Protein AF-A0A382N0E6-F1 (afdb_monomer)

Secondary structure (DSSP, 8-state):
---TT-----EEE-GGG-TTSTTTTS-GGGTTTT-SSEEEE--TT-S--BGGGTB----HHHHHHHHHHTTT--EEEE---SS-HHHHHHHHHHTTEEEE-----SPPTTTS-TT--HHHHHHHHHHHHHHHHHTHHHHSSEEE--SEEEEE-HHHHHTT-TTTTHHHHHHHHHHHHTT--EEEEEGGGHHHHGGG-SEEEESS--B--HHHHHHHHHHHHTT-EEEEETTTT-B-TTSPBPSS-TTGGG---SSS-EEEEETTEEEEEE-----PPEEEE-TTSTT-EEEEPPPGGG-HHHHHHHHHHHHHHSS-SEEE---TTEEEEEEEESSSS--EEEEEE--B-TT-SS--B-------EEEPPPTT-----

Organism: NCBI:txid408172

Foldseek 3Di:
DVDPPDADEDEWEQAPNALPTDQLQPDLVVSGPPGQEYEYEHDPDLQFADVVQQGLSACQLVLLVRCQSVVNHAYEYHSVHQFALLLQLLRSQLSSHDAYDDDDQQQDPVRAPPPDDSCLRVVSRVVSNVVCVVCVLVRPPWDFDAQEEEEALSLCSSVVPGPQCLLVVQLVLLCQLQQHAYGYHYLVCCVPCVVVHLEYEDRLSQEDAPVSLVSVLVCLLVAHEYEDEPNHQQHYSVRHGDPDRSCVVLQPDQPAWDKDHDNNAIYIYGYDDDSFFDFDQDPLDDRHTDRHHPHCVRDPRSVVVVVRVCVRSVHGQKGKPDGSQKGWTWIDRPRDPDIDMRIRHSAFDSPDSHTGHDDPDDMDMDGHDPPPDDDDD

Nearest PDB structures (foldseek):
  5xb7-assembly1_C  TM=6.414E-01  e=1.761E-11  Bifidobacterium animalis subsp. lactis
  5xb7-assembly1_D  TM=6.674E-01  e=1.039E-10  Bifidobacterium animalis subsp. lactis
  5xb7-assembly2_F  TM=6.058E-01  e=4.409E-11  Bifidobacterium animalis subsp. lactis
  8ibr-assembly1_A  TM=6.679E-01  e=5.099E-10  Bifidobacterium longum subsp. infantis ATCC 15697 = JCM 1222 = DSM 20088
  6ptm-assembly1_A  TM=5.720E-01  e=2.006E-08  Bacteroides ovatus CL02T12C04

Solvent-accessible surface area (backbone atoms only — not comparable to full-atom values): 21200 Å² total; per-residue (Å²): 122,99,57,85,86,66,81,39,63,61,84,45,52,44,45,86,65,50,50,87,33,82,59,38,71,46,56,76,87,56,58,54,65,88,45,60,34,47,31,38,29,44,49,83,78,35,41,43,42,38,72,94,71,56,33,69,48,76,57,65,71,55,33,34,42,47,26,49,66,46,70,67,37,37,25,29,52,32,42,74,44,86,38,45,50,59,54,53,42,49,49,31,47,60,44,45,29,75,43,70,52,86,86,72,74,70,60,53,89,90,65,36,65,93,81,64,52,64,60,74,54,50,49,48,52,53,52,47,54,53,48,49,68,74,42,37,55,66,58,48,64,53,44,79,50,38,49,30,29,41,33,37,46,50,69,49,27,41,72,52,42,76,73,43,55,33,40,36,51,50,53,48,50,36,38,41,40,66,41,44,41,58,42,44,33,46,57,88,42,43,91,82,51,51,87,72,29,56,30,40,33,35,33,46,32,33,58,36,38,70,72,56,49,58,47,51,51,51,40,22,42,72,43,24,32,36,36,40,27,67,52,33,45,48,14,31,78,86,65,50,69,50,97,62,64,85,57,55,91,61,64,70,40,84,88,44,76,34,76,50,77,40,82,63,14,31,41,36,16,36,36,81,72,88,51,74,52,46,78,36,77,37,91,62,37,95,90,38,68,41,78,28,56,79,51,40,98,75,25,71,66,49,45,52,51,56,50,54,51,30,65,72,62,73,57,68,60,46,47,62,75,56,56,56,65,36,40,56,40,40,33,36,22,73,83,38,103,55,78,46,73,40,75,43,71,67,52,47,51,74,83,52,82,51,67,43,76,50,84,86,73,90,69,57,70,54,65,63,74,58,90,97,60,79,83,89,129

Structure (mmCIF, N/CA/C/O backbone):
data_AF-A0A382N0E6-F1
#
_entry.id   AF-A0A382N0E6-F1
#
loop_
_atom_site.group_PDB
_atom_site.id
_atom_site.type_symbol
_atom_site.label_atom_id
_atom_site.label_alt_id
_atom_site.label_comp_id
_atom_site.label_asym_id
_atom_site.label_entity_id
_atom_site.label_seq_id
_atom_site.pdbx_PDB_ins_code
_atom_site.Cartn_x
_atom_site.Cartn_y
_atom_site.Cartn_z
_atom_site.occupancy
_atom_site.B_iso_or_equiv
_atom_site.auth_seq_id
_atom_site.auth_comp_id
_atom_site.auth_asym_id
_atom_site.auth_atom_id
_atom_site.pdbx_PDB_model_num
ATOM 1 N N . ARG A 1 1 ? -22.532 -10.870 -23.744 1.00 59.94 1 ARG A N 1
ATOM 2 C CA . ARG A 1 1 ? -21.604 -10.068 -24.583 1.00 59.94 1 ARG A CA 1
ATOM 3 C C . ARG A 1 1 ? -21.753 -10.486 -26.043 1.00 59.94 1 ARG A C 1
ATOM 5 O O . ARG A 1 1 ? -21.952 -11.667 -26.278 1.00 59.94 1 ARG A O 1
ATOM 12 N N . GLN A 1 2 ? -21.677 -9.554 -27.002 1.00 69.06 2 GLN A N 1
ATOM 13 C CA . GLN A 1 2 ? -21.760 -9.871 -28.443 1.00 69.06 2 GLN A CA 1
ATOM 14 C C . GLN A 1 2 ? -20.461 -10.480 -29.012 1.00 69.06 2 GLN A C 1
ATOM 16 O O . GLN A 1 2 ? -20.507 -11.124 -30.054 1.00 69.06 2 GLN A O 1
ATOM 21 N N . ARG A 1 3 ? -19.320 -10.318 -28.323 1.00 77.56 3 ARG A N 1
ATOM 22 C CA . ARG A 1 3 ? -18.057 -11.023 -28.593 1.00 77.56 3 ARG A CA 1
ATOM 23 C C . ARG A 1 3 ? -17.477 -11.543 -27.270 1.00 77.56 3 ARG A C 1
ATOM 25 O O . ARG A 1 3 ? -17.087 -10.707 -26.460 1.00 77.56 3 ARG A O 1
ATOM 32 N N . PRO A 1 4 ? -17.513 -12.861 -27.001 1.00 75.94 4 PRO A N 1
ATOM 33 C CA . PRO A 1 4 ? -17.058 -13.418 -25.726 1.00 75.94 4 PRO A CA 1
ATOM 34 C C . PRO A 1 4 ? -15.534 -13.352 -25.554 1.00 75.94 4 PRO A C 1
ATOM 36 O O . PRO A 1 4 ? -15.084 -13.165 -24.434 1.00 75.94 4 PRO A O 1
ATOM 39 N N . ASP A 1 5 ? -14.772 -13.394 -26.651 1.00 85.44 5 ASP A N 1
ATOM 40 C CA . ASP A 1 5 ? -13.299 -13.429 -26.617 1.00 85.44 5 ASP A CA 1
ATOM 41 C C . ASP A 1 5 ? -12.642 -12.037 -26.675 1.00 85.44 5 ASP A C 1
ATOM 43 O O . ASP A 1 5 ? -11.420 -11.918 -26.719 1.00 85.44 5 ASP A O 1
ATOM 47 N N . LEU A 1 6 ? -13.434 -10.959 -26.730 1.00 84.62 6 LEU A N 1
ATOM 48 C CA . LEU A 1 6 ? -12.898 -9.597 -26.748 1.00 84.62 6 LEU A CA 1
ATOM 49 C C . LEU A 1 6 ? -12.616 -9.136 -25.318 1.00 84.62 6 LEU A C 1
ATOM 51 O O . LEU A 1 6 ? -13.559 -8.975 -24.546 1.00 84.62 6 LEU A O 1
ATOM 55 N N . TRP A 1 7 ? -11.346 -8.861 -25.027 1.00 87.75 7 TRP A N 1
ATOM 56 C CA . TRP A 1 7 ? -10.923 -8.199 -23.796 1.00 87.75 7 TRP A CA 1
ATOM 57 C C . TRP A 1 7 ? -10.992 -6.683 -23.978 1.00 87.75 7 TRP A C 1
ATOM 59 O O . TRP A 1 7 ? -10.507 -6.146 -24.977 1.00 87.75 7 TRP A O 1
ATOM 69 N N . LEU A 1 8 ? -11.616 -5.999 -23.025 1.00 89.69 8 LEU A N 1
ATOM 70 C CA . LEU A 1 8 ? -11.825 -4.557 -23.031 1.00 89.69 8 LEU A CA 1
ATOM 71 C C . LEU A 1 8 ? -11.146 -3.903 -21.826 1.00 89.69 8 LEU A C 1
ATOM 73 O O . LEU A 1 8 ? -11.306 -4.361 -20.698 1.00 89.69 8 LEU A O 1
ATOM 77 N N . ALA A 1 9 ? -10.476 -2.783 -22.073 1.00 90.69 9 ALA A N 1
ATOM 78 C CA . ALA A 1 9 ? -10.020 -1.853 -21.049 1.00 90.69 9 ALA A CA 1
ATOM 79 C C . ALA A 1 9 ? -10.154 -0.416 -21.554 1.00 90.69 9 ALA A C 1
ATOM 81 O O . ALA A 1 9 ? -10.112 -0.165 -22.764 1.00 90.69 9 ALA A O 1
ATOM 82 N N . GLN A 1 10 ? -10.267 0.520 -20.621 1.00 89.44 10 GLN A N 1
ATOM 83 C CA . GLN A 1 10 ? -10.068 1.943 -20.845 1.00 89.44 10 GLN A CA 1
ATOM 84 C C . GLN A 1 10 ? -8.686 2.344 -20.316 1.00 89.44 10 GLN A C 1
ATOM 86 O O . GLN A 1 10 ? -8.259 1.869 -19.266 1.00 89.44 10 GLN A O 1
ATOM 91 N N . TRP A 1 11 ? -7.983 3.207 -21.055 1.00 89.31 11 TRP A N 1
ATOM 92 C CA . TRP A 1 11 ? -6.773 3.861 -20.555 1.00 89.31 11 TRP A CA 1
ATOM 93 C C . TRP A 1 11 ? -7.179 5.035 -19.667 1.00 89.31 11 TRP A C 1
ATOM 95 O O . TRP A 1 11 ? -7.800 5.977 -20.158 1.00 89.31 11 TRP A O 1
ATOM 105 N N . ASP A 1 12 ? -6.725 5.033 -18.412 1.00 90.06 12 ASP A N 1
ATOM 106 C CA . ASP A 1 12 ? -6.861 6.173 -17.494 1.00 90.06 12 ASP A CA 1
ATOM 107 C C . ASP A 1 12 ? -5.532 6.612 -16.854 1.00 90.06 12 ASP A C 1
ATOM 109 O O . ASP A 1 12 ? -4.490 5.971 -17.003 1.00 90.06 12 ASP A O 1
ATOM 113 N N . HIS A 1 13 ? -5.533 7.729 -16.133 1.00 91.19 13 HIS A N 1
ATOM 114 C CA . HIS A 1 13 ? -4.375 8.218 -15.395 1.00 91.19 13 HIS A CA 1
ATOM 115 C C . HIS A 1 13 ? -4.608 8.059 -13.890 1.00 91.19 13 HIS A C 1
ATOM 117 O O . HIS A 1 13 ? -5.714 8.207 -13.375 1.00 91.19 13 HIS A O 1
ATOM 123 N N . LYS A 1 14 ? -3.546 7.732 -13.149 1.00 90.69 14 LYS A N 1
ATOM 124 C CA . LYS A 1 14 ? -3.566 7.742 -11.680 1.00 90.69 14 LYS A CA 1
ATOM 125 C C . LYS A 1 14 ? -2.224 8.179 -11.113 1.00 90.69 14 LYS A C 1
ATOM 127 O O . LYS A 1 14 ? -1.554 7.444 -10.393 1.00 90.69 14 LYS A O 1
ATOM 132 N N . TYR A 1 15 ? -1.809 9.387 -11.464 1.00 89.81 15 TYR A N 1
ATOM 133 C CA . TYR A 1 15 ? -0.461 9.878 -11.189 1.00 89.81 15 TYR A CA 1
ATOM 134 C C . TYR A 1 15 ? -0.212 10.037 -9.697 1.00 89.81 15 TYR A C 1
ATOM 136 O O . TYR A 1 15 ? -0.818 10.900 -9.069 1.00 89.81 15 TYR A O 1
ATOM 144 N N . GLY A 1 16 ? 0.671 9.214 -9.124 1.00 87.38 16 GLY A N 1
ATOM 145 C CA . GLY A 1 16 ? 1.084 9.357 -7.723 1.00 87.38 16 GLY A CA 1
ATOM 146 C C . GLY A 1 16 ? -0.085 9.376 -6.731 1.00 87.38 16 GLY A C 1
ATOM 147 O O . GLY A 1 16 ? -0.023 10.105 -5.746 1.00 87.38 16 GLY A O 1
ATOM 148 N N . LEU A 1 17 ? -1.164 8.637 -7.027 1.00 91.06 17 LEU A N 1
ATOM 149 C CA . LEU A 1 17 ? -2.417 8.628 -6.256 1.00 91.06 17 LEU A CA 1
ATOM 150 C C . LEU A 1 17 ? -3.090 10.003 -6.096 1.00 91.06 17 LEU A C 1
ATOM 152 O O . LEU A 1 17 ? -3.799 10.225 -5.124 1.00 91.06 17 LEU A O 1
ATOM 156 N N . ARG A 1 18 ? -2.910 10.939 -7.034 1.00 88.44 18 ARG A N 1
ATOM 157 C CA . ARG A 1 18 ? -3.601 12.237 -6.980 1.00 88.44 18 ARG A CA 1
ATOM 158 C C . ARG A 1 18 ? -5.126 12.080 -6.997 1.00 88.44 18 ARG A C 1
ATOM 160 O O . ARG A 1 18 ? -5.667 11.187 -7.657 1.00 88.44 18 ARG A O 1
ATOM 167 N N . VAL A 1 19 ? -5.800 13.006 -6.319 1.00 88.44 19 VAL A N 1
ATOM 168 C CA . VAL A 1 19 ? -7.264 13.050 -6.157 1.00 88.44 19 VAL A CA 1
ATOM 169 C C . VAL A 1 19 ? -7.996 13.684 -7.352 1.00 88.44 19 VAL A C 1
ATOM 171 O O . VAL A 1 19 ? -9.213 13.696 -7.402 1.00 88.44 19 VAL A O 1
ATOM 174 N N . ASN A 1 20 ? -7.282 14.182 -8.363 1.00 83.56 20 ASN A N 1
ATOM 175 C CA . ASN A 1 20 ? -7.865 14.843 -9.540 1.00 83.56 20 ASN A CA 1
ATOM 176 C C . ASN A 1 20 ? -7.714 14.028 -10.842 1.00 83.56 20 ASN A C 1
ATOM 178 O O . ASN A 1 20 ? -7.530 14.595 -11.917 1.00 83.56 20 ASN A O 1
ATOM 182 N N . CYS A 1 21 ? -7.745 12.699 -10.736 1.00 86.31 21 CYS A N 1
ATOM 183 C CA . CYS A 1 21 ? -7.611 11.768 -11.863 1.00 86.31 21 CYS A CA 1
ATOM 184 C C . CYS A 1 21 ? -8.980 11.275 -12.383 1.00 86.31 21 CYS A C 1
ATOM 186 O O . CYS A 1 21 ? -9.983 11.381 -11.678 1.00 86.31 21 CYS A O 1
ATOM 188 N N . GLU A 1 22 ? -9.035 10.693 -13.588 1.00 87.38 22 GLU A N 1
ATOM 189 C CA . GLU A 1 22 ? -10.280 10.464 -14.351 1.00 87.38 22 GLU A CA 1
ATOM 190 C C . GLU A 1 22 ? -11.347 9.649 -13.607 1.00 87.38 22 GLU A C 1
ATOM 192 O O . GLU A 1 22 ? -12.539 9.931 -13.731 1.00 87.38 22 GLU A O 1
ATOM 197 N N . ARG A 1 23 ? -10.937 8.647 -12.818 1.00 88.06 23 ARG A N 1
ATOM 198 C CA . ARG A 1 23 ? -11.862 7.716 -12.143 1.00 88.06 23 ARG A CA 1
ATOM 199 C C . ARG A 1 23 ? -12.255 8.123 -10.725 1.00 88.06 23 ARG A C 1
ATOM 201 O O . ARG A 1 23 ? -13.085 7.454 -10.111 1.00 88.06 23 ARG A O 1
ATOM 208 N N . VAL A 1 24 ? -11.684 9.200 -10.188 1.00 87.56 24 VAL A N 1
ATOM 209 C CA . VAL A 1 24 ? -11.854 9.564 -8.773 1.00 87.56 24 VAL A CA 1
ATOM 210 C C . VAL A 1 24 ? -13.319 9.842 -8.417 1.00 87.56 24 VAL A C 1
ATOM 212 O O . VAL A 1 24 ? -13.795 9.400 -7.373 1.00 87.56 24 VAL A O 1
ATOM 215 N N . GLY A 1 25 ? -14.082 10.477 -9.307 1.00 87.56 25 GLY A N 1
ATOM 216 C CA . GLY A 1 25 ? -15.498 10.775 -9.064 1.00 87.56 25 GLY A CA 1
ATOM 217 C C . GLY A 1 25 ? -16.453 9.579 -9.203 1.00 87.56 25 GLY A C 1
ATOM 218 O O . GLY A 1 25 ? -17.640 9.717 -8.914 1.00 87.56 25 GLY A O 1
ATOM 219 N N . LEU A 1 26 ? -15.989 8.413 -9.672 1.00 90.81 26 LEU A N 1
ATOM 220 C CA . LEU A 1 26 ? -16.874 7.277 -9.952 1.00 90.81 26 LEU A CA 1
ATOM 221 C C . LEU A 1 26 ? -17.285 6.537 -8.668 1.00 90.81 26 LEU A C 1
ATOM 223 O O . LEU A 1 26 ? -16.421 6.206 -7.863 1.00 90.81 26 LEU A O 1
ATOM 227 N N . PRO A 1 27 ? -18.565 6.177 -8.483 1.00 87.94 27 PRO A N 1
ATOM 228 C CA . PRO A 1 27 ? -18.954 5.224 -7.444 1.00 87.94 27 PRO A CA 1
ATOM 229 C C . PRO A 1 27 ? -18.183 3.900 -7.568 1.00 87.94 27 PRO A C 1
ATOM 231 O O . PRO A 1 27 ? -17.843 3.492 -8.685 1.00 87.94 27 PRO A O 1
ATOM 234 N N . THR A 1 28 ? -17.920 3.220 -6.450 1.00 85.69 28 THR A N 1
ATOM 235 C CA . THR A 1 28 ? -17.112 1.986 -6.424 1.00 85.69 28 THR A CA 1
ATOM 236 C C . THR A 1 28 ? -17.674 0.904 -7.344 1.00 85.69 28 THR A C 1
ATOM 238 O O . THR A 1 28 ? -16.928 0.300 -8.113 1.00 85.69 28 THR A O 1
ATOM 241 N N . GLU A 1 29 ? -18.994 0.737 -7.394 1.00 87.19 29 GLU A N 1
ATOM 242 C CA . GLU A 1 29 ? -19.657 -0.223 -8.278 1.00 87.19 29 GLU A CA 1
ATOM 243 C C . GLU A 1 29 ? -19.487 0.101 -9.772 1.00 87.19 29 GLU A C 1
ATOM 245 O O . GLU A 1 29 ? -19.656 -0.769 -10.624 1.00 87.19 29 GLU A O 1
ATOM 250 N N . ARG A 1 30 ? -19.124 1.341 -10.122 1.00 89.56 30 ARG A N 1
ATOM 251 C CA . ARG A 1 30 ? -18.895 1.776 -11.508 1.00 89.56 30 ARG A CA 1
ATOM 252 C C . ARG A 1 30 ? -17.422 1.901 -11.882 1.00 89.56 30 ARG A C 1
ATOM 254 O O . ARG A 1 30 ? -17.145 2.054 -13.067 1.00 89.56 30 ARG A O 1
ATOM 261 N N . TRP A 1 31 ? -16.499 1.811 -10.923 1.00 90.44 31 TRP A N 1
ATOM 262 C CA . TRP A 1 31 ? -15.090 2.186 -11.101 1.00 90.44 31 TRP A CA 1
ATOM 263 C C . TRP A 1 31 ? -14.366 1.438 -12.236 1.00 90.44 31 TRP A C 1
ATOM 265 O O . TRP A 1 31 ? -13.517 2.026 -12.903 1.00 90.44 31 TRP A O 1
ATOM 275 N N . ALA A 1 32 ? -14.726 0.176 -12.489 1.00 90.38 32 ALA A N 1
ATOM 276 C CA . ALA A 1 32 ? -14.219 -0.629 -13.611 1.00 90.38 32 ALA A CA 1
ATOM 277 C C . ALA A 1 32 ? -15.318 -1.452 -14.311 1.00 90.38 32 ALA A C 1
ATOM 279 O O . ALA A 1 32 ? -15.093 -2.560 -14.809 1.00 90.38 32 ALA A O 1
ATOM 280 N N . THR A 1 33 ? -16.563 -0.964 -14.292 1.00 89.38 33 THR A N 1
ATOM 281 C CA . THR A 1 33 ? -17.685 -1.716 -14.870 1.00 89.38 33 THR A CA 1
ATOM 282 C C . THR A 1 33 ? -17.517 -1.878 -16.382 1.00 89.38 33 THR A C 1
ATOM 284 O O . THR A 1 33 ? -17.415 -0.904 -17.120 1.00 89.38 33 THR A O 1
ATOM 287 N N . GLY A 1 34 ? -17.578 -3.128 -16.848 1.00 88.25 34 GLY A N 1
ATOM 288 C CA . GLY A 1 34 ? -17.502 -3.484 -18.269 1.00 88.25 34 GLY A CA 1
ATOM 289 C C . GLY A 1 34 ? -16.096 -3.811 -18.774 1.00 88.25 34 GLY A C 1
ATOM 290 O O . GLY A 1 34 ? -15.985 -4.341 -19.881 1.00 88.25 34 GLY A O 1
ATOM 291 N N . GLU A 1 35 ? -15.066 -3.567 -17.964 1.00 91.31 35 GLU A N 1
ATOM 292 C CA . GLU A 1 35 ? -13.668 -3.858 -18.278 1.00 91.31 35 GLU A CA 1
ATOM 293 C C . GLU A 1 35 ? -13.257 -5.270 -17.834 1.00 91.31 35 GLU A C 1
ATOM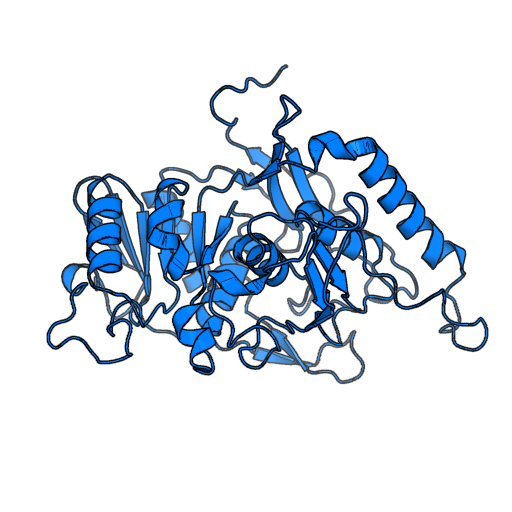 295 O O . GLU A 1 35 ? -13.664 -5.766 -16.777 1.00 91.31 35 GLU A O 1
ATOM 300 N N . ASP A 1 36 ? -12.436 -5.909 -18.664 1.00 90.31 36 ASP A N 1
ATOM 301 C CA . ASP A 1 36 ? -11.814 -7.214 -18.417 1.00 90.31 36 ASP A CA 1
ATOM 302 C C . ASP A 1 36 ? -10.474 -7.073 -17.696 1.00 90.31 36 ASP A C 1
ATOM 304 O O . ASP A 1 36 ? -10.131 -7.895 -16.852 1.00 90.31 36 ASP A O 1
ATOM 308 N N . TYR A 1 37 ? -9.746 -5.999 -17.999 1.00 91.44 37 TYR A N 1
ATOM 309 C CA . TYR A 1 37 ? -8.493 -5.628 -17.355 1.00 91.44 37 TYR A CA 1
ATOM 310 C C . TYR A 1 37 ? -8.423 -4.107 -17.207 1.00 91.44 37 TYR A C 1
ATOM 312 O O . TYR A 1 37 ? -9.142 -3.378 -17.887 1.00 91.44 37 TYR A O 1
ATOM 320 N N . ILE A 1 38 ? -7.565 -3.619 -16.314 1.00 92.50 38 ILE A N 1
ATOM 321 C CA . ILE A 1 38 ? -7.380 -2.176 -16.100 1.00 92.50 38 ILE A CA 1
ATOM 322 C C . ILE A 1 38 ? -6.158 -1.700 -16.878 1.00 92.50 38 ILE A C 1
ATOM 324 O O . ILE A 1 38 ? -5.113 -2.341 -16.826 1.00 92.50 38 ILE A O 1
ATOM 328 N N . TRP A 1 39 ? -6.239 -0.557 -17.554 1.00 92.12 39 TRP A N 1
ATOM 329 C CA . TRP A 1 39 ? -5.062 0.106 -18.112 1.00 92.12 39 TRP A CA 1
ATOM 330 C C . TRP A 1 39 ? -4.929 1.490 -17.491 1.00 92.12 39 TRP A C 1
ATOM 332 O O . TRP A 1 39 ? -5.792 2.344 -17.665 1.00 92.12 39 TRP A O 1
ATOM 342 N N . TYR A 1 40 ? -3.833 1.736 -16.775 1.00 90.88 40 TYR A N 1
ATOM 343 C CA . TYR A 1 40 ? -3.572 3.058 -16.213 1.00 90.88 40 TYR A CA 1
ATOM 344 C C . TYR A 1 40 ? -2.153 3.554 -16.455 1.00 90.88 40 TYR A C 1
ATOM 346 O O . TYR A 1 40 ? -1.246 2.793 -16.782 1.00 90.88 40 TYR A O 1
ATOM 354 N N . SER A 1 41 ? -1.960 4.854 -16.263 1.00 90.25 41 SER A N 1
ATOM 355 C CA . SER A 1 41 ? -0.688 5.544 -16.432 1.00 90.25 41 SER A CA 1
ATOM 356 C C . SER A 1 41 ? -0.251 6.261 -15.149 1.00 90.25 41 SER A C 1
ATOM 358 O O . SER A 1 41 ? -1.086 6.770 -14.393 1.00 90.25 41 SER A O 1
ATOM 360 N N . GLN A 1 42 ? 1.062 6.284 -14.886 1.00 87.00 42 GLN A N 1
ATOM 361 C CA . GLN A 1 42 ? 1.678 6.845 -13.671 1.00 87.00 42 GLN A CA 1
ATOM 362 C C . GLN A 1 42 ? 2.376 8.196 -13.860 1.00 87.00 42 GLN A C 1
ATOM 364 O O . GLN A 1 42 ? 2.843 8.786 -12.884 1.00 87.00 42 GLN A O 1
ATOM 369 N N . GLY A 1 43 ? 2.331 8.734 -15.078 1.00 82.38 43 GLY A N 1
ATOM 370 C CA . GLY A 1 43 ? 2.824 10.072 -15.385 1.00 82.38 43 GLY A CA 1
ATOM 371 C C . GLY A 1 43 ? 4.343 10.112 -15.550 1.00 82.38 43 GLY A C 1
ATOM 372 O O . GLY A 1 43 ? 5.003 9.073 -15.494 1.00 82.38 43 GLY A O 1
ATOM 373 N N . PRO A 1 44 ? 4.909 11.300 -15.807 1.00 80.38 44 PRO A N 1
ATOM 374 C CA . PRO A 1 44 ? 6.333 11.444 -16.089 1.00 80.38 44 PRO A CA 1
ATOM 375 C C . PRO A 1 44 ? 7.209 11.123 -14.864 1.00 80.38 44 PRO A C 1
ATOM 377 O O . PRO A 1 44 ? 6.719 10.942 -13.750 1.00 80.38 44 PRO A O 1
ATOM 380 N N . TYR A 1 45 ? 8.529 11.089 -15.079 1.00 85.62 45 TYR A N 1
ATOM 381 C CA . TYR A 1 45 ? 9.563 10.974 -14.032 1.00 85.62 45 TYR A CA 1
ATOM 382 C C . TYR A 1 45 ? 9.642 9.636 -13.295 1.00 85.62 45 TYR A C 1
ATOM 384 O O . TYR A 1 45 ? 10.373 9.501 -12.312 1.00 85.62 45 TYR A O 1
ATOM 392 N N . ARG A 1 46 ? 8.936 8.613 -13.783 1.00 86.94 46 ARG A N 1
ATOM 393 C CA . ARG A 1 46 ? 9.111 7.235 -13.316 1.00 86.94 46 ARG A CA 1
ATOM 394 C C . ARG A 1 46 ? 10.165 6.456 -14.101 1.00 86.94 46 ARG A C 1
ATOM 396 O O . ARG A 1 46 ? 10.289 5.259 -13.888 1.00 86.94 46 ARG A O 1
ATOM 403 N N . TRP A 1 47 ? 10.915 7.111 -14.986 1.00 83.38 47 TRP A N 1
ATOM 404 C CA . TRP A 1 47 ? 11.994 6.496 -15.765 1.00 83.38 47 TRP A CA 1
ATOM 405 C C . TRP A 1 47 ? 13.345 6.445 -15.045 1.00 83.38 47 TRP A C 1
ATOM 407 O O . TRP A 1 47 ? 14.208 5.669 -15.443 1.00 83.38 47 TRP A O 1
ATOM 417 N N . GLY A 1 48 ? 13.532 7.232 -13.983 1.00 86.44 48 GLY A N 1
ATOM 418 C CA . GLY A 1 48 ? 14.766 7.274 -13.197 1.00 86.44 48 GLY A CA 1
ATOM 419 C C . GLY A 1 48 ? 14.500 7.097 -11.705 1.00 86.44 48 GLY A C 1
ATOM 420 O O . GLY A 1 48 ? 13.425 7.446 -11.221 1.00 86.44 48 GLY A O 1
ATOM 421 N N . SER A 1 49 ? 15.475 6.545 -10.983 1.00 92.25 49 SER A N 1
ATOM 422 C CA . SER A 1 49 ? 15.532 6.505 -9.513 1.00 92.25 49 SER A CA 1
ATOM 423 C C . SER A 1 49 ? 16.731 7.292 -8.999 1.00 92.25 49 SER A C 1
ATOM 425 O O . SER A 1 49 ? 17.644 7.598 -9.757 1.00 92.25 49 SER A O 1
ATOM 427 N N . SER A 1 50 ? 16.725 7.603 -7.708 1.00 94.81 50 SER A N 1
ATOM 428 C CA . SER A 1 50 ? 17.887 8.036 -6.941 1.00 94.81 50 SER A CA 1
ATOM 429 C C . SER A 1 50 ? 17.814 7.393 -5.558 1.00 94.81 50 SER A C 1
ATOM 431 O O . SER A 1 50 ? 17.223 7.939 -4.621 1.00 94.81 50 SER A O 1
ATOM 433 N N . LEU A 1 51 ? 18.390 6.198 -5.415 1.00 94.62 51 LEU A N 1
ATOM 434 C CA . LEU A 1 51 ? 18.349 5.442 -4.155 1.00 94.62 51 LEU A CA 1
ATOM 435 C C . LEU A 1 51 ? 19.064 6.194 -3.024 1.00 94.62 51 LEU A C 1
ATOM 437 O O . LEU A 1 51 ?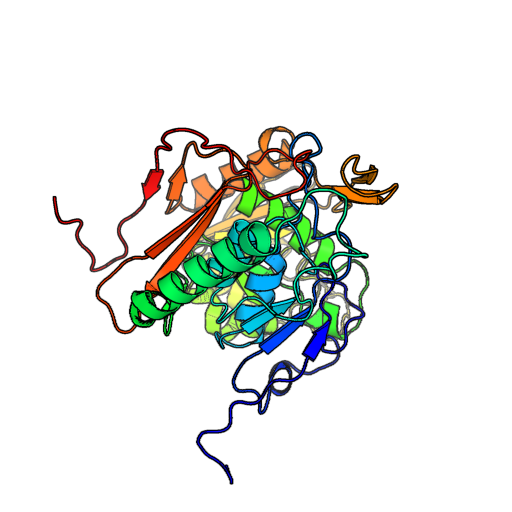 18.619 6.177 -1.877 1.00 94.62 51 LEU A O 1
ATOM 441 N N . SER A 1 52 ? 20.149 6.903 -3.341 1.00 93.75 52 SER A N 1
ATOM 442 C CA . SER A 1 52 ? 20.867 7.735 -2.364 1.00 93.75 52 SER A CA 1
ATOM 443 C C . SER A 1 52 ? 20.010 8.871 -1.790 1.00 93.75 52 SER A C 1
ATOM 445 O O . SER A 1 52 ? 20.220 9.257 -0.642 1.00 93.75 52 SER A O 1
ATOM 447 N N . GLN A 1 53 ? 19.021 9.356 -2.550 1.00 94.81 53 GLN A N 1
ATOM 448 C CA . GLN A 1 53 ? 18.056 10.370 -2.117 1.00 94.81 53 GLN A CA 1
ATOM 449 C C . GLN A 1 53 ? 16.707 9.769 -1.694 1.00 94.81 53 GLN A C 1
ATOM 451 O O . GLN A 1 53 ? 15.763 10.520 -1.496 1.00 94.81 53 GLN A O 1
ATOM 456 N N . GLY A 1 54 ? 16.580 8.443 -1.566 1.00 94.94 54 GLY A N 1
ATOM 457 C CA . GLY A 1 54 ? 15.329 7.805 -1.136 1.00 94.94 54 GLY A CA 1
ATOM 458 C C . GLY A 1 54 ? 14.233 7.729 -2.208 1.00 94.94 54 GLY A C 1
ATOM 459 O O . GLY A 1 54 ? 13.082 7.473 -1.877 1.00 94.94 54 GLY A O 1
ATOM 460 N N . TYR A 1 55 ? 14.553 7.937 -3.489 1.00 95.00 55 TYR A N 1
ATOM 461 C CA . TYR A 1 55 ? 13.573 7.937 -4.579 1.00 95.00 55 TYR A CA 1
ATOM 462 C C . TYR A 1 55 ? 13.692 6.679 -5.452 1.00 95.00 55 TYR A C 1
ATOM 464 O O . TYR A 1 55 ? 14.550 6.601 -6.325 1.00 95.00 55 TYR A O 1
ATOM 472 N N . LEU A 1 56 ? 12.816 5.686 -5.263 1.00 93.88 56 LEU A N 1
ATOM 473 C CA . LEU A 1 56 ? 12.805 4.458 -6.086 1.00 93.88 56 LEU A CA 1
ATOM 474 C C . LEU A 1 56 ? 12.126 4.641 -7.445 1.00 93.88 56 LEU A C 1
ATOM 476 O O . LEU A 1 56 ? 12.385 3.880 -8.385 1.00 93.88 56 LEU A O 1
ATOM 480 N N . ALA A 1 57 ? 11.238 5.634 -7.542 1.00 91.94 57 ALA A N 1
ATOM 481 C CA . ALA A 1 57 ? 10.264 5.736 -8.621 1.00 91.94 57 ALA A CA 1
ATOM 482 C C . ALA A 1 57 ? 9.473 4.432 -8.818 1.00 91.94 57 ALA A C 1
ATOM 484 O O . ALA A 1 57 ? 9.262 4.012 -9.960 1.00 91.94 57 ALA A O 1
ATOM 485 N N . ASP A 1 58 ? 9.088 3.761 -7.733 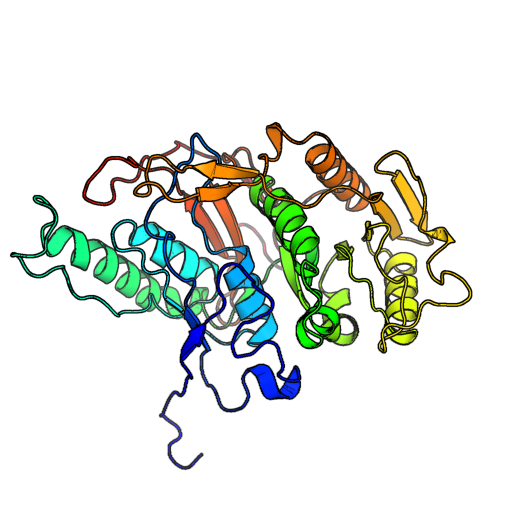1.00 91.94 58 ASP A N 1
ATOM 486 C CA . ASP A 1 58 ? 8.263 2.563 -7.808 1.00 91.94 58 ASP A CA 1
ATOM 487 C C . ASP A 1 58 ? 6.775 2.886 -8.002 1.00 91.94 58 ASP A C 1
ATOM 489 O O . ASP A 1 58 ? 6.356 4.049 -8.066 1.00 91.94 58 ASP A O 1
ATOM 493 N N . MET A 1 59 ? 5.982 1.830 -8.182 1.00 90.25 59 MET A N 1
ATOM 494 C CA . MET A 1 59 ? 4.530 1.916 -8.335 1.00 90.25 59 MET A CA 1
ATOM 495 C C . MET A 1 59 ? 3.782 1.025 -7.336 1.00 90.25 59 MET A C 1
ATOM 497 O O . MET A 1 59 ? 2.651 0.622 -7.622 1.00 90.25 59 MET A O 1
ATOM 501 N N . GLY A 1 60 ? 4.399 0.659 -6.209 1.00 92.75 60 GLY A N 1
ATOM 502 C CA . GLY A 1 60 ? 3.872 -0.348 -5.290 1.00 92.75 60 GLY A CA 1
ATOM 503 C C . GLY A 1 60 ? 2.496 0.027 -4.750 1.00 92.75 60 GLY A C 1
ATOM 504 O O . GLY A 1 60 ? 1.509 -0.674 -4.993 1.00 92.75 60 GLY A O 1
ATOM 505 N N . LEU A 1 61 ? 2.389 1.194 -4.111 1.00 95.38 61 LEU A N 1
ATOM 506 C CA . LEU A 1 61 ? 1.130 1.689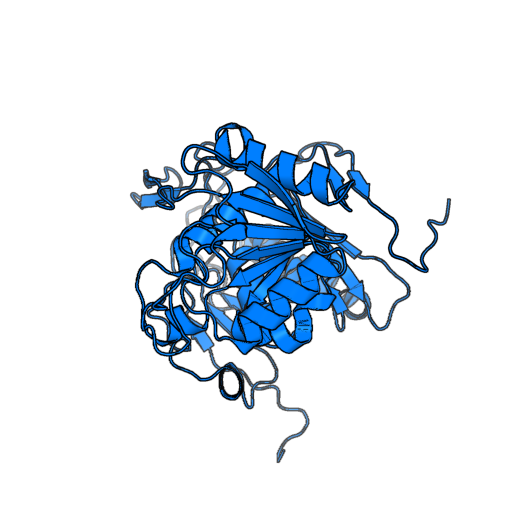 -3.541 1.00 95.38 61 LEU A CA 1
ATOM 507 C C . LEU A 1 61 ? 0.045 1.906 -4.601 1.00 95.38 61 LEU A C 1
ATOM 509 O O . LEU A 1 61 ? -1.124 1.579 -4.389 1.00 95.38 61 LEU A O 1
ATOM 513 N N . GLN A 1 62 ? 0.427 2.417 -5.769 1.00 93.44 62 GLN A N 1
ATOM 514 C CA . GLN A 1 62 ? -0.483 2.654 -6.884 1.00 93.44 62 GLN A CA 1
ATOM 515 C C . GLN A 1 62 ? -1.040 1.346 -7.420 1.00 93.44 62 GLN A C 1
ATOM 517 O O . GLN A 1 62 ? -2.239 1.238 -7.659 1.00 93.44 62 GLN A O 1
ATOM 522 N N . SER A 1 63 ? -0.186 0.340 -7.563 1.00 93.94 63 SER A N 1
ATOM 523 C CA . SER A 1 63 ? -0.589 -0.963 -8.071 1.00 93.94 63 SER A CA 1
ATOM 524 C C . SER A 1 63 ? -1.423 -1.738 -7.048 1.00 93.94 63 SER A C 1
ATOM 526 O O . SER A 1 63 ? -2.385 -2.398 -7.430 1.00 93.94 63 SER A O 1
ATOM 528 N N . ARG A 1 64 ? -1.143 -1.601 -5.741 1.00 95.69 64 ARG A N 1
ATOM 529 C CA . ARG A 1 64 ? -2.015 -2.123 -4.669 1.00 95.69 64 ARG A CA 1
ATOM 530 C C . ARG A 1 64 ? -3.403 -1.479 -4.719 1.00 95.69 64 ARG A C 1
ATOM 532 O O . ARG A 1 64 ? -4.400 -2.195 -4.662 1.00 95.69 64 ARG A O 1
ATOM 539 N N . HIS A 1 65 ? -3.479 -0.157 -4.888 1.00 94.50 65 HIS A N 1
ATOM 540 C CA . HIS A 1 65 ? -4.753 0.544 -5.068 1.00 94.50 65 HIS A CA 1
ATOM 541 C C . HIS A 1 65 ? -5.490 0.069 -6.332 1.00 94.50 65 HIS A C 1
ATOM 543 O O . HIS A 1 65 ? -6.676 -0.232 -6.257 1.00 94.50 65 HIS A O 1
ATOM 549 N N . MET A 1 66 ? -4.800 -0.074 -7.469 1.00 93.25 66 MET A N 1
ATOM 550 C CA . MET A 1 66 ? -5.400 -0.568 -8.720 1.00 93.25 66 MET A CA 1
ATOM 551 C C . MET A 1 66 ? -5.922 -1.997 -8.586 1.00 93.25 66 MET A C 1
ATOM 553 O O . MET A 1 66 ? -7.032 -2.282 -9.023 1.00 93.25 66 MET A O 1
ATOM 557 N N . HIS A 1 67 ? -5.172 -2.876 -7.923 1.00 93.31 67 HIS A N 1
ATOM 558 C CA . HIS A 1 67 ? -5.615 -4.231 -7.615 1.00 93.31 67 HIS A CA 1
ATOM 559 C C . HIS A 1 67 ? -6.874 -4.228 -6.727 1.00 93.31 67 HIS A C 1
ATOM 561 O O . HIS A 1 67 ? -7.833 -4.950 -7.000 1.00 93.31 67 HIS A O 1
ATOM 567 N N . ALA A 1 68 ? -6.910 -3.384 -5.688 1.00 93.75 68 ALA A N 1
ATOM 568 C CA . ALA A 1 68 ? -8.046 -3.285 -4.772 1.00 93.75 68 ALA A CA 1
ATOM 569 C C . ALA A 1 68 ? -9.301 -2.683 -5.429 1.00 93.75 68 ALA A C 1
ATOM 571 O O . ALA A 1 68 ? -10.396 -3.224 -5.270 1.00 93.75 68 ALA A O 1
ATOM 572 N N . ALA A 1 69 ? -9.148 -1.589 -6.177 1.00 92.62 69 ALA A N 1
ATOM 573 C CA . ALA A 1 69 ? -10.239 -0.899 -6.862 1.00 92.62 69 ALA A CA 1
ATOM 574 C C . ALA A 1 69 ? -10.736 -1.676 -8.092 1.00 92.62 69 ALA A C 1
ATOM 576 O O . ALA A 1 69 ? -11.935 -1.727 -8.360 1.00 92.62 69 ALA A O 1
ATOM 577 N N . GLY A 1 70 ? -9.829 -2.353 -8.799 1.00 91.25 70 GLY A N 1
ATOM 578 C CA . GLY A 1 70 ? -10.137 -3.234 -9.924 1.00 91.25 70 GLY A CA 1
ATOM 579 C C . GLY A 1 70 ? -10.742 -4.578 -9.516 1.00 91.25 70 GLY A C 1
ATOM 580 O O . GLY A 1 70 ? -11.124 -5.351 -10.395 1.00 91.25 70 GLY A O 1
ATOM 581 N N . GLY A 1 71 ? -10.849 -4.874 -8.216 1.00 90.25 71 GLY A N 1
ATOM 582 C CA . GLY A 1 71 ? -11.410 -6.126 -7.706 1.00 90.25 71 GLY A CA 1
ATOM 583 C C . GLY A 1 71 ? -10.585 -7.356 -8.088 1.00 90.25 71 GLY A C 1
ATOM 584 O O . GLY A 1 71 ? -11.159 -8.375 -8.455 1.00 90.25 71 GLY A O 1
ATOM 585 N N . GLY A 1 72 ? -9.254 -7.240 -8.075 1.00 90.19 72 GLY A N 1
ATOM 586 C CA . GLY A 1 72 ? -8.334 -8.325 -8.435 1.00 90.19 72 GLY A CA 1
ATOM 587 C C . GLY A 1 72 ? -8.190 -8.584 -9.937 1.00 90.19 72 GLY A C 1
ATOM 588 O O . GLY A 1 72 ? -7.487 -9.512 -10.331 1.00 90.19 72 GLY A O 1
ATOM 589 N N . ARG A 1 73 ? -8.830 -7.775 -10.795 1.00 90.31 73 ARG A N 1
ATOM 590 C CA . ARG A 1 73 ? -8.633 -7.867 -12.247 1.00 90.31 73 ARG A CA 1
ATOM 591 C C . ARG A 1 73 ? -7.162 -7.642 -12.607 1.00 90.31 73 ARG A C 1
ATOM 593 O O . ARG A 1 73 ? -6.524 -6.771 -12.004 1.00 90.31 73 ARG A O 1
ATOM 600 N N . PRO A 1 74 ? -6.654 -8.336 -13.640 1.00 90.44 74 PRO A N 1
ATOM 601 C CA . PRO A 1 74 ? -5.348 -8.023 -14.183 1.00 90.44 74 PRO A CA 1
ATOM 602 C C . PRO A 1 74 ? -5.286 -6.569 -14.648 1.00 90.44 74 PRO A C 1
ATOM 604 O O . PRO A 1 74 ? -6.294 -5.971 -15.044 1.00 90.44 74 PRO A O 1
ATOM 607 N N . PHE A 1 75 ? -4.090 -5.994 -14.638 1.00 91.25 75 PHE A N 1
ATOM 608 C CA . PHE A 1 75 ? -3.890 -4.637 -15.130 1.00 91.25 75 PHE A CA 1
ATOM 609 C C . PHE A 1 75 ? -2.606 -4.470 -15.930 1.00 91.25 75 PHE A C 1
ATOM 611 O O . PHE A 1 75 ? -1.657 -5.240 -15.823 1.00 91.25 75 PHE A O 1
ATOM 618 N N . VAL A 1 76 ? -2.579 -3.417 -16.731 1.00 90.62 76 VAL A N 1
ATOM 619 C CA . VAL A 1 76 ? -1.426 -2.945 -17.479 1.00 90.62 76 VAL A CA 1
ATOM 620 C C . VAL A 1 76 ? -1.112 -1.545 -16.983 1.00 90.62 76 VAL A C 1
ATOM 622 O O . VAL A 1 76 ? -1.965 -0.656 -16.983 1.00 90.62 76 VAL A O 1
ATOM 625 N N . VAL A 1 77 ? 0.125 -1.351 -16.543 1.00 88.12 77 VAL A N 1
ATOM 626 C CA . VAL A 1 77 ? 0.586 -0.070 -16.017 1.00 88.12 77 VAL A CA 1
ATOM 627 C C . VAL A 1 77 ? 1.564 0.568 -16.980 1.00 88.12 77 VAL A C 1
ATOM 629 O O . VAL A 1 77 ? 2.585 -0.030 -17.312 1.00 88.12 77 VAL A O 1
ATOM 632 N N . ASN A 1 78 ? 1.259 1.791 -17.408 1.00 87.69 78 ASN A N 1
ATOM 633 C CA . ASN A 1 78 ? 2.168 2.641 -18.151 1.00 87.69 78 ASN A CA 1
ATOM 634 C C . ASN A 1 78 ? 2.999 3.506 -17.202 1.00 87.69 78 ASN A C 1
ATOM 636 O O . ASN A 1 78 ? 2.517 4.503 -16.657 1.00 87.69 78 ASN A O 1
ATOM 640 N N . LYS A 1 79 ? 4.260 3.111 -17.022 1.00 84.81 79 LYS A N 1
ATOM 641 C CA . LYS A 1 79 ? 5.219 3.811 -16.171 1.00 84.81 79 LYS A CA 1
ATOM 642 C C . LYS A 1 79 ? 5.949 4.936 -16.912 1.00 84.81 79 LYS A C 1
ATOM 644 O O . LYS A 1 79 ? 6.493 5.807 -16.262 1.00 84.81 79 LYS A O 1
ATOM 649 N N . TYR A 1 80 ? 5.972 4.955 -18.247 1.00 80.25 80 TYR A N 1
ATOM 650 C CA . TYR A 1 80 ? 6.930 5.775 -19.013 1.00 80.25 80 TYR A CA 1
ATOM 651 C C . TYR A 1 80 ? 8.393 5.528 -18.607 1.00 80.25 80 TYR A C 1
ATOM 653 O O . TYR A 1 80 ? 9.206 6.442 -18.688 1.00 80.25 80 TYR A O 1
ATOM 661 N N . ASP A 1 81 ? 8.730 4.317 -18.153 1.00 82.25 81 ASP A N 1
ATOM 662 C CA . ASP A 1 81 ? 10.100 3.948 -17.803 1.00 82.25 81 ASP A CA 1
ATOM 663 C C . ASP A 1 81 ? 10.799 3.337 -19.011 1.00 82.25 81 ASP A C 1
ATOM 665 O O . ASP A 1 81 ? 10.536 2.196 -19.380 1.00 82.25 81 ASP A O 1
ATOM 669 N N . TYR A 1 82 ? 11.660 4.124 -19.651 1.00 76.69 82 TYR A N 1
ATOM 670 C CA . TYR A 1 82 ? 12.323 3.723 -20.891 1.00 76.69 82 TYR A CA 1
ATOM 671 C C . TYR A 1 82 ? 13.698 3.086 -20.678 1.00 76.69 82 TYR A C 1
ATOM 673 O O . TYR A 1 82 ? 14.397 2.800 -21.651 1.00 76.69 82 TYR A O 1
ATOM 681 N N . ARG A 1 83 ? 14.104 2.883 -19.420 1.00 79.00 83 ARG A N 1
ATOM 682 C CA . ARG A 1 83 ? 15.427 2.351 -19.084 1.00 79.00 83 ARG A CA 1
ATOM 683 C C . ARG A 1 83 ? 15.326 1.071 -18.268 1.00 79.00 83 ARG A C 1
ATOM 685 O O . ARG A 1 83 ? 15.970 0.094 -18.629 1.00 79.00 83 ARG A O 1
ATOM 692 N N . ARG A 1 84 ? 14.498 1.037 -17.219 1.00 86.00 84 ARG A N 1
ATOM 693 C CA . ARG A 1 84 ? 14.504 0.006 -16.161 1.00 86.00 84 ARG A CA 1
ATOM 694 C C . ARG A 1 84 ? 13.461 -1.089 -16.398 1.00 86.00 84 ARG A C 1
ATOM 696 O O . ARG A 1 84 ? 12.588 -1.359 -15.567 1.00 86.00 84 ARG A O 1
ATOM 703 N N . TRP A 1 85 ? 13.537 -1.714 -17.568 1.00 84.81 85 TRP A N 1
ATOM 704 C CA . TRP A 1 85 ? 12.555 -2.674 -18.080 1.00 84.81 85 TRP A CA 1
ATOM 705 C C . TRP A 1 85 ? 12.308 -3.872 -17.160 1.00 84.81 85 TRP A C 1
ATOM 707 O O . TRP A 1 85 ? 11.163 -4.301 -17.003 1.00 84.81 85 TRP A O 1
ATOM 717 N N . ARG A 1 86 ? 13.356 -4.422 -16.536 1.00 87.88 86 ARG A N 1
ATOM 718 C CA . ARG A 1 86 ? 13.221 -5.544 -15.598 1.00 87.88 86 ARG A CA 1
ATOM 719 C C . ARG A 1 86 ? 12.510 -5.099 -14.325 1.00 87.88 86 ARG A C 1
ATOM 721 O O . ARG A 1 86 ? 11.640 -5.839 -13.873 1.00 87.88 86 ARG A O 1
ATOM 728 N N . VAL A 1 87 ? 12.844 -3.935 -13.755 1.00 89.31 87 VAL A N 1
ATOM 729 C CA . VAL A 1 87 ? 12.129 -3.400 -12.578 1.00 89.31 87 VAL A CA 1
ATOM 730 C C . VAL A 1 87 ? 10.650 -3.223 -12.896 1.00 89.31 87 VAL A C 1
ATOM 732 O O . VAL A 1 87 ? 9.815 -3.742 -12.165 1.00 89.31 87 VAL A O 1
ATOM 735 N N . TRP A 1 88 ? 10.321 -2.570 -14.010 1.00 87.88 88 TRP A N 1
ATOM 736 C CA . TRP A 1 88 ? 8.928 -2.341 -14.394 1.00 87.88 88 TRP A CA 1
ATOM 737 C C . TRP A 1 88 ? 8.160 -3.657 -14.601 1.00 87.88 88 TRP A C 1
ATOM 739 O O . TRP A 1 88 ? 7.052 -3.814 -14.086 1.00 87.88 88 TRP A O 1
ATOM 749 N N . ALA A 1 89 ? 8.747 -4.639 -15.289 1.00 87.75 89 ALA A N 1
ATOM 750 C CA . ALA A 1 89 ? 8.109 -5.943 -15.449 1.00 87.75 89 ALA A CA 1
ATOM 751 C C . ALA A 1 89 ? 7.938 -6.682 -14.109 1.00 87.75 89 ALA A C 1
ATOM 753 O O . ALA A 1 89 ? 6.877 -7.254 -13.856 1.00 87.75 89 ALA A O 1
ATOM 754 N N . ALA A 1 90 ? 8.951 -6.651 -13.237 1.00 90.06 90 ALA A N 1
ATOM 755 C CA . ALA A 1 90 ? 8.896 -7.279 -11.919 1.00 90.06 90 ALA A CA 1
ATOM 756 C C . ALA A 1 90 ? 7.829 -6.636 -11.018 1.00 90.06 90 ALA A C 1
ATOM 758 O O . ALA A 1 90 ? 7.069 -7.357 -10.375 1.00 90.06 90 ALA A O 1
ATOM 759 N N . GLU A 1 91 ? 7.723 -5.306 -11.028 1.00 89.94 91 GLU A N 1
ATOM 760 C CA . GLU A 1 91 ? 6.665 -4.550 -10.351 1.00 89.94 91 GLU A CA 1
ATOM 761 C C . GLU A 1 91 ? 5.284 -4.931 -10.857 1.00 89.94 91 GLU A C 1
ATOM 763 O O . GLU A 1 91 ? 4.431 -5.327 -10.069 1.00 89.94 91 GLU A O 1
ATOM 768 N N . ALA A 1 92 ? 5.062 -4.839 -12.172 1.00 87.56 92 ALA A N 1
ATOM 769 C CA . ALA A 1 92 ? 3.775 -5.182 -12.761 1.00 87.56 92 ALA A CA 1
ATOM 770 C C . ALA A 1 92 ? 3.364 -6.596 -12.335 1.00 87.56 92 ALA A C 1
ATOM 772 O O . ALA A 1 92 ? 2.251 -6.795 -11.869 1.00 87.56 92 ALA A O 1
ATOM 773 N N . THR A 1 93 ? 4.293 -7.547 -12.369 1.00 89.06 93 THR A N 1
ATOM 774 C CA . THR A 1 93 ? 4.032 -8.943 -12.002 1.00 89.06 93 THR A CA 1
ATOM 775 C C . THR A 1 93 ? 3.715 -9.118 -10.520 1.00 89.06 93 THR A C 1
ATOM 777 O O . THR A 1 93 ? 2.676 -9.678 -10.182 1.00 89.06 93 THR A O 1
ATOM 780 N N . ALA A 1 94 ? 4.557 -8.595 -9.621 1.00 92.69 94 ALA A N 1
ATOM 781 C CA . ALA A 1 94 ? 4.291 -8.632 -8.179 1.00 92.69 94 ALA A CA 1
ATOM 782 C C . ALA A 1 94 ? 2.959 -7.946 -7.837 1.00 92.69 94 ALA A C 1
ATOM 784 O O . ALA A 1 94 ? 2.305 -8.278 -6.855 1.00 92.69 94 ALA A O 1
ATOM 785 N N . HIS A 1 95 ? 2.570 -6.997 -8.686 1.00 91.94 95 HIS A N 1
ATOM 786 C CA . HIS A 1 95 ? 1.317 -6.278 -8.811 1.00 91.94 95 HIS A CA 1
ATOM 787 C C . HIS A 1 95 ? 0.004 -7.079 -8.924 1.00 91.94 95 HIS A C 1
ATOM 789 O O . HIS A 1 95 ? -1.039 -6.633 -8.436 1.00 91.94 95 HIS A O 1
ATOM 795 N N . GLY A 1 96 ? 0.050 -8.235 -9.592 1.00 87.50 96 GLY A N 1
ATOM 796 C CA . GLY A 1 96 ? -1.118 -8.808 -10.281 1.00 87.50 96 GLY A CA 1
ATOM 797 C C . GLY A 1 96 ? -1.351 -8.197 -11.677 1.00 87.50 96 GLY A C 1
ATOM 798 O O . GLY A 1 96 ? -2.451 -8.252 -12.221 1.00 87.50 96 GLY A O 1
ATOM 799 N N . GLY A 1 97 ? -0.335 -7.548 -12.246 1.00 84.94 97 GLY A N 1
ATOM 800 C CA . GLY A 1 97 ? -0.357 -6.985 -13.590 1.00 84.94 97 GLY A CA 1
ATOM 801 C C . GLY A 1 97 ? -0.128 -8.049 -14.666 1.00 84.94 97 GLY A C 1
ATOM 802 O O . GLY A 1 97 ? 0.654 -8.977 -14.484 1.00 84.94 97 GLY A O 1
ATOM 803 N N . ALA A 1 98 ? -0.799 -7.887 -15.806 1.00 80.88 98 ALA A N 1
ATOM 804 C CA . ALA A 1 98 ? -0.776 -8.821 -16.933 1.00 80.88 98 ALA A CA 1
ATOM 805 C C . ALA A 1 98 ? 0.376 -8.571 -17.914 1.00 80.88 98 ALA A C 1
ATOM 807 O O . ALA A 1 98 ? 0.822 -9.483 -18.605 1.00 80.88 98 ALA A O 1
ATOM 808 N N . ALA A 1 99 ? 0.825 -7.321 -18.035 1.00 77.81 99 ALA A N 1
ATOM 809 C CA . ALA A 1 99 ? 1.876 -6.934 -18.968 1.00 77.81 99 ALA A CA 1
ATOM 810 C C . ALA A 1 99 ? 2.468 -5.566 -18.607 1.00 77.81 99 ALA A C 1
ATOM 812 O O . ALA A 1 99 ? 1.853 -4.754 -17.910 1.00 77.81 99 ALA A O 1
ATOM 813 N N . ILE A 1 100 ? 3.645 -5.279 -19.165 1.00 78.56 100 ILE A N 1
ATOM 814 C CA . ILE A 1 100 ? 4.139 -3.904 -19.282 1.00 78.56 100 ILE A CA 1
ATOM 815 C C . ILE A 1 100 ? 3.330 -3.162 -20.357 1.00 78.56 100 ILE A C 1
ATOM 817 O O . ILE A 1 100 ? 3.017 -3.738 -21.402 1.00 78.56 100 ILE A O 1
ATOM 821 N N . ALA A 1 101 ? 2.981 -1.893 -20.120 1.00 76.06 101 ALA A N 1
ATOM 822 C CA . ALA A 1 101 ? 2.328 -1.092 -21.153 1.00 76.06 101 ALA A CA 1
ATOM 823 C C . ALA A 1 101 ? 3.328 -0.742 -22.256 1.00 76.06 101 ALA A C 1
ATOM 825 O O . ALA A 1 101 ? 4.422 -0.253 -21.988 1.00 76.06 101 ALA A O 1
ATOM 826 N N . TYR A 1 102 ? 2.937 -0.971 -23.503 1.00 63.78 102 TYR A N 1
ATOM 827 C CA . TYR A 1 102 ? 3.786 -0.736 -24.661 1.00 63.78 102 TYR A CA 1
ATOM 828 C C . TYR A 1 102 ? 3.322 0.521 -25.406 1.00 63.78 102 TYR A C 1
ATOM 830 O O . TYR A 1 102 ? 2.328 0.476 -26.130 1.00 63.78 102 TYR A O 1
ATOM 838 N N . HIS A 1 103 ? 4.013 1.653 -25.225 1.00 59.47 103 HIS A N 1
ATOM 839 C CA . HIS A 1 103 ? 3.725 2.908 -25.950 1.00 59.47 103 HIS A CA 1
ATOM 840 C C . HIS A 1 103 ? 4.949 3.562 -26.608 1.00 59.47 103 HIS A C 1
ATOM 842 O O . HIS A 1 103 ? 4.795 4.577 -27.282 1.00 59.47 103 HIS A O 1
ATOM 848 N N . ALA A 1 104 ? 6.141 2.983 -26.476 1.00 52.41 104 ALA A N 1
ATOM 849 C CA . ALA A 1 104 ? 7.330 3.412 -27.202 1.00 52.41 104 ALA A CA 1
ATOM 850 C C . ALA A 1 104 ? 8.030 2.176 -27.772 1.00 52.41 104 ALA A C 1
ATOM 852 O O . ALA A 1 104 ? 8.317 1.232 -27.039 1.00 52.41 104 ALA A O 1
ATOM 853 N N . GLY A 1 105 ? 8.280 2.159 -29.084 1.00 53.56 105 GLY A N 1
ATOM 854 C CA . GLY A 1 105 ? 9.295 1.268 -29.646 1.00 53.56 105 GLY A CA 1
ATOM 855 C C . GLY A 1 105 ? 10.685 1.648 -29.114 1.00 53.56 105 GLY A C 1
ATOM 856 O O . GLY A 1 105 ? 10.795 2.617 -28.357 1.00 53.56 105 GLY A O 1
ATOM 857 N N . PRO A 1 106 ? 11.761 0.943 -29.510 1.00 55.00 106 PRO A N 1
ATOM 858 C CA . PRO A 1 106 ? 13.099 1.485 -29.308 1.00 55.00 106 PRO A CA 1
ATOM 859 C C . PRO A 1 106 ? 13.104 2.920 -29.862 1.00 55.00 106 PRO A C 1
ATOM 861 O O . PRO A 1 106 ? 12.445 3.150 -30.888 1.00 55.00 106 PRO A O 1
ATOM 864 N N . PRO A 1 107 ? 13.792 3.879 -29.212 1.00 55.34 107 PRO A N 1
ATOM 865 C CA . PRO A 1 107 ? 13.968 5.196 -29.811 1.00 55.34 107 PRO A CA 1
ATOM 866 C C . PRO A 1 107 ? 14.448 4.997 -31.251 1.00 55.34 107 PRO A C 1
ATOM 868 O O . PRO A 1 107 ? 15.205 4.051 -31.516 1.00 55.34 107 PRO A O 1
ATOM 871 N N . GLN A 1 108 ? 13.992 5.819 -32.203 1.00 56.53 108 GLN A N 1
ATOM 872 C CA . GLN A 1 108 ? 14.568 5.724 -33.545 1.00 56.53 108 GLN A CA 1
ATOM 873 C C . GLN A 1 108 ? 16.099 5.853 -33.424 1.00 56.53 108 GLN A C 1
ATOM 875 O O . GLN A 1 108 ? 16.561 6.549 -32.525 1.00 56.53 108 GLN A O 1
ATOM 880 N N . PRO A 1 109 ? 16.916 5.228 -34.289 1.00 54.50 109 PRO A N 1
ATOM 881 C CA . PRO A 1 109 ? 18.379 5.337 -34.199 1.00 54.50 109 PRO A CA 1
ATOM 882 C C . PRO A 1 109 ? 18.904 6.788 -34.191 1.00 54.50 109 PRO A C 1
ATOM 884 O O . PRO A 1 109 ? 20.031 7.050 -33.784 1.00 54.50 109 PRO A O 1
ATOM 887 N N . GLU A 1 110 ? 18.085 7.732 -34.662 1.00 55.94 110 GLU A N 1
ATOM 888 C CA . GLU A 1 110 ? 18.342 9.177 -34.666 1.00 55.94 110 GLU A CA 1
ATOM 889 C C . GLU A 1 110 ? 17.906 9.882 -33.359 1.00 55.94 110 GLU A C 1
ATOM 891 O O . GLU A 1 110 ? 18.352 10.990 -33.079 1.00 55.94 110 GLU A O 1
ATOM 896 N N . GLU A 1 111 ? 17.059 9.231 -32.555 1.00 53.22 111 GLU A N 1
ATOM 897 C CA . GLU A 1 111 ? 16.493 9.671 -31.267 1.00 53.22 111 GLU A CA 1
ATOM 898 C C . GLU A 1 111 ? 17.083 8.917 -30.063 1.00 53.22 111 GLU A C 1
ATOM 900 O O . GLU A 1 111 ? 16.839 9.296 -28.917 1.00 53.22 111 GLU A O 1
ATOM 905 N N . THR A 1 112 ? 17.838 7.836 -30.287 1.00 54.22 112 THR A N 1
ATOM 906 C CA . THR A 1 112 ? 18.586 7.164 -29.224 1.00 54.22 112 THR A CA 1
ATOM 907 C C . THR A 1 112 ? 19.553 8.161 -28.603 1.00 54.22 112 THR A C 1
ATOM 909 O O . THR A 1 112 ? 20.446 8.669 -29.287 1.00 54.22 112 THR A O 1
ATOM 912 N N . GLU A 1 113 ? 19.427 8.392 -27.292 1.00 55.47 113 GLU A N 1
ATOM 913 C CA . GLU A 1 113 ? 20.585 8.792 -26.494 1.00 55.47 113 GLU A CA 1
ATOM 914 C C . GLU A 1 113 ? 21.753 7.909 -26.925 1.00 55.47 113 GLU A C 1
ATOM 916 O O . GLU A 1 113 ? 21.605 6.687 -27.006 1.00 55.47 113 GLU A O 1
ATOM 921 N N . ALA A 1 114 ? 22.867 8.535 -27.303 1.00 54.00 114 ALA A N 1
ATOM 922 C CA . ALA A 1 114 ? 23.996 7.864 -27.926 1.00 54.00 114 ALA A CA 1
ATOM 923 C C . ALA A 1 114 ? 24.455 6.663 -27.073 1.00 54.00 114 ALA A C 1
ATOM 925 O O . ALA A 1 114 ? 25.212 6.842 -26.123 1.00 54.00 114 ALA A O 1
ATOM 926 N N . GLY A 1 115 ? 23.992 5.446 -27.391 1.00 61.41 115 GLY A N 1
ATOM 927 C CA . GLY A 1 115 ? 24.387 4.233 -26.667 1.00 61.41 115 GLY A CA 1
ATOM 928 C C . GLY A 1 115 ? 23.331 3.152 -26.404 1.00 61.41 115 GLY A C 1
ATOM 929 O O . GLY A 1 115 ? 23.742 2.075 -25.994 1.00 61.41 115 GLY A O 1
ATOM 930 N N . LEU A 1 116 ? 22.027 3.367 -26.631 1.00 69.81 116 LEU A N 1
ATOM 931 C CA . LEU A 1 116 ? 21.016 2.300 -26.464 1.00 69.81 116 LEU A CA 1
ATOM 932 C C . LEU A 1 116 ? 20.848 1.473 -27.743 1.00 69.81 116 LEU A C 1
ATOM 934 O O . LEU A 1 116 ? 20.348 1.980 -28.747 1.00 69.81 116 LEU A O 1
ATOM 938 N N . ALA A 1 117 ? 21.223 0.193 -27.717 1.00 75.38 117 ALA A N 1
ATOM 939 C CA . ALA A 1 117 ? 20.965 -0.702 -28.837 1.00 75.38 117 ALA A CA 1
ATOM 940 C C . ALA A 1 117 ? 19.536 -1.287 -28.756 1.00 75.38 117 ALA A C 1
ATOM 942 O O . ALA A 1 117 ? 18.996 -1.463 -27.659 1.00 75.38 117 ALA A O 1
ATOM 943 N N . PRO A 1 118 ? 18.882 -1.629 -29.886 1.00 76.31 118 PRO A N 1
ATOM 944 C CA . PRO A 1 118 ? 17.552 -2.242 -29.863 1.00 76.31 118 PRO A CA 1
ATOM 945 C C . PRO A 1 118 ? 17.462 -3.493 -28.974 1.00 76.31 118 PRO A C 1
ATOM 947 O O . PRO A 1 118 ? 16.423 -3.755 -28.375 1.00 76.31 118 PRO A O 1
ATOM 950 N N . GLU A 1 119 ? 18.531 -4.276 -28.862 1.00 79.88 119 GLU A N 1
ATOM 951 C CA . GLU A 1 119 ? 18.618 -5.449 -27.991 1.00 79.88 119 GLU A CA 1
ATOM 952 C C . GLU A 1 119 ? 18.602 -5.122 -26.491 1.00 79.88 119 GLU A C 1
ATOM 954 O O . GLU A 1 119 ? 18.045 -5.912 -25.721 1.00 79.88 119 GLU A O 1
ATOM 959 N N . ASP A 1 120 ? 19.132 -3.965 -26.083 1.00 77.69 120 ASP A N 1
ATOM 960 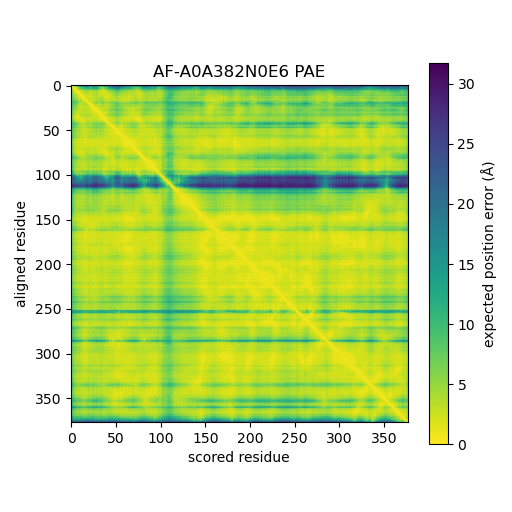C CA . ASP A 1 120 ? 19.086 -3.486 -24.695 1.00 77.69 120 ASP A CA 1
ATOM 961 C C . ASP A 1 120 ? 17.647 -3.149 -24.284 1.00 77.69 120 ASP A C 1
ATOM 963 O O . ASP A 1 120 ? 17.275 -3.266 -23.117 1.00 77.69 120 ASP A O 1
ATOM 967 N N . PHE A 1 121 ? 16.810 -2.819 -25.270 1.00 76.62 121 PHE A N 1
ATOM 968 C CA . PHE A 1 121 ? 15.373 -2.625 -25.121 1.00 76.62 121 PHE A CA 1
ATOM 969 C C . PHE A 1 121 ? 14.593 -3.953 -25.209 1.00 76.62 121 PHE A C 1
ATOM 971 O O . PHE A 1 121 ? 13.896 -4.353 -24.275 1.00 76.62 121 PHE A O 1
ATOM 978 N N . TYR A 1 122 ? 14.696 -4.681 -26.328 1.00 80.50 122 TYR A N 1
ATOM 979 C CA . TYR A 1 122 ? 13.852 -5.854 -26.593 1.00 80.50 122 TYR A CA 1
ATOM 980 C C . TYR A 1 122 ? 14.223 -7.066 -25.739 1.00 80.50 122 TYR A C 1
ATOM 982 O O . TYR A 1 122 ? 13.354 -7.867 -25.391 1.00 80.50 122 TYR A O 1
ATOM 990 N N . GLY A 1 123 ? 15.505 -7.230 -25.408 1.00 85.25 123 GLY A N 1
ATOM 991 C CA . GLY A 1 123 ? 16.005 -8.377 -24.659 1.00 85.25 123 GLY A CA 1
ATOM 992 C C . GLY A 1 123 ? 15.313 -8.544 -23.302 1.00 85.25 123 GLY A C 1
ATOM 993 O O . GLY A 1 123 ? 14.730 -9.607 -23.061 1.00 85.25 123 GLY A O 1
ATOM 994 N N . PRO A 1 124 ? 15.345 -7.531 -22.413 1.00 84.62 124 PRO A N 1
ATOM 995 C CA . PRO A 1 124 ? 14.642 -7.569 -21.132 1.00 84.62 124 PRO A CA 1
ATOM 996 C C . PRO A 1 124 ? 13.137 -7.819 -21.269 1.00 84.62 124 PRO A C 1
ATOM 998 O O . PRO A 1 124 ? 12.610 -8.699 -20.588 1.00 84.62 124 PRO A O 1
ATOM 1001 N N . VAL A 1 125 ? 12.465 -7.122 -22.192 1.00 83.75 125 VAL A N 1
ATOM 1002 C CA . VAL A 1 125 ? 11.016 -7.253 -22.414 1.00 83.75 125 VAL A CA 1
ATOM 1003 C C . VAL A 1 125 ? 10.637 -8.673 -22.836 1.00 83.75 125 VAL A C 1
ATOM 1005 O O . VAL A 1 125 ? 9.748 -9.277 -22.239 1.00 83.75 125 VAL A O 1
ATOM 1008 N N . ILE A 1 126 ? 11.334 -9.245 -23.823 1.00 86.81 126 ILE A N 1
ATOM 1009 C CA . ILE A 1 126 ? 11.066 -10.608 -24.306 1.00 86.81 126 ILE A CA 1
ATOM 1010 C C . ILE A 1 126 ? 11.319 -11.635 -23.200 1.00 86.81 126 ILE A C 1
ATOM 1012 O O . ILE A 1 126 ? 10.533 -12.572 -23.050 1.00 86.81 126 ILE A O 1
ATOM 1016 N N . ARG A 1 127 ? 12.403 -11.486 -22.425 1.00 88.62 127 ARG A N 1
ATOM 1017 C CA . ARG A 1 127 ? 12.699 -12.391 -21.303 1.00 88.62 127 ARG A CA 1
ATOM 1018 C C . ARG A 1 127 ? 11.605 -12.337 -20.242 1.00 88.62 127 ARG A C 1
ATOM 1020 O O . ARG A 1 127 ? 11.147 -13.395 -19.822 1.00 88.62 127 ARG A O 1
ATOM 1027 N N . ALA A 1 128 ? 11.176 -11.137 -19.855 1.00 87.31 128 ALA A N 1
ATOM 1028 C CA . ALA A 1 128 ? 10.114 -10.956 -18.876 1.00 87.31 128 ALA A CA 1
ATOM 1029 C C . ALA A 1 128 ? 8.797 -11.566 -19.369 1.00 87.31 128 ALA A C 1
ATOM 1031 O O . ALA A 1 128 ? 8.262 -12.447 -18.714 1.00 87.31 128 ALA A O 1
ATOM 1032 N N . GLN A 1 129 ? 8.329 -11.200 -20.563 1.00 86.38 129 GLN A N 1
ATOM 1033 C CA . GLN A 1 129 ? 7.069 -11.713 -21.113 1.00 86.38 129 GLN A CA 1
ATOM 1034 C C . GLN A 1 129 ? 7.063 -13.243 -21.264 1.00 86.38 129 GLN A C 1
ATOM 1036 O O . GLN A 1 129 ? 6.070 -13.894 -20.953 1.00 86.38 129 GLN A O 1
ATOM 1041 N N . ARG A 1 130 ? 8.187 -13.848 -21.682 1.00 90.88 130 ARG A N 1
ATOM 1042 C CA . ARG A 1 130 ? 8.319 -15.316 -21.732 1.00 90.88 130 ARG A CA 1
ATOM 1043 C C . ARG A 1 130 ? 8.258 -15.956 -20.352 1.00 90.88 130 ARG A C 1
ATOM 1045 O O . ARG A 1 130 ? 7.664 -17.020 -20.225 1.00 90.88 130 ARG A O 1
ATOM 1052 N N . PHE A 1 131 ? 8.884 -15.339 -19.352 1.00 89.88 131 PHE A N 1
ATOM 1053 C CA . PHE A 1 131 ? 8.800 -15.813 -17.976 1.00 89.88 131 PHE A CA 1
ATOM 1054 C C . PHE A 1 131 ? 7.354 -15.751 -17.471 1.00 89.88 131 PHE A C 1
ATOM 1056 O O . PHE A 1 131 ? 6.857 -16.760 -16.994 1.00 89.88 131 PHE A O 1
ATOM 1063 N N . LEU A 1 132 ? 6.657 -14.626 -17.662 1.00 88.31 132 LEU A N 1
ATOM 1064 C CA . LEU A 1 132 ? 5.262 -14.470 -17.23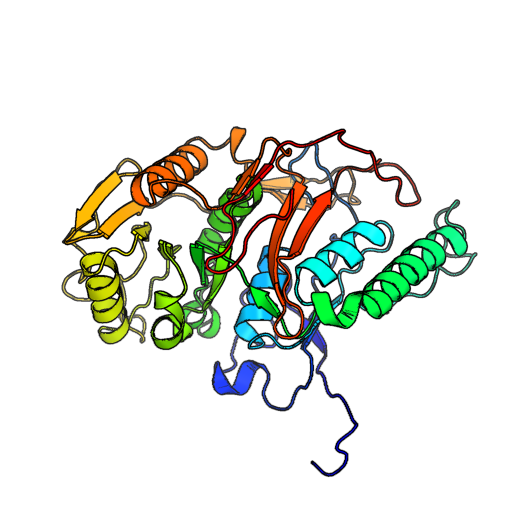4 1.00 88.31 132 LEU A CA 1
ATOM 1065 C C . LEU A 1 132 ? 4.339 -15.491 -17.888 1.00 88.31 132 LEU A C 1
ATOM 1067 O O . LEU A 1 132 ? 3.615 -16.184 -17.185 1.00 88.31 132 LEU A O 1
ATOM 1071 N N . ALA A 1 133 ? 4.439 -15.663 -19.206 1.00 89.56 133 ALA A N 1
ATOM 1072 C CA . ALA A 1 133 ? 3.658 -16.669 -19.921 1.00 89.56 133 ALA A CA 1
ATOM 1073 C C . ALA A 1 133 ? 3.963 -18.101 -19.446 1.00 89.56 133 ALA A C 1
ATOM 1075 O O . ALA A 1 133 ? 3.077 -18.944 -19.400 1.00 89.56 133 ALA A O 1
ATOM 1076 N N . ALA A 1 134 ? 5.216 -18.397 -19.086 1.00 92.69 134 ALA A N 1
ATOM 1077 C CA . ALA A 1 134 ? 5.597 -19.716 -18.587 1.00 92.69 134 ALA A CA 1
ATOM 1078 C C . ALA A 1 134 ? 5.184 -19.966 -17.127 1.00 92.69 134 ALA A C 1
ATOM 1080 O O . ALA A 1 134 ? 5.235 -21.113 -16.694 1.00 92.69 134 ALA A O 1
ATOM 1081 N N . GLN A 1 135 ? 4.855 -18.919 -16.366 1.00 91.19 135 GLN A N 1
ATOM 1082 C CA . GLN A 1 135 ? 4.497 -18.989 -14.944 1.00 91.19 135 GLN A CA 1
ATOM 1083 C C . GLN A 1 135 ? 3.045 -18.563 -14.683 1.00 91.19 135 GLN A C 1
ATOM 1085 O O . GLN A 1 135 ? 2.691 -18.312 -13.537 1.00 91.19 135 GLN A O 1
ATOM 1090 N N . GLU A 1 136 ? 2.212 -18.465 -15.721 1.00 89.88 136 GLU A N 1
ATOM 1091 C CA . GLU A 1 136 ? 0.867 -17.882 -15.650 1.00 89.88 136 GLU A CA 1
ATOM 1092 C C . GLU A 1 136 ? 0.019 -18.468 -14.509 1.00 89.88 136 GLU A C 1
ATOM 1094 O O . GLU A 1 136 ? -0.517 -17.698 -13.716 1.00 89.88 136 GLU A O 1
ATOM 1099 N N . SER A 1 137 ? 0.005 -19.797 -14.338 1.00 92.00 137 SER A N 1
ATOM 1100 C CA . SER A 1 137 ? -0.779 -20.474 -13.291 1.00 92.00 137 SER A CA 1
ATOM 1101 C C . SER A 1 137 ? -0.343 -20.140 -11.857 1.00 92.00 137 SER A C 1
ATOM 1103 O O . SER A 1 137 ? -1.151 -20.206 -10.934 1.00 92.00 137 SER A O 1
ATOM 1105 N N . PHE A 1 138 ? 0.909 -19.717 -11.654 1.00 91.00 138 PHE A N 1
ATOM 1106 C CA . PHE A 1 138 ? 1.410 -19.234 -10.361 1.00 91.00 138 PHE A CA 1
ATOM 1107 C C . PHE A 1 138 ? 1.141 -17.740 -10.132 1.00 91.00 138 PHE A C 1
ATOM 1109 O O . PHE A 1 138 ? 1.350 -17.242 -9.028 1.00 91.00 138 PHE A O 1
ATOM 1116 N N . LEU A 1 139 ? 0.736 -17.004 -11.167 1.00 88.31 139 LEU A N 1
ATOM 1117 C CA . LEU A 1 139 ? 0.591 -15.548 -11.133 1.00 88.31 139 LEU A CA 1
ATOM 1118 C C . LEU A 1 139 ? -0.876 -15.106 -11.173 1.00 88.31 139 LEU A C 1
ATOM 1120 O O . LEU A 1 139 ? -1.214 -14.080 -10.582 1.00 88.31 139 LEU A O 1
ATOM 1124 N N . HIS A 1 140 ? -1.744 -15.847 -11.868 1.00 87.88 140 HIS A N 1
ATOM 1125 C CA . HIS A 1 140 ? -3.161 -15.526 -12.010 1.00 87.88 140 HIS A CA 1
ATOM 1126 C C . HIS A 1 140 ? -4.001 -16.766 -12.396 1.00 87.88 140 HIS A C 1
ATOM 1128 O O . HIS A 1 140 ? -3.587 -17.492 -13.296 1.00 87.88 140 HIS A O 1
ATOM 1134 N N . PRO A 1 141 ? -5.204 -16.972 -11.818 1.00 90.44 141 PRO A N 1
ATOM 1135 C CA . PRO A 1 141 ? -5.788 -16.220 -10.706 1.00 90.44 141 PRO A CA 1
ATOM 1136 C C . PRO A 1 141 ? -5.072 -16.509 -9.377 1.00 90.44 141 PRO A C 1
ATOM 1138 O O . PRO A 1 141 ? -4.683 -17.639 -9.084 1.00 90.44 141 PRO A O 1
ATOM 1141 N N . ALA A 1 142 ? -4.864 -15.461 -8.578 1.00 92.19 142 ALA A N 1
ATOM 1142 C CA . ALA A 1 142 ? -4.166 -15.538 -7.300 1.00 92.19 142 ALA A CA 1
ATOM 1143 C C . ALA A 1 142 ? -4.752 -14.543 -6.295 1.00 92.19 142 ALA A C 1
ATOM 1145 O O . ALA A 1 142 ? -5.152 -13.430 -6.645 1.00 92.19 142 ALA A O 1
ATOM 1146 N N . SER A 1 143 ? -4.743 -14.933 -5.025 1.00 92.81 143 SER A N 1
ATOM 1147 C CA . SER A 1 143 ? -5.141 -14.086 -3.905 1.00 92.81 143 SER A CA 1
ATOM 1148 C C . SER A 1 143 ? -3.917 -13.569 -3.158 1.00 92.81 143 SER A C 1
ATOM 1150 O O . SER A 1 143 ? -2.891 -14.243 -3.055 1.00 92.81 143 SER A O 1
ATOM 1152 N N . THR A 1 144 ? -3.993 -12.341 -2.656 1.00 94.50 144 THR A N 1
ATOM 1153 C CA . THR A 1 144 ? -2.911 -11.755 -1.867 1.00 94.50 144 THR A CA 1
ATOM 1154 C C . THR A 1 144 ? -2.783 -12.467 -0.526 1.00 94.50 144 THR A C 1
ATOM 1156 O O . THR A 1 144 ? -3.776 -12.761 0.140 1.00 94.50 144 THR A O 1
ATOM 1159 N N . TRP A 1 145 ? -1.545 -12.713 -0.105 1.00 96.31 145 TRP A N 1
ATOM 1160 C CA . TRP A 1 145 ? -1.243 -13.221 1.228 1.00 96.31 145 TRP A CA 1
ATOM 1161 C C . TRP A 1 145 ? -0.645 -12.095 2.070 1.00 96.31 145 TRP A C 1
ATOM 1163 O O . TRP A 1 145 ? 0.572 -11.912 2.130 1.00 96.31 145 TRP A O 1
ATOM 1173 N N . SER A 1 146 ? -1.538 -11.307 2.668 1.00 97.19 146 SER A N 1
ATOM 1174 C CA . SER A 1 146 ? -1.220 -10.073 3.389 1.00 97.19 146 SER A CA 1
ATOM 1175 C C . SER A 1 146 ? -1.761 -10.126 4.815 1.00 97.19 146 SER A C 1
ATOM 1177 O O . SER A 1 146 ? -2.903 -10.512 5.048 1.00 97.19 146 SER A O 1
ATOM 1179 N N . GLN A 1 147 ? -0.939 -9.719 5.780 1.00 98.31 147 GLN A N 1
ATOM 1180 C CA . GLN A 1 147 ? -1.300 -9.683 7.199 1.00 98.31 147 GLN A CA 1
ATOM 1181 C C . GLN A 1 147 ? -2.036 -8.389 7.567 1.00 98.31 147 GLN A C 1
ATOM 1183 O O . GLN A 1 147 ? -2.858 -8.384 8.487 1.00 98.31 147 GLN A O 1
ATOM 1188 N N . VAL A 1 148 ? -1.724 -7.296 6.864 1.00 98.88 148 VAL A N 1
ATOM 1189 C CA . VAL A 1 148 ? -2.171 -5.935 7.186 1.00 98.88 148 VAL A CA 1
ATOM 1190 C C . VAL A 1 148 ? -3.022 -5.359 6.052 1.00 98.88 148 VAL A C 1
ATOM 1192 O O . VAL A 1 148 ? -2.659 -5.466 4.883 1.00 98.88 148 VAL A O 1
ATOM 1195 N N . GLY A 1 149 ? -4.137 -4.714 6.389 1.00 98.75 149 GLY A N 1
ATOM 1196 C CA . GLY A 1 149 ? -4.917 -3.891 5.466 1.00 98.75 149 GLY A CA 1
ATOM 1197 C C . GLY A 1 149 ? -4.660 -2.406 5.720 1.00 98.75 149 GLY A C 1
ATOM 1198 O O . GLY A 1 149 ? -5.030 -1.892 6.774 1.00 98.75 149 GLY A O 1
ATOM 1199 N N . LEU A 1 150 ? -4.048 -1.707 4.763 1.00 98.88 150 LEU A N 1
ATOM 1200 C CA . LEU A 1 150 ? -3.896 -0.253 4.789 1.00 98.88 150 LEU A CA 1
ATOM 1201 C C . LEU A 1 150 ? -5.104 0.388 4.105 1.00 98.88 150 LEU A C 1
ATOM 1203 O O . LEU A 1 150 ? -5.305 0.220 2.897 1.00 98.88 150 LEU A O 1
ATOM 1207 N N . VAL A 1 151 ? -5.922 1.101 4.877 1.00 98.81 151 VAL A N 1
ATOM 1208 C CA . VA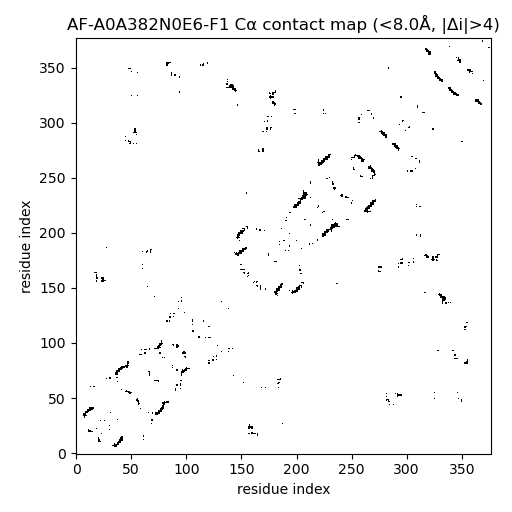L A 1 151 ? -7.185 1.640 4.376 1.00 98.81 151 VAL A CA 1
ATOM 1209 C C . VAL A 1 151 ? -6.933 2.857 3.490 1.00 98.81 151 VAL A C 1
ATOM 1211 O O . VAL A 1 151 ? -6.243 3.790 3.879 1.00 98.81 151 VAL A O 1
ATOM 1214 N N . PHE A 1 152 ? -7.487 2.843 2.283 1.00 98.00 152 PHE A N 1
ATOM 1215 C CA . PHE A 1 152 ? -7.445 3.932 1.322 1.00 98.00 152 PHE A CA 1
ATOM 1216 C C . PHE A 1 152 ? -8.721 4.787 1.450 1.00 98.00 152 PHE A C 1
ATOM 1218 O O . PHE A 1 152 ? -9.819 4.220 1.407 1.00 98.00 152 PHE A O 1
ATOM 1225 N N . PRO A 1 153 ? -8.606 6.125 1.546 1.00 96.62 153 PRO A N 1
ATOM 1226 C CA . PRO A 1 153 ? -9.721 7.042 1.806 1.00 96.62 153 PRO A CA 1
ATOM 1227 C C . PRO A 1 153 ? -10.538 7.323 0.537 1.00 96.62 153 PRO A C 1
ATOM 1229 O O . PRO A 1 153 ? -10.519 8.427 -0.012 1.00 96.62 153 PRO A O 1
ATOM 1232 N N . ARG A 1 154 ? -11.230 6.307 0.013 1.00 94.31 154 ARG A N 1
ATOM 1233 C CA . ARG A 1 154 ? -11.953 6.387 -1.264 1.00 94.31 154 ARG A CA 1
ATOM 1234 C C . ARG A 1 154 ? -13.119 7.370 -1.194 1.00 94.31 154 ARG A C 1
ATOM 1236 O O . ARG A 1 154 ? -13.362 8.050 -2.196 1.00 94.31 154 ARG A O 1
ATOM 1243 N N . ALA A 1 155 ? -13.808 7.464 -0.057 1.00 92.56 155 ALA A N 1
ATOM 1244 C CA . ALA A 1 155 ? -14.921 8.392 0.117 1.00 92.56 155 ALA A CA 1
ATOM 1245 C C . ALA A 1 155 ? -14.455 9.856 0.056 1.00 92.56 155 ALA A C 1
ATOM 1247 O O . ALA A 1 155 ? -14.990 10.636 -0.730 1.00 92.56 155 ALA A O 1
ATOM 1248 N N . GLN A 1 156 ? -13.409 10.202 0.813 1.00 93.94 156 GLN A N 1
ATOM 1249 C CA . GLN A 1 156 ? -12.801 11.543 0.811 1.00 93.94 156 GLN A CA 1
ATOM 1250 C C . GLN A 1 156 ? -12.224 11.885 -0.569 1.00 93.94 156 GLN A C 1
ATOM 1252 O O . GLN A 1 156 ? -12.416 12.986 -1.085 1.00 93.94 156 GLN A O 1
ATOM 1257 N N . GLU A 1 157 ? -11.585 10.906 -1.215 1.00 94.06 157 GLU A N 1
ATOM 1258 C CA . GLU A 1 157 ? -11.048 11.061 -2.561 1.00 94.06 157 GLU A CA 1
ATOM 1259 C C . GLU A 1 157 ? -12.150 11.389 -3.578 1.00 94.06 157 GLU A C 1
ATOM 1261 O O . GLU A 1 157 ? -11.987 12.304 -4.384 1.00 94.06 157 GLU A O 1
ATOM 1266 N N . ARG A 1 158 ? -13.291 10.684 -3.536 1.00 92.00 158 ARG A N 1
ATOM 1267 C CA . ARG A 1 158 ? -14.431 10.943 -4.434 1.00 92.00 158 ARG A CA 1
ATOM 1268 C C . ARG A 1 158 ? -14.941 12.374 -4.313 1.00 92.00 158 ARG A C 1
ATOM 1270 O O . ARG A 1 158 ? -15.282 12.979 -5.330 1.00 92.00 158 ARG A O 1
ATOM 1277 N N . ASP A 1 159 ? -14.945 12.904 -3.098 1.00 90.12 159 ASP A N 1
ATOM 1278 C CA . ASP A 1 159 ? -15.378 14.269 -2.803 1.00 90.12 159 ASP A CA 1
ATOM 1279 C C . ASP A 1 159 ? -14.282 15.311 -3.102 1.00 90.12 159 ASP A C 1
ATOM 1281 O O . ASP A 1 159 ? -14.466 16.502 -2.859 1.00 90.12 159 ASP A O 1
ATOM 1285 N N . SER A 1 160 ? -13.171 14.882 -3.718 1.00 89.81 160 SER A N 1
ATOM 1286 C CA . SER A 1 160 ? -12.038 15.724 -4.115 1.00 89.81 160 SER A CA 1
ATOM 1287 C C . SER A 1 160 ? -11.404 16.467 -2.939 1.00 89.81 160 SER A C 1
ATOM 1289 O O . SER A 1 160 ? -10.885 17.574 -3.107 1.00 89.81 160 SER A O 1
ATOM 1291 N N . GLU A 1 161 ? -11.427 15.861 -1.749 1.00 91.62 161 GLU A N 1
ATOM 1292 C CA . GLU A 1 161 ? -10.671 16.364 -0.611 1.00 91.62 161 GLU A CA 1
ATOM 1293 C C . GLU A 1 161 ? -9.179 16.259 -0.923 1.00 91.62 161 GLU A C 1
ATOM 1295 O O . GLU A 1 161 ? -8.619 15.174 -1.098 1.00 91.62 161 GLU A O 1
ATOM 1300 N N . MET A 1 162 ? -8.535 17.417 -1.046 1.00 89.12 162 MET A N 1
ATOM 1301 C CA . MET A 1 162 ? -7.095 17.486 -1.252 1.00 89.12 162 MET A CA 1
ATOM 1302 C C . MET A 1 162 ? -6.376 16.864 -0.051 1.00 89.12 162 MET A C 1
ATOM 1304 O O . MET A 1 162 ? -6.902 16.871 1.056 1.00 89.12 162 MET A O 1
ATOM 1308 N N . GLU A 1 163 ? -5.185 16.311 -0.284 1.00 90.19 163 GLU A N 1
ATOM 1309 C CA . GLU A 1 163 ? -4.303 15.755 0.762 1.00 90.19 163 GLU A CA 1
ATOM 1310 C C . GLU A 1 163 ? -4.830 14.492 1.471 1.00 90.19 163 GLU A C 1
ATOM 1312 O O . GLU A 1 163 ? -4.083 13.843 2.199 1.00 90.19 163 GLU A O 1
ATOM 1317 N N . CYS A 1 164 ? -6.064 14.042 1.192 1.00 93.69 164 CYS A N 1
ATOM 1318 C CA . CYS A 1 164 ? -6.664 12.895 1.885 1.00 93.69 164 CYS A CA 1
ATOM 1319 C C . CYS A 1 164 ? -5.828 11.609 1.765 1.00 93.69 164 CYS A C 1
ATOM 1321 O O . CYS A 1 164 ? -5.860 10.757 2.641 1.00 93.69 164 CYS A O 1
ATOM 1323 N N . VAL A 1 165 ? -5.040 11.469 0.698 1.00 95.88 165 VAL A N 1
ATOM 1324 C CA . VAL A 1 165 ? -4.189 10.301 0.427 1.00 95.88 165 VAL A CA 1
ATOM 1325 C C . VAL A 1 165 ? -2.783 10.390 1.032 1.00 95.88 165 VAL A C 1
ATOM 1327 O O . VAL A 1 165 ? -2.003 9.452 0.865 1.00 95.88 165 VAL A O 1
ATOM 1330 N N . ASP A 1 166 ? -2.400 11.490 1.678 1.00 96.75 166 ASP A N 1
ATOM 1331 C CA . ASP A 1 166 ? -0.997 11.705 2.055 1.00 96.75 166 ASP A CA 1
ATOM 1332 C C . ASP A 1 166 ? -0.582 10.860 3.262 1.00 96.75 166 ASP A C 1
ATOM 1334 O O . ASP A 1 166 ? 0.479 10.234 3.224 1.00 96.75 166 ASP A O 1
ATOM 1338 N N . ALA A 1 167 ? -1.466 10.696 4.251 1.00 97.75 167 ALA A N 1
ATOM 1339 C CA . ALA A 1 167 ? -1.271 9.730 5.334 1.00 97.75 167 ALA A CA 1
ATOM 1340 C C . ALA A 1 167 ? -1.148 8.291 4.795 1.00 97.75 167 ALA A C 1
ATOM 1342 O O . ALA A 1 167 ? -0.271 7.535 5.218 1.00 97.75 167 ALA A O 1
ATOM 1343 N N . PHE A 1 168 ? -1.982 7.924 3.809 1.00 98.31 168 PHE A N 1
ATOM 1344 C CA . PHE A 1 168 ? -1.920 6.614 3.150 1.00 98.31 168 PHE A CA 1
ATOM 1345 C C . PHE A 1 168 ? -0.563 6.391 2.476 1.00 98.31 168 PHE A C 1
ATOM 1347 O O . PHE A 1 168 ? 0.042 5.335 2.650 1.00 98.31 168 PHE A O 1
ATOM 1354 N N . LYS A 1 169 ? -0.054 7.382 1.733 1.00 97.69 169 LYS A N 1
ATOM 1355 C CA . LYS A 1 169 ? 1.267 7.291 1.095 1.00 97.69 169 LYS A CA 1
ATOM 1356 C C . LYS A 1 169 ? 2.373 7.168 2.135 1.00 97.69 169 LYS A C 1
ATOM 1358 O O . LYS A 1 169 ? 3.202 6.274 2.025 1.00 97.69 169 LYS A O 1
ATOM 1363 N N . ARG A 1 170 ? 2.361 8.030 3.156 1.00 97.88 170 ARG A N 1
ATOM 1364 C CA . ARG A 1 170 ? 3.405 8.078 4.184 1.00 97.88 170 ARG A CA 1
ATOM 1365 C C . ARG A 1 170 ? 3.508 6.767 4.956 1.00 97.88 170 ARG A C 1
ATOM 1367 O O . ARG A 1 170 ? 4.597 6.210 5.056 1.00 97.88 170 ARG A O 1
ATOM 1374 N N . ILE A 1 171 ? 2.384 6.257 5.457 1.00 98.62 171 ILE A N 1
ATOM 1375 C CA . ILE A 1 171 ? 2.369 4.978 6.171 1.00 98.62 171 ILE A CA 1
ATOM 1376 C C . ILE A 1 171 ? 2.677 3.826 5.210 1.00 98.62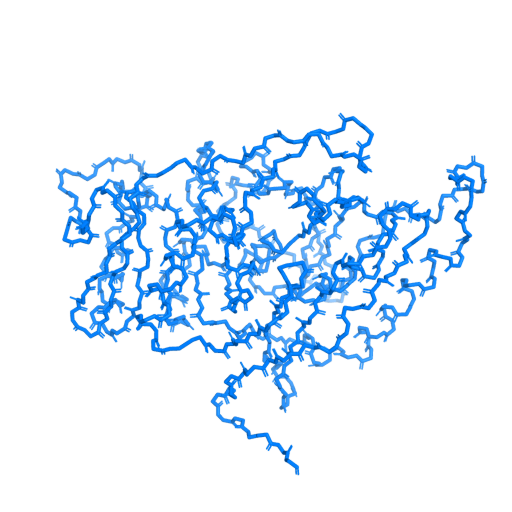 171 ILE A C 1
ATOM 1378 O O . ILE A 1 171 ? 3.417 2.917 5.571 1.00 98.62 171 ILE A O 1
ATOM 1382 N N . GLY A 1 172 ? 2.188 3.888 3.968 1.00 98.31 172 GLY A N 1
ATOM 1383 C CA . GLY A 1 172 ? 2.529 2.929 2.921 1.00 98.31 172 GLY A CA 1
ATOM 1384 C C . GLY A 1 172 ? 4.038 2.778 2.706 1.00 98.31 172 GLY A C 1
ATOM 1385 O O . GLY A 1 172 ? 4.521 1.649 2.661 1.00 98.31 172 GLY A O 1
ATOM 1386 N N . GLU A 1 173 ? 4.791 3.882 2.655 1.00 97.75 173 GLU A N 1
ATOM 1387 C CA . GLU A 1 173 ? 6.259 3.841 2.557 1.00 97.75 173 GLU A CA 1
ATOM 1388 C C . GLU A 1 173 ? 6.907 3.159 3.765 1.00 97.75 173 GLU A C 1
ATOM 1390 O O . GLU A 1 173 ? 7.836 2.378 3.588 1.00 97.75 173 GLU A O 1
ATOM 1395 N N . TRP A 1 174 ? 6.407 3.375 4.988 1.00 98.50 174 TRP A N 1
ATOM 1396 C CA . TRP A 1 174 ? 6.915 2.659 6.165 1.00 98.50 174 TRP A CA 1
ATOM 1397 C C . TRP A 1 174 ? 6.706 1.148 6.054 1.00 98.50 174 TRP A C 1
ATOM 1399 O O . TRP A 1 174 ? 7.616 0.382 6.366 1.00 98.50 174 TRP A O 1
ATOM 1409 N N . LEU A 1 175 ? 5.531 0.711 5.590 1.00 98.62 175 LEU A N 1
ATOM 1410 C CA . LEU A 1 175 ? 5.225 -0.712 5.421 1.00 98.62 175 LEU A CA 1
ATOM 1411 C C . LEU A 1 175 ? 6.088 -1.351 4.324 1.00 98.62 175 LEU A C 1
ATOM 1413 O O . LEU A 1 175 ? 6.620 -2.445 4.523 1.00 98.62 175 LEU A O 1
ATOM 1417 N N . GLU A 1 176 ? 6.255 -0.669 3.187 1.00 97.88 176 GLU A N 1
ATOM 1418 C CA . GLU A 1 176 ? 7.143 -1.108 2.106 1.00 97.88 176 GLU A CA 1
ATOM 1419 C C . GLU A 1 176 ? 8.603 -1.161 2.589 1.00 97.88 176 GLU A C 1
ATOM 1421 O O . GLU A 1 176 ? 9.316 -2.134 2.325 1.00 97.88 176 GLU A O 1
ATOM 1426 N N . ASP A 1 177 ? 9.062 -0.143 3.327 1.00 97.69 177 ASP A N 1
ATOM 1427 C CA . ASP A 1 177 ? 10.419 -0.069 3.875 1.00 97.69 177 ASP A CA 1
ATOM 1428 C C . ASP A 1 177 ? 10.665 -1.142 4.920 1.00 97.69 177 ASP A C 1
ATOM 1430 O O . ASP A 1 177 ? 11.782 -1.636 4.988 1.00 97.69 177 ASP A O 1
ATOM 1434 N N . ALA A 1 178 ? 9.663 -1.544 5.695 1.00 97.69 178 ALA A N 1
ATOM 1435 C CA . ALA A 1 178 ? 9.761 -2.649 6.642 1.00 97.69 178 ALA A CA 1
ATOM 1436 C C . ALA A 1 178 ? 9.536 -4.032 5.994 1.00 97.69 178 ALA A C 1
ATOM 1438 O O . ALA A 1 178 ? 9.682 -5.051 6.667 1.00 97.69 178 ALA A O 1
ATOM 1439 N N . ARG A 1 179 ? 9.241 -4.088 4.684 1.00 97.25 179 ARG A N 1
ATOM 1440 C CA . ARG A 1 179 ? 8.927 -5.317 3.930 1.00 97.25 179 ARG A CA 1
ATOM 1441 C C . ARG A 1 179 ? 7.726 -6.077 4.516 1.00 97.25 179 ARG A C 1
ATOM 1443 O O . ARG A 1 179 ? 7.679 -7.305 4.478 1.00 97.25 179 ARG A O 1
ATOM 1450 N N . LEU A 1 180 ? 6.738 -5.356 5.046 1.00 97.88 180 LEU A N 1
ATOM 1451 C CA . LEU A 1 180 ? 5.508 -5.966 5.549 1.00 97.88 180 LEU A CA 1
ATOM 1452 C C . LEU A 1 180 ? 4.646 -6.474 4.392 1.00 97.88 180 LEU A C 1
ATOM 1454 O O . LEU A 1 180 ? 4.571 -5.880 3.317 1.00 97.88 180 LEU A O 1
ATOM 1458 N N . LEU A 1 181 ? 3.936 -7.573 4.638 1.00 98.19 181 LEU A N 1
ATOM 1459 C CA . LEU A 1 181 ? 2.929 -8.087 3.717 1.00 98.19 181 LEU A CA 1
ATOM 1460 C C . LEU A 1 181 ? 1.595 -7.392 4.000 1.00 98.19 181 LEU A C 1
ATOM 1462 O O . LEU A 1 181 ? 0.910 -7.724 4.971 1.00 98.19 181 LEU A O 1
ATOM 1466 N N . PHE A 1 182 ? 1.244 -6.412 3.169 1.00 98.62 182 PHE A N 1
ATOM 1467 C CA . PHE A 1 182 ? 0.030 -5.614 3.331 1.00 98.62 182 PHE A CA 1
ATOM 1468 C C . PHE A 1 182 ? -0.725 -5.405 2.018 1.00 98.62 182 PHE A C 1
ATOM 1470 O O . PHE A 1 182 ? -0.134 -5.427 0.944 1.00 98.62 182 PHE A O 1
ATOM 1477 N N . ASP A 1 183 ? -2.021 -5.128 2.091 1.00 98.31 183 ASP A N 1
ATOM 1478 C CA . ASP A 1 183 ? -2.828 -4.730 0.936 1.00 98.31 183 ASP A CA 1
ATOM 1479 C C . ASP A 1 183 ? -3.380 -3.317 1.100 1.00 98.31 183 ASP A C 1
ATOM 1481 O O . ASP A 1 183 ? -3.552 -2.826 2.214 1.00 98.31 183 ASP A O 1
ATOM 1485 N N . ALA A 1 184 ? -3.722 -2.682 -0.023 1.00 97.94 184 ALA A N 1
ATOM 1486 C CA . ALA A 1 184 ? -4.653 -1.564 0.006 1.00 97.94 184 ALA A CA 1
ATOM 1487 C C . ALA A 1 184 ? -6.082 -2.106 0.185 1.00 97.94 184 ALA A C 1
ATOM 1489 O O . ALA A 1 184 ? -6.499 -3.035 -0.515 1.00 97.94 184 ALA A O 1
ATOM 1490 N N . LEU A 1 185 ? -6.840 -1.501 1.093 1.00 97.81 185 LEU A N 1
ATOM 1491 C CA . LEU A 1 185 ? -8.251 -1.790 1.333 1.00 97.81 185 LEU A CA 1
ATOM 1492 C C . LEU A 1 185 ? -9.036 -0.491 1.177 1.00 97.81 185 LEU A C 1
ATOM 1494 O O . LEU A 1 185 ? -8.746 0.457 1.885 1.00 97.81 185 LEU A O 1
ATOM 1498 N N . LEU A 1 186 ? -10.014 -0.392 0.279 1.00 97.38 186 LEU A N 1
ATOM 1499 C CA . LEU A 1 186 ? -10.811 0.843 0.221 1.00 97.38 186 LEU A CA 1
ATOM 1500 C C . LEU A 1 186 ? -11.688 0.944 1.484 1.00 97.38 186 LEU A C 1
ATOM 1502 O O . LEU A 1 186 ? -12.213 -0.073 1.932 1.00 97.38 186 LEU A O 1
ATOM 1506 N N . ASP A 1 187 ? -11.867 2.137 2.049 1.00 96.94 187 ASP A N 1
ATOM 1507 C CA . ASP A 1 187 ? -12.771 2.381 3.193 1.00 96.94 187 ASP A CA 1
ATOM 1508 C C . ASP A 1 187 ? -14.192 1.809 2.969 1.00 96.94 187 ASP A C 1
ATOM 1510 O O . ASP A 1 187 ? -14.793 1.208 3.862 1.00 96.94 187 ASP A O 1
ATOM 1514 N N . GLU A 1 188 ? -14.695 1.883 1.742 1.00 94.44 188 GLU A N 1
ATOM 1515 C CA . GLU A 1 188 ? -15.978 1.319 1.305 1.00 94.44 188 GLU A CA 1
ATOM 1516 C C . GLU A 1 188 ? -16.010 -0.216 1.270 1.00 94.44 188 GLU A C 1
ATOM 1518 O O . GLU A 1 188 ? -17.082 -0.812 1.241 1.00 94.44 188 GLU A O 1
ATOM 1523 N N . GLN A 1 189 ? -14.848 -0.870 1.304 1.00 95.50 189 GLN A N 1
ATOM 1524 C CA . GLN A 1 189 ? -14.706 -2.328 1.330 1.00 95.50 189 GLN A CA 1
ATOM 1525 C C . GLN A 1 189 ? -14.533 -2.885 2.753 1.00 95.50 189 GLN A C 1
ATOM 1527 O O . GLN A 1 189 ? -14.421 -4.103 2.915 1.00 95.50 189 GLN A O 1
ATOM 1532 N N . LEU A 1 190 ? -14.506 -2.033 3.789 1.00 96.75 190 LEU A N 1
ATOM 1533 C CA . LEU A 1 190 ? -14.305 -2.456 5.182 1.00 96.75 190 LEU A CA 1
ATOM 1534 C C . LEU A 1 190 ? -15.295 -3.550 5.602 1.00 96.75 190 LEU A C 1
ATOM 1536 O O . LEU A 1 190 ? -14.883 -4.562 6.162 1.00 96.75 190 LEU A O 1
ATOM 1540 N N . ALA A 1 191 ? -16.577 -3.390 5.264 1.00 94.88 191 ALA A N 1
ATOM 1541 C CA . ALA A 1 191 ? -17.629 -4.345 5.613 1.00 94.88 191 ALA A CA 1
ATOM 1542 C C . ALA A 1 191 ? -17.396 -5.764 5.083 1.00 94.88 191 ALA A C 1
ATOM 1544 O O . ALA A 1 191 ? -17.783 -6.736 5.726 1.00 94.88 191 ALA A O 1
ATOM 1545 N N . GLU A 1 192 ? -16.766 -5.878 3.918 1.00 94.56 192 GLU A N 1
ATOM 1546 C CA . GLU A 1 192 ? -16.651 -7.134 3.178 1.00 94.56 192 GLU A CA 1
ATOM 1547 C C . GLU A 1 192 ? -15.285 -7.805 3.335 1.00 94.56 192 GLU A C 1
ATOM 1549 O O . GLU A 1 192 ? -15.142 -8.988 3.027 1.00 94.56 192 GLU A O 1
ATOM 1554 N N . ARG A 1 193 ? -14.255 -7.036 3.710 1.00 95.69 193 ARG A N 1
ATOM 1555 C CA . ARG A 1 193 ? -12.857 -7.480 3.606 1.00 95.69 193 ARG A CA 1
ATOM 1556 C C . ARG A 1 193 ? -12.009 -7.230 4.848 1.00 95.69 193 ARG A C 1
ATOM 1558 O O . ARG A 1 193 ? -10.865 -7.676 4.855 1.00 95.69 193 ARG A O 1
ATOM 1565 N N . ALA A 1 194 ? -12.511 -6.522 5.862 1.00 96.69 194 ALA A N 1
ATOM 1566 C CA . ALA A 1 194 ? -11.756 -6.239 7.086 1.00 96.69 194 ALA A CA 1
ATOM 1567 C C . ALA A 1 194 ? -11.248 -7.513 7.785 1.00 96.69 194 ALA A C 1
ATOM 1569 O O . ALA A 1 194 ? -10.117 -7.549 8.259 1.00 96.69 194 ALA A O 1
ATOM 1570 N N . ASP A 1 195 ? -12.064 -8.568 7.792 1.00 95.81 195 ASP A N 1
ATOM 1571 C CA . ASP A 1 195 ? -11.796 -9.857 8.439 1.00 95.81 195 ASP A CA 1
ATOM 1572 C C . ASP A 1 195 ? -10.652 -10.666 7.806 1.00 95.81 195 ASP A C 1
ATOM 1574 O O . ASP A 1 195 ? -10.143 -11.604 8.420 1.00 95.81 195 ASP A O 1
ATOM 1578 N N . ARG A 1 196 ? -10.210 -10.293 6.599 1.00 96.31 196 ARG A N 1
ATOM 1579 C CA . ARG A 1 196 ? -9.066 -10.923 5.924 1.00 96.31 196 ARG A CA 1
ATOM 1580 C C . ARG A 1 196 ? -7.726 -10.560 6.553 1.00 96.31 196 ARG A C 1
ATOM 1582 O O . ARG A 1 196 ? -6.744 -11.259 6.319 1.00 96.31 196 ARG A O 1
ATOM 1589 N N . TYR A 1 197 ? -7.673 -9.472 7.316 1.00 98.50 197 TYR A N 1
ATOM 1590 C CA . TYR A 1 197 ? -6.435 -8.933 7.862 1.00 98.50 197 TYR A CA 1
ATOM 1591 C C . TYR A 1 197 ? -6.378 -9.120 9.378 1.00 98.50 197 TYR A C 1
ATOM 1593 O O . TYR A 1 197 ? -7.393 -9.131 10.069 1.00 98.50 197 TYR A O 1
ATOM 1601 N N . ARG A 1 198 ? -5.161 -9.273 9.905 1.00 98.50 198 ARG A N 1
ATOM 1602 C CA . ARG A 1 198 ? -4.897 -9.328 11.354 1.00 98.50 198 ARG A CA 1
ATOM 1603 C C . ARG A 1 198 ? -4.724 -7.931 11.945 1.00 98.50 198 ARG A C 1
ATOM 1605 O O . ARG A 1 198 ? -4.972 -7.742 13.135 1.00 98.50 198 ARG A O 1
ATOM 1612 N N . ALA A 1 199 ? -4.295 -6.977 11.117 1.00 98.88 199 ALA A N 1
ATOM 1613 C CA . ALA A 1 199 ? -4.269 -5.563 11.452 1.00 98.88 199 ALA A CA 1
ATOM 1614 C C . ALA A 1 199 ? -4.944 -4.715 10.368 1.00 98.88 199 ALA A C 1
ATOM 1616 O O . ALA A 1 199 ? -4.757 -4.962 9.176 1.00 98.88 199 ALA A O 1
ATOM 1617 N N . LEU A 1 200 ? -5.667 -3.681 10.791 1.00 98.94 200 LEU A N 1
ATOM 1618 C CA . LEU A 1 200 ? -6.165 -2.610 9.934 1.00 98.94 200 LEU A CA 1
ATOM 1619 C C . LEU A 1 200 ? -5.475 -1.309 10.314 1.00 98.94 200 LEU A C 1
ATOM 1621 O O . LEU A 1 200 ? -5.306 -1.015 11.493 1.00 98.94 200 LEU A O 1
ATOM 1625 N N . ILE A 1 201 ? -5.101 -0.520 9.316 1.00 98.94 201 ILE A N 1
ATOM 1626 C CA . ILE A 1 201 ? -4.528 0.809 9.506 1.00 98.94 201 ILE A CA 1
ATOM 1627 C C . ILE A 1 201 ? -5.480 1.806 8.868 1.00 98.94 201 ILE A C 1
ATOM 1629 O O . ILE A 1 201 ? -5.762 1.699 7.676 1.00 98.94 201 ILE A O 1
ATOM 1633 N N . LEU A 1 202 ? -5.960 2.767 9.654 1.00 98.75 202 LEU A N 1
ATOM 1634 C CA . LEU A 1 202 ? -6.801 3.875 9.209 1.00 98.75 202 LEU A CA 1
ATOM 1635 C C . LEU A 1 202 ? -5.944 5.149 9.158 1.00 98.75 202 LEU A C 1
ATOM 1637 O O . LEU A 1 202 ? -5.807 5.830 10.179 1.00 98.75 202 LEU A O 1
ATOM 1641 N N . PRO A 1 203 ? -5.328 5.448 7.999 1.00 97.94 203 PRO A N 1
ATOM 1642 C CA . PRO A 1 203 ? -4.510 6.634 7.800 1.00 97.94 203 PRO A CA 1
ATOM 1643 C C . PRO A 1 203 ? -5.390 7.832 7.427 1.00 97.94 203 PRO A C 1
ATOM 1645 O O . PRO A 1 203 ? -5.720 8.030 6.262 1.00 97.94 203 PRO A O 1
ATOM 1648 N N . ASP A 1 204 ? -5.780 8.625 8.420 1.00 97.44 204 ASP A N 1
ATOM 1649 C CA . ASP A 1 204 ? -6.645 9.804 8.254 1.00 97.44 204 ASP A CA 1
ATOM 1650 C C . ASP A 1 204 ? -7.916 9.499 7.440 1.00 97.44 204 ASP A C 1
ATOM 1652 O O . ASP A 1 204 ? -8.340 10.254 6.562 1.00 97.44 204 ASP A O 1
ATOM 1656 N N . ILE A 1 205 ? -8.567 8.378 7.769 1.00 97.81 205 ILE A N 1
ATOM 1657 C CA . ILE A 1 205 ? -9.891 8.026 7.246 1.00 97.81 205 ILE A CA 1
ATOM 1658 C C . ILE A 1 205 ? -10.928 8.848 8.007 1.00 97.81 205 ILE A C 1
ATOM 1660 O O . ILE A 1 205 ? -11.549 8.379 8.962 1.00 97.81 205 ILE A O 1
ATOM 1664 N N . VAL A 1 206 ? -11.041 10.129 7.656 1.00 96.62 206 VAL A N 1
ATOM 1665 C CA . VAL A 1 206 ? -11.810 11.131 8.411 1.00 96.62 206 VAL A CA 1
ATOM 1666 C C . VAL A 1 206 ? -13.296 10.783 8.457 1.00 96.62 206 VAL A C 1
ATOM 1668 O O . VAL A 1 206 ? -13.940 10.978 9.490 1.00 96.62 206 VAL A O 1
ATOM 1671 N N . ARG A 1 207 ? -13.825 10.243 7.355 1.00 95.50 207 ARG A N 1
ATOM 1672 C CA . ARG A 1 207 ? -15.245 9.930 7.176 1.00 95.50 207 ARG A CA 1
ATOM 1673 C C . ARG A 1 207 ? -15.500 8.456 7.454 1.00 95.50 207 ARG A C 1
ATOM 1675 O O . ARG A 1 207 ? -15.104 7.600 6.669 1.00 95.50 207 ARG A O 1
ATOM 1682 N N . LEU A 1 208 ? -16.199 8.170 8.547 1.00 96.81 208 LEU A N 1
ATOM 1683 C CA . LEU A 1 208 ? -16.678 6.828 8.864 1.00 96.81 208 LEU A CA 1
ATOM 1684 C C . LEU A 1 208 ? -18.153 6.891 9.248 1.00 96.81 208 LEU A C 1
ATOM 1686 O O . LEU A 1 208 ? -18.542 7.621 10.159 1.00 96.81 208 LEU A O 1
ATOM 1690 N N . SER A 1 209 ? -18.966 6.085 8.573 1.00 96.06 209 SER A N 1
ATOM 1691 C CA . SER A 1 209 ? -20.354 5.832 8.973 1.00 96.06 209 SER A CA 1
ATOM 1692 C C . SER A 1 209 ? -20.417 5.129 10.333 1.00 96.06 209 SER A C 1
ATOM 1694 O O . SER A 1 209 ? -19.452 4.492 10.773 1.00 96.06 209 SER A O 1
ATOM 1696 N N . ARG A 1 210 ? -21.577 5.189 10.994 1.00 96.06 210 ARG A N 1
ATOM 1697 C CA . ARG A 1 210 ? -21.798 4.471 12.261 1.00 96.06 210 ARG A CA 1
ATOM 1698 C C . ARG A 1 210 ? -21.641 2.966 12.087 1.00 96.06 210 ARG A C 1
ATOM 1700 O O . ARG A 1 210 ? -21.045 2.315 12.932 1.00 96.06 210 ARG A O 1
ATOM 1707 N N . GLU A 1 211 ? -22.086 2.430 10.959 1.00 96.31 211 GLU A N 1
ATOM 1708 C CA . GLU A 1 211 ? -21.954 1.016 10.629 1.00 96.31 211 GLU A CA 1
ATOM 1709 C C . GLU A 1 211 ? -20.483 0.593 10.495 1.00 96.31 211 GLU A C 1
ATOM 1711 O O . GLU A 1 211 ? -20.107 -0.487 10.957 1.00 96.31 211 GLU A O 1
ATOM 1716 N N . GLN A 1 212 ? -19.635 1.439 9.895 1.00 97.69 212 GLN A N 1
ATOM 1717 C CA . GLN A 1 212 ? -18.190 1.198 9.835 1.00 97.69 212 GLN A CA 1
ATOM 1718 C C . GLN A 1 212 ? -17.549 1.288 11.225 1.00 97.69 212 GLN A C 1
ATOM 1720 O O . GLN A 1 212 ? -16.712 0.452 11.552 1.00 97.69 212 GLN A O 1
ATOM 1725 N N . ILE A 1 213 ? -17.955 2.248 12.059 1.00 97.94 213 ILE A N 1
ATOM 1726 C CA . ILE A 1 213 ? -17.472 2.364 13.443 1.00 97.94 213 ILE A CA 1
ATOM 1727 C C . ILE A 1 213 ? -17.832 1.116 14.259 1.00 97.94 213 ILE A C 1
ATOM 1729 O O . ILE A 1 213 ? -16.944 0.499 14.846 1.00 97.94 213 ILE A O 1
ATOM 1733 N N . ASP A 1 214 ? -19.096 0.690 14.236 1.00 97.81 214 ASP A N 1
ATOM 1734 C CA . ASP A 1 214 ? -19.571 -0.503 14.947 1.00 97.81 214 ASP A CA 1
ATOM 1735 C C . ASP A 1 214 ? -18.865 -1.777 14.450 1.00 97.81 214 ASP A C 1
ATOM 1737 O O . ASP A 1 214 ? -18.647 -2.737 15.194 1.00 97.81 214 ASP A O 1
ATOM 1741 N N . LEU A 1 215 ? -18.508 -1.825 13.163 1.00 98.25 215 LEU A N 1
ATOM 1742 C CA . LEU A 1 215 ? -17.691 -2.901 12.613 1.00 98.25 215 LEU A CA 1
ATOM 1743 C C . LEU A 1 215 ? -16.275 -2.886 13.183 1.00 98.25 215 LEU A C 1
ATOM 1745 O O . LEU A 1 215 ? -15.794 -3.938 13.599 1.00 98.25 215 LEU A O 1
ATOM 1749 N N . LEU A 1 216 ? -15.616 -1.728 13.205 1.00 98.56 216 LEU A N 1
ATOM 1750 C CA . LEU A 1 216 ? -14.253 -1.599 13.722 1.00 98.56 216 LEU A CA 1
ATOM 1751 C C . LEU A 1 216 ? -14.200 -1.943 15.211 1.00 98.56 216 LEU A C 1
ATOM 1753 O O . LEU A 1 216 ? -13.273 -2.624 15.642 1.00 98.56 216 LEU A O 1
ATOM 1757 N N . GLN A 1 217 ? -15.209 -1.534 15.985 1.00 98.25 217 GLN A N 1
ATOM 1758 C CA . GLN A 1 217 ? -15.319 -1.874 17.406 1.00 98.25 217 GLN A CA 1
ATOM 1759 C C . GLN A 1 217 ? -15.392 -3.386 17.601 1.00 98.25 217 GLN A C 1
ATOM 1761 O O . GLN A 1 217 ? -14.566 -3.950 18.314 1.00 98.25 217 GLN A O 1
ATOM 1766 N N . ARG A 1 218 ? -16.286 -4.069 16.875 1.00 98.19 218 ARG A N 1
ATOM 1767 C CA . ARG A 1 218 ? -16.375 -5.538 16.912 1.00 98.19 218 ARG A CA 1
ATOM 1768 C C . ARG A 1 218 ? -15.100 -6.225 16.425 1.00 98.19 218 ARG A C 1
ATOM 1770 O O . ARG A 1 218 ? -14.738 -7.272 16.955 1.00 98.19 218 ARG A O 1
ATOM 1777 N N . TYR A 1 219 ? -14.434 -5.664 15.416 1.00 98.62 219 TYR A N 1
ATOM 1778 C CA . TYR A 1 219 ? -13.170 -6.184 14.899 1.00 98.62 219 TYR A CA 1
ATOM 1779 C C . TYR A 1 219 ? -12.081 -6.160 15.982 1.00 98.62 219 TYR A C 1
ATOM 1781 O O . TYR A 1 219 ? -11.442 -7.184 16.218 1.00 98.62 219 TYR A O 1
ATOM 1789 N N . VAL A 1 220 ? -11.924 -5.039 16.694 1.00 98.62 220 VAL A N 1
ATOM 1790 C CA . VAL A 1 220 ? -10.973 -4.921 17.810 1.00 98.62 220 VAL A CA 1
ATOM 1791 C C . VAL A 1 220 ? -11.384 -5.822 18.978 1.00 98.62 220 VAL A C 1
ATOM 1793 O O . VAL A 1 220 ? -10.578 -6.624 19.442 1.00 98.62 220 VAL A O 1
ATOM 1796 N N . GLU A 1 221 ? -12.646 -5.779 19.413 1.00 98.12 221 GLU A N 1
ATOM 1797 C CA . GLU A 1 221 ? -13.149 -6.628 20.504 1.00 98.12 221 GLU A CA 1
ATOM 1798 C C . GLU A 1 221 ? -12.918 -8.125 20.241 1.00 98.12 221 GLU A C 1
ATOM 1800 O O . GLU A 1 221 ? -12.625 -8.880 21.172 1.00 98.12 221 GLU A O 1
ATOM 1805 N N . GLY A 1 222 ? -13.018 -8.538 18.973 1.00 97.75 222 GLY A N 1
ATOM 1806 C CA . GLY A 1 222 ? -12.805 -9.903 18.495 1.00 97.75 222 GLY A CA 1
ATOM 1807 C C . GLY A 1 222 ? -11.344 -10.322 18.301 1.00 97.75 222 GLY A C 1
ATOM 1808 O O . GLY A 1 222 ? -11.109 -11.444 17.853 1.00 97.75 222 GLY A O 1
ATOM 1809 N N . GLY A 1 223 ? -10.368 -9.467 18.621 1.00 98.31 223 GLY A N 1
ATOM 1810 C CA . GLY A 1 223 ? -8.939 -9.800 18.541 1.00 98.31 223 GLY A CA 1
ATOM 1811 C C . GLY A 1 223 ? -8.165 -9.128 17.410 1.00 98.31 223 GLY A C 1
ATOM 1812 O O . GLY A 1 223 ? -6.987 -9.428 17.221 1.00 98.31 223 GLY A O 1
ATOM 1813 N N . GLY A 1 224 ? -8.803 -8.244 16.644 1.00 98.69 224 GLY A N 1
ATOM 1814 C CA . GLY A 1 224 ? -8.144 -7.462 15.607 1.00 98.69 224 GLY A CA 1
ATOM 1815 C C . GLY A 1 224 ? -7.217 -6.388 16.178 1.00 98.69 224 GLY A C 1
ATOM 1816 O O . GLY A 1 224 ? -7.467 -5.826 17.246 1.00 98.69 224 GLY A O 1
ATOM 1817 N N . VAL A 1 225 ? -6.149 -6.077 15.444 1.00 98.88 225 VAL A N 1
ATOM 1818 C CA . VAL A 1 225 ? -5.283 -4.923 15.727 1.00 98.88 225 VAL A CA 1
ATOM 1819 C C . VAL A 1 225 ? -5.718 -3.750 14.854 1.00 98.88 225 VAL A C 1
ATOM 1821 O O . VAL A 1 225 ? -5.859 -3.903 13.640 1.00 98.88 225 VAL A O 1
ATOM 1824 N N . LEU A 1 226 ? -5.931 -2.578 15.443 1.00 98.88 226 LEU A N 1
ATOM 1825 C CA . LEU A 1 226 ? -6.315 -1.368 14.722 1.00 98.88 226 LEU A CA 1
ATOM 1826 C C . LEU A 1 226 ? -5.298 -0.256 14.972 1.00 98.88 226 LEU A C 1
ATOM 1828 O O . LEU A 1 226 ? -5.171 0.209 16.099 1.00 98.88 226 LEU A O 1
ATOM 1832 N N . LEU A 1 227 ? -4.622 0.217 13.926 1.00 98.81 227 LEU A N 1
ATOM 1833 C CA . LEU A 1 227 ? -3.918 1.495 13.979 1.00 98.81 227 LEU A CA 1
ATOM 1834 C C . LEU A 1 227 ? -4.864 2.608 13.545 1.00 98.81 227 LEU A C 1
ATOM 1836 O O . LEU A 1 227 ? -5.394 2.587 12.433 1.00 98.81 227 LEU A O 1
ATOM 1840 N N . LEU A 1 228 ? -5.050 3.585 14.422 1.00 98.06 228 LEU A N 1
ATOM 1841 C CA . LEU A 1 228 ? -5.945 4.715 14.237 1.00 98.06 228 LEU A CA 1
ATOM 1842 C C . LEU A 1 228 ? -5.156 6.022 14.324 1.00 98.06 228 LEU A C 1
ATOM 1844 O O . LEU A 1 228 ? -4.559 6.318 15.361 1.00 98.06 228 LEU A O 1
ATOM 1848 N N . THR A 1 229 ? -5.187 6.834 13.268 1.00 98.06 229 THR A N 1
ATOM 1849 C CA . THR A 1 229 ? -4.686 8.211 13.366 1.00 98.06 229 THR A CA 1
ATOM 1850 C C . THR A 1 229 ? -5.704 9.133 14.044 1.00 98.06 229 THR A C 1
ATOM 1852 O O . THR A 1 229 ? -6.919 8.914 13.964 1.00 98.06 229 THR A O 1
ATOM 1855 N N . SER A 1 230 ? -5.232 10.213 14.673 1.00 95.94 230 SER A N 1
ATOM 1856 C CA . SER A 1 230 ? -6.084 11.199 15.362 1.00 95.94 230 SER A CA 1
ATOM 1857 C C . SER A 1 230 ? -7.235 11.771 14.523 1.00 95.94 230 SER A C 1
ATOM 1859 O O . SER A 1 230 ? -8.274 12.120 15.094 1.00 95.94 230 SER A O 1
ATOM 1861 N N . ALA A 1 231 ? -7.063 11.907 13.203 1.00 95.31 231 ALA A N 1
ATOM 1862 C CA . ALA A 1 231 ? -8.081 12.474 12.315 1.00 95.31 231 ALA A CA 1
ATOM 1863 C C . ALA A 1 231 ? -9.137 11.447 11.872 1.00 95.31 231 ALA A C 1
ATOM 1865 O O . ALA A 1 231 ? -10.212 11.831 11.417 1.00 95.31 231 ALA A O 1
ATOM 1866 N N . SER A 1 232 ? -8.863 10.149 12.020 1.00 97.44 232 SER A N 1
ATOM 1867 C CA . SER A 1 232 ? -9.750 9.097 11.526 1.00 97.44 232 SER A CA 1
ATOM 1868 C C . SER A 1 232 ? -11.056 9.015 12.322 1.00 97.44 232 SER A C 1
ATOM 1870 O O . SER A 1 232 ? -11.021 8.993 13.552 1.00 97.44 232 SER A O 1
ATOM 1872 N N . GLY A 1 233 ? -12.202 8.926 11.641 1.00 96.81 233 GLY A N 1
ATOM 1873 C CA . GLY A 1 233 ? -13.532 8.759 12.243 1.00 96.81 233 GLY A CA 1
ATOM 1874 C C . GLY A 1 233 ? -14.114 9.999 12.924 1.00 96.81 233 GLY A C 1
ATOM 1875 O O . GLY A 1 233 ? -14.934 9.865 13.830 1.00 96.81 233 GLY A O 1
ATOM 1876 N N . ARG A 1 234 ? -13.676 11.202 12.535 1.00 95.56 234 ARG A N 1
ATOM 1877 C CA . ARG A 1 234 ? -14.179 12.471 13.093 1.00 95.56 234 ARG A CA 1
ATOM 1878 C C . ARG A 1 234 ? -15.518 12.897 12.494 1.00 95.56 234 ARG A C 1
ATOM 1880 O O . ARG A 1 234 ? -16.295 13.560 13.181 1.00 95.56 234 ARG A O 1
ATOM 1887 N N . CYS A 1 235 ? -15.790 12.492 11.257 1.00 96.69 235 CYS A N 1
ATOM 1888 C CA . CYS A 1 235 ? -16.988 12.874 10.523 1.00 96.69 235 CYS A CA 1
ATOM 1889 C C . CYS A 1 235 ? -17.825 11.664 10.097 1.00 96.69 235 CYS A C 1
ATOM 1891 O O . CYS A 1 235 ? -17.301 10.565 9.900 1.00 96.69 235 CYS A O 1
ATOM 1893 N N . ASP A 1 236 ? -19.123 11.900 9.905 1.00 94.75 236 ASP A N 1
ATOM 1894 C CA . ASP A 1 236 ? -20.042 10.973 9.248 1.00 94.75 236 ASP A CA 1
ATOM 1895 C C . ASP A 1 236 ? -19.726 10.824 7.744 1.00 94.75 236 ASP A C 1
ATOM 1897 O O . ASP A 1 236 ? -18.852 11.498 7.185 1.00 94.75 236 ASP A O 1
ATOM 1901 N N . GLU A 1 237 ? -20.453 9.947 7.049 1.00 91.12 237 GLU A N 1
ATOM 1902 C CA . GLU A 1 237 ? -20.269 9.705 5.614 1.00 91.12 237 GLU A CA 1
ATOM 1903 C C . GLU A 1 237 ? -20.542 10.941 4.736 1.00 91.12 237 GLU A C 1
ATOM 1905 O O . GLU A 1 237 ? -20.103 11.005 3.586 1.00 91.12 237 GLU A O 1
ATOM 1910 N N . ARG A 1 238 ? -21.246 11.944 5.274 1.00 90.94 238 ARG A N 1
ATOM 1911 C CA . ARG A 1 238 ? -21.561 13.213 4.604 1.00 90.94 238 ARG A CA 1
ATOM 1912 C C . ARG A 1 238 ? -20.551 14.311 4.927 1.00 90.94 238 ARG A C 1
ATOM 1914 O O . ARG A 1 238 ? -20.581 15.352 4.271 1.00 90.94 238 ARG A O 1
ATOM 1921 N N . GLY A 1 239 ? -19.632 14.068 5.859 1.00 92.19 239 GLY A N 1
ATOM 1922 C CA . GLY A 1 239 ? -18.580 15.000 6.252 1.00 92.19 239 GLY A CA 1
ATOM 1923 C C . GLY A 1 239 ? -18.971 15.920 7.400 1.00 92.19 239 GLY A C 1
ATOM 1924 O O . GLY A 1 239 ? -18.251 16.881 7.659 1.00 92.19 239 GLY A O 1
ATOM 1925 N N . HIS A 1 240 ? -20.086 15.661 8.085 1.00 95.06 240 HIS A N 1
ATOM 1926 C CA . HIS A 1 240 ? -20.421 16.391 9.303 1.00 95.06 240 HIS A CA 1
ATOM 1927 C C . HIS A 1 240 ? -19.676 15.788 10.487 1.00 95.06 240 HIS A C 1
ATOM 1929 O O . HIS A 1 240 ? -19.682 14.572 10.672 1.00 95.06 240 HIS A O 1
ATOM 1935 N N . GLU A 1 241 ? -19.072 16.637 11.314 1.00 96.56 241 GLU A N 1
ATOM 1936 C CA . GLU A 1 241 ? -18.459 16.199 12.565 1.00 96.56 241 GLU A CA 1
ATOM 1937 C C . GLU A 1 241 ? -19.499 15.550 13.487 1.00 96.56 241 GLU A C 1
ATOM 1939 O O . GLU A 1 241 ? -20.633 16.026 13.619 1.00 96.56 241 GLU A O 1
ATOM 1944 N N . TYR A 1 242 ? -19.107 14.467 14.156 1.00 94.38 242 TYR A N 1
ATOM 1945 C CA . TYR A 1 242 ? -19.936 13.878 15.201 1.00 94.38 242 TYR A CA 1
ATOM 1946 C C . TYR A 1 242 ? -19.996 14.798 16.429 1.00 94.38 242 TYR A C 1
ATOM 1948 O O . TYR A 1 242 ? -18.967 15.266 16.908 1.00 94.38 242 TYR A O 1
ATOM 1956 N N . GLU A 1 243 ? -21.193 14.994 17.002 1.00 93.06 243 GLU A N 1
ATOM 1957 C CA . GLU A 1 243 ? -21.368 15.793 18.233 1.00 93.06 243 GLU A CA 1
ATOM 1958 C C . GLU A 1 243 ? -20.526 15.269 19.410 1.00 93.06 243 GLU A C 1
ATOM 1960 O O . GLU A 1 243 ? -20.056 16.043 20.243 1.00 93.06 243 GLU A O 1
ATOM 1965 N N . ALA A 1 244 ? -20.331 13.950 19.472 1.00 95.06 244 ALA A N 1
ATOM 1966 C CA . ALA A 1 244 ? -19.412 13.282 20.381 1.00 95.06 244 ALA A CA 1
ATOM 1967 C C . ALA A 1 244 ? -18.535 12.322 19.571 1.00 95.06 244 ALA A C 1
ATOM 1969 O O . ALA A 1 244 ? -19.078 11.539 18.790 1.00 95.06 244 ALA A O 1
ATOM 1970 N N . ASP A 1 245 ? -17.210 12.375 19.764 1.00 95.19 245 ASP A N 1
ATOM 1971 C CA . ASP A 1 245 ? -16.258 11.493 19.071 1.00 95.19 245 ASP A CA 1
ATOM 1972 C C . ASP A 1 245 ? -16.596 10.025 19.375 1.00 95.19 245 ASP A C 1
ATOM 1974 O O . ASP A 1 2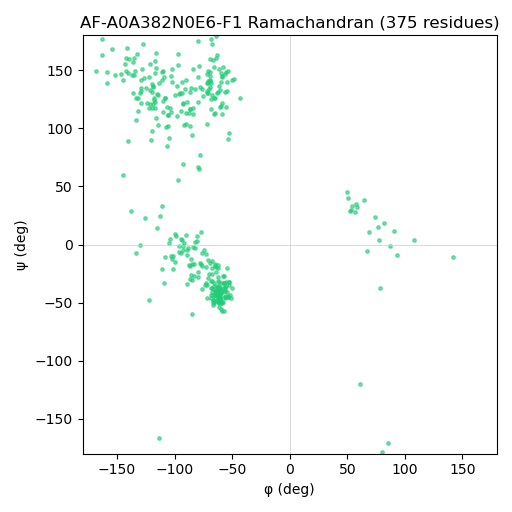45 ? -16.438 9.589 20.520 1.00 95.19 245 ASP A O 1
ATOM 1978 N N . PRO A 1 246 ? -17.057 9.250 18.380 1.00 95.88 246 PRO A N 1
ATOM 1979 C CA . PRO A 1 246 ? -17.466 7.871 18.604 1.00 95.88 246 PRO A CA 1
ATOM 1980 C C . PRO A 1 246 ? -16.274 6.943 18.884 1.00 95.88 246 PRO A C 1
ATOM 1982 O O . PRO A 1 246 ? -16.475 5.821 19.342 1.00 95.88 246 PRO A O 1
ATOM 1985 N N . LEU A 1 247 ? -15.045 7.404 18.626 1.00 96.62 247 LEU A N 1
ATOM 1986 C CA . LEU A 1 247 ? -13.798 6.684 18.880 1.00 96.62 247 LEU A CA 1
ATOM 1987 C C . LEU A 1 247 ? -12.967 7.357 19.988 1.00 96.62 247 LEU A C 1
ATOM 1989 O O . LEU A 1 247 ? -11.746 7.203 20.013 1.00 96.62 247 LEU A O 1
ATOM 1993 N N . ALA A 1 248 ? -13.599 8.121 20.890 1.00 96.19 248 ALA A N 1
ATOM 1994 C CA . ALA A 1 248 ? -12.909 8.862 21.953 1.00 96.19 248 ALA A CA 1
ATOM 1995 C C . ALA A 1 248 ? -12.012 7.966 22.824 1.00 96.19 248 ALA A C 1
ATOM 1997 O O . ALA A 1 248 ? -10.878 8.339 23.121 1.00 96.19 248 ALA A O 1
ATOM 1998 N N . ASP A 1 249 ? -12.487 6.764 23.161 1.00 96.38 249 ASP A N 1
ATOM 1999 C CA . ASP A 1 249 ? -11.752 5.793 23.983 1.00 96.38 249 ASP A CA 1
ATOM 2000 C C . ASP A 1 249 ? -10.466 5.295 23.304 1.00 96.38 249 ASP A C 1
ATOM 2002 O O . ASP A 1 249 ? -9.556 4.810 23.964 1.00 96.38 249 ASP A O 1
ATOM 2006 N N . TRP A 1 250 ? -10.360 5.439 21.982 1.00 97.31 250 TRP A N 1
ATOM 2007 C CA . TRP A 1 250 ? -9.206 5.016 21.187 1.00 97.31 250 TRP A CA 1
ATOM 2008 C C . TRP A 1 250 ? -8.193 6.143 20.946 1.00 97.31 250 TRP A C 1
ATOM 2010 O O . TRP A 1 250 ? -7.208 5.956 20.231 1.00 97.31 250 TRP A O 1
ATOM 2020 N N . ARG A 1 251 ? -8.401 7.327 21.538 1.00 95.44 251 ARG A N 1
ATOM 2021 C CA . ARG A 1 251 ? -7.482 8.479 21.462 1.00 95.44 251 ARG A CA 1
ATOM 2022 C C . ARG A 1 251 ? -6.503 8.468 22.636 1.00 95.44 251 ARG A C 1
ATOM 2024 O O . ARG A 1 251 ? -6.563 9.307 23.529 1.00 95.44 251 ARG A O 1
ATOM 2031 N N . LEU A 1 252 ? -5.599 7.494 22.628 1.00 93.69 252 LEU A N 1
ATOM 2032 C CA . LEU A 1 252 ? -4.798 7.100 23.796 1.00 93.69 252 LEU A CA 1
ATOM 2033 C C . LEU A 1 252 ? -3.725 8.116 24.231 1.00 93.69 252 LEU A C 1
ATOM 2035 O O . LEU A 1 252 ? -3.300 8.124 25.383 1.00 93.69 252 LEU A O 1
ATOM 2039 N N . SER A 1 253 ? -3.237 8.951 23.310 1.00 87.12 253 SER A N 1
ATOM 2040 C CA . SER A 1 253 ? -2.145 9.902 23.567 1.00 87.12 253 SER A CA 1
ATOM 2041 C C . SER A 1 253 ? -2.148 11.043 22.556 1.00 87.12 253 SER A C 1
ATOM 2043 O O . SER A 1 253 ? -2.495 10.845 21.394 1.00 87.12 253 SER A O 1
ATOM 2045 N N . THR A 1 254 ? -1.722 12.233 22.980 1.00 83.88 254 THR A N 1
ATOM 2046 C CA . THR A 1 254 ? -1.566 13.408 22.107 1.00 83.88 254 THR A CA 1
ATOM 2047 C C . THR A 1 254 ? -0.119 13.687 21.703 1.00 83.88 254 THR A C 1
ATOM 2049 O O . THR A 1 254 ? 0.099 14.517 20.828 1.00 83.88 254 THR A O 1
ATOM 2052 N N . GLU A 1 255 ? 0.866 13.043 22.337 1.00 87.25 255 GLU A N 1
ATOM 2053 C CA . GLU A 1 255 ? 2.293 13.384 22.174 1.00 87.25 255 GLU A CA 1
ATOM 2054 C C . GLU A 1 255 ? 3.106 12.316 21.433 1.00 87.25 255 GLU A C 1
ATOM 2056 O O . GLU A 1 255 ? 4.156 12.621 20.875 1.00 87.25 255 GLU A O 1
ATOM 2061 N N . GLY A 1 256 ? 2.630 11.072 21.390 1.00 92.56 256 GLY A N 1
ATOM 2062 C CA . GLY A 1 256 ? 3.332 9.981 20.720 1.00 92.56 256 GLY A CA 1
ATOM 2063 C C . GLY A 1 256 ? 2.438 8.782 20.446 1.00 92.56 256 GLY A C 1
ATOM 2064 O O . GLY A 1 256 ? 1.268 8.770 20.836 1.00 92.56 256 GLY A O 1
ATOM 2065 N N . VAL A 1 257 ? 3.007 7.781 19.772 1.00 97.25 257 VAL A N 1
ATOM 2066 C CA . VAL A 1 257 ? 2.328 6.510 19.505 1.00 97.25 257 VAL A CA 1
ATOM 2067 C C . VAL A 1 257 ? 2.036 5.820 20.832 1.00 97.25 257 VAL A C 1
ATOM 2069 O O . VAL A 1 257 ? 2.917 5.707 21.684 1.00 97.25 257 VAL A O 1
ATOM 2072 N N . ALA A 1 258 ? 0.796 5.390 21.020 1.00 97.38 258 ALA A N 1
ATOM 2073 C CA . ALA A 1 258 ? 0.371 4.688 22.221 1.00 97.38 258 ALA A CA 1
ATOM 2074 C C . ALA A 1 258 ? -0.459 3.467 21.846 1.00 97.38 258 ALA A C 1
ATOM 2076 O O . ALA A 1 258 ? -1.171 3.482 20.846 1.00 97.38 258 ALA A O 1
ATOM 2077 N N . THR A 1 259 ? -0.382 2.434 22.674 1.00 98.12 259 THR A N 1
ATOM 2078 C CA . THR A 1 259 ? -1.044 1.154 22.438 1.00 98.12 259 THR A CA 1
ATOM 2079 C C . THR A 1 259 ? -1.832 0.756 23.674 1.00 98.12 259 THR A C 1
ATOM 2081 O O . THR A 1 259 ? -1.304 0.817 24.784 1.00 98.12 259 THR A O 1
ATOM 2084 N N . GLU A 1 260 ? -3.071 0.307 23.491 1.00 98.25 260 GLU A N 1
ATOM 2085 C CA . GLU A 1 260 ? -3.907 -0.215 24.572 1.00 98.25 260 GLU A CA 1
ATOM 2086 C C . GLU A 1 260 ? -4.751 -1.403 24.094 1.00 98.25 260 GLU A C 1
ATOM 2088 O O . GLU A 1 260 ? -5.097 -1.522 22.916 1.00 98.25 260 GLU A O 1
ATOM 2093 N N . ALA A 1 261 ? -5.039 -2.322 25.016 1.00 98.12 261 ALA A N 1
ATOM 2094 C CA . ALA A 1 261 ? -5.854 -3.499 24.752 1.00 98.12 261 ALA A CA 1
ATOM 2095 C C . ALA A 1 261 ? -7.344 -3.178 24.922 1.00 98.12 261 ALA A C 1
ATOM 2097 O O . ALA A 1 261 ? -7.752 -2.606 25.931 1.00 98.12 261 ALA A O 1
ATOM 2098 N N . PHE A 1 262 ? -8.164 -3.631 23.975 1.00 97.69 262 PHE A N 1
ATOM 2099 C CA . PHE A 1 262 ? -9.619 -3.494 24.009 1.00 97.69 262 PHE A CA 1
ATOM 2100 C C . PHE A 1 262 ? -10.258 -4.844 23.687 1.00 97.69 262 PHE A C 1
ATOM 2102 O O . PHE A 1 262 ? -10.113 -5.378 22.588 1.00 97.69 262 PHE A O 1
ATOM 2109 N N . GLY A 1 263 ? -10.964 -5.425 24.660 1.00 96.31 263 GLY A N 1
ATOM 2110 C CA . GLY A 1 263 ? -11.487 -6.785 24.523 1.00 96.31 263 GLY A CA 1
ATOM 2111 C C . GLY A 1 263 ? -10.352 -7.794 24.325 1.00 96.31 263 GLY A C 1
ATOM 2112 O O . GLY A 1 263 ? -9.503 -7.942 25.203 1.00 96.31 263 GLY A O 1
ATOM 2113 N N . GLN A 1 264 ? -10.355 -8.506 23.196 1.00 97.75 264 GLN A N 1
ATOM 2114 C CA . GLN A 1 264 ? -9.294 -9.456 22.833 1.00 97.75 264 GLN A CA 1
ATOM 2115 C C . GLN A 1 264 ? -8.232 -8.861 21.898 1.00 97.75 264 GLN A C 1
ATOM 2117 O O . GLN A 1 264 ? -7.258 -9.548 21.592 1.00 97.75 264 GLN A O 1
ATOM 2122 N N . GLY A 1 265 ? -8.433 -7.637 21.404 1.00 98.50 265 GLY A N 1
ATOM 2123 C CA . GLY A 1 265 ? -7.562 -6.986 20.428 1.00 98.50 265 GLY A CA 1
ATOM 2124 C C . GLY A 1 265 ? -6.847 -5.763 20.983 1.00 98.50 265 GLY A C 1
ATOM 2125 O O . GLY A 1 265 ? -6.810 -5.523 22.193 1.00 98.50 265 GLY A O 1
ATOM 2126 N N . TYR A 1 266 ? -6.273 -4.985 20.069 1.00 98.75 266 TYR A N 1
ATOM 2127 C CA . TYR A 1 266 ? -5.426 -3.842 20.397 1.00 98.75 266 TYR A CA 1
ATOM 2128 C C . TYR A 1 266 ? -5.734 -2.647 19.508 1.00 98.75 266 TYR A C 1
ATOM 2130 O O . TYR A 1 266 ? -6.009 -2.793 18.316 1.00 98.75 266 TYR A O 1
ATOM 2138 N N . VAL A 1 267 ? -5.607 -1.459 20.088 1.00 98.75 267 VAL A N 1
ATOM 2139 C CA . VAL A 1 267 ? -5.600 -0.193 19.361 1.00 98.75 267 VAL A CA 1
ATOM 2140 C C . VAL A 1 267 ? -4.226 0.441 19.501 1.00 98.75 267 VAL A C 1
ATOM 2142 O O . VAL A 1 267 ? -3.737 0.616 20.614 1.00 98.75 267 VAL A O 1
ATOM 2145 N N . VAL A 1 268 ? -3.637 0.814 18.368 1.00 98.69 268 VAL A N 1
ATOM 2146 C CA . VAL A 1 268 ? -2.439 1.648 18.265 1.00 98.69 268 VAL A CA 1
ATOM 2147 C C . VAL A 1 268 ? -2.882 3.037 17.808 1.00 98.69 268 VAL A C 1
ATOM 2149 O O . VAL A 1 268 ? -3.342 3.219 16.683 1.00 98.69 268 VAL A O 1
ATOM 2152 N N . HIS A 1 269 ? -2.770 4.034 18.675 1.00 98.56 269 HIS A N 1
ATOM 2153 C CA . HIS A 1 269 ? -3.109 5.416 18.366 1.00 98.56 269 HIS A CA 1
ATOM 2154 C C . HIS A 1 269 ? -1.876 6.180 17.883 1.00 98.56 269 HIS A C 1
ATOM 2156 O O . HIS A 1 269 ? -0.895 6.301 18.618 1.00 98.56 269 HIS A O 1
ATOM 2162 N N . LEU A 1 270 ? -1.946 6.732 16.670 1.00 98.25 270 LEU A N 1
ATOM 2163 C CA . LEU A 1 270 ? -0.929 7.617 16.101 1.00 98.25 270 LEU A CA 1
ATOM 2164 C C . LEU A 1 270 ? -1.451 9.066 16.126 1.00 98.25 270 LEU A C 1
ATOM 2166 O O . LEU A 1 270 ? -2.403 9.379 15.402 1.00 98.25 270 LEU A O 1
ATOM 2170 N N . PRO A 1 271 ? -0.873 9.962 16.950 1.00 95.69 271 PRO A N 1
ATOM 2171 C CA . PRO A 1 271 ? -1.306 11.353 16.990 1.00 95.69 271 PRO A CA 1
ATOM 2172 C C . PRO A 1 271 ? -1.076 12.067 15.653 1.00 95.69 271 PRO A C 1
ATOM 2174 O O . PRO A 1 271 ? -0.303 11.619 14.807 1.00 95.69 271 PRO A O 1
ATOM 2177 N N . THR A 1 272 ? -1.747 13.206 15.471 1.00 92.12 272 THR A N 1
ATOM 2178 C CA . THR A 1 272 ? -1.594 14.042 14.275 1.00 92.12 272 THR A CA 1
ATOM 2179 C C . THR A 1 272 ? -0.132 14.433 14.071 1.00 92.12 272 THR A C 1
ATOM 2181 O O . THR A 1 272 ? 0.519 14.945 14.982 1.00 92.12 272 THR A O 1
ATOM 2184 N N . MET A 1 273 ? 0.355 14.250 12.849 1.00 93.81 273 MET A N 1
ATOM 2185 C CA . MET A 1 273 ? 1.673 14.683 12.400 1.00 93.81 273 MET A CA 1
ATOM 2186 C C . MET A 1 273 ? 1.585 15.195 10.960 1.00 93.81 273 MET A C 1
ATOM 2188 O O . MET A 1 273 ? 0.559 15.029 10.306 1.00 93.81 273 MET A O 1
ATOM 2192 N N . SER A 1 274 ? 2.649 15.829 10.464 1.00 93.94 274 SER A N 1
ATOM 2193 C CA . SER A 1 274 ? 2.734 16.159 9.037 1.00 93.94 274 SER A CA 1
ATOM 2194 C C . SER A 1 274 ? 2.973 14.883 8.228 1.00 93.94 274 SER A C 1
ATOM 2196 O O . SER A 1 274 ? 3.850 14.078 8.556 1.00 93.94 274 SER A O 1
ATOM 2198 N N . TRP A 1 275 ? 2.193 14.726 7.161 1.00 96.12 275 TRP A N 1
ATOM 2199 C CA . TRP A 1 275 ? 2.340 13.665 6.163 1.00 96.12 275 TRP A CA 1
ATOM 2200 C C . TRP A 1 275 ? 3.079 14.147 4.917 1.00 96.12 275 TRP A C 1
ATOM 2202 O O . TRP A 1 275 ? 3.129 13.428 3.918 1.00 96.12 275 TRP A O 1
ATOM 2212 N N . ASP A 1 276 ? 3.615 15.366 4.954 1.00 94.19 276 ASP A N 1
ATOM 2213 C CA . ASP A 1 276 ? 4.154 16.015 3.774 1.00 94.19 276 ASP A CA 1
ATOM 2214 C C . ASP A 1 276 ? 5.464 15.344 3.353 1.00 94.19 276 ASP A C 1
ATOM 2216 O O . ASP A 1 276 ? 6.371 15.149 4.172 1.00 94.19 276 ASP A O 1
ATOM 2220 N N . PRO A 1 277 ? 5.608 14.991 2.068 1.00 95.12 277 PRO A N 1
ATOM 2221 C CA . PRO A 1 277 ? 6.909 14.640 1.538 1.00 95.12 277 PRO A CA 1
ATOM 2222 C C . PRO A 1 277 ? 7.797 15.887 1.468 1.00 95.12 277 PRO A C 1
ATOM 2224 O O . PRO A 1 277 ? 7.322 17.018 1.375 1.00 95.12 277 PRO A O 1
ATOM 2227 N N . VAL A 1 278 ? 9.107 15.676 1.409 1.00 95.12 278 VAL A N 1
ATOM 2228 C CA . VAL A 1 278 ? 10.079 16.729 1.119 1.00 95.12 278 VAL A CA 1
ATOM 2229 C C . VAL A 1 278 ? 10.238 16.843 -0.401 1.00 95.12 278 VAL A C 1
ATOM 2231 O O . VAL A 1 278 ? 10.700 15.881 -1.028 1.00 95.12 278 VAL A O 1
ATOM 2234 N N . PRO A 1 279 ? 9.891 17.983 -1.030 1.00 96.00 279 PRO A N 1
ATOM 2235 C CA . PRO A 1 279 ? 10.237 18.230 -2.426 1.00 96.00 279 PRO A CA 1
ATOM 2236 C C . PRO A 1 279 ? 11.757 18.202 -2.578 1.00 96.00 279 PRO A C 1
ATOM 2238 O O . PRO A 1 279 ? 12.469 18.963 -1.926 1.00 96.00 279 PRO A O 1
ATOM 2241 N N . THR A 1 280 ? 12.256 17.273 -3.386 1.00 95.94 280 THR A N 1
ATOM 2242 C CA . THR A 1 280 ? 13.690 17.019 -3.525 1.00 95.94 280 THR A CA 1
ATOM 2243 C C . THR A 1 280 ? 14.066 17.030 -5.002 1.00 95.94 280 THR A C 1
ATOM 2245 O O . THR A 1 280 ? 13.533 16.205 -5.750 1.00 95.94 280 THR A O 1
ATOM 2248 N N . PRO A 1 281 ? 14.995 17.900 -5.439 1.00 95.38 281 PRO A N 1
ATOM 2249 C CA . PRO A 1 281 ? 15.603 17.803 -6.760 1.00 95.38 281 PRO A CA 1
ATOM 2250 C C . PRO A 1 281 ? 16.307 16.456 -6.909 1.00 95.38 281 PRO A C 1
ATOM 2252 O O . PRO A 1 281 ? 17.224 16.132 -6.146 1.00 95.38 281 PRO A O 1
ATOM 2255 N N . ILE A 1 282 ? 15.871 15.650 -7.870 1.00 94.44 282 ILE A N 1
ATOM 2256 C CA . ILE A 1 282 ? 16.429 14.319 -8.093 1.00 94.44 282 ILE A CA 1
ATOM 2257 C C . ILE A 1 282 ? 17.513 14.420 -9.152 1.00 94.44 282 ILE A C 1
ATOM 2259 O O . ILE A 1 282 ? 17.224 14.702 -10.304 1.00 94.44 282 ILE A O 1
ATOM 2263 N N . HIS A 1 283 ? 18.763 14.145 -8.785 1.00 90.75 283 HIS A N 1
ATOM 2264 C CA . HIS A 1 283 ? 19.900 14.355 -9.691 1.00 90.75 283 HIS A CA 1
ATOM 2265 C C . HIS A 1 283 ? 19.889 13.460 -10.940 1.00 90.75 283 HIS A C 1
ATOM 2267 O O . HIS A 1 283 ? 20.613 13.736 -11.891 1.00 90.75 283 HIS A O 1
ATOM 2273 N N . THR A 1 284 ? 19.107 12.380 -10.937 1.00 88.69 284 THR A N 1
ATOM 2274 C CA . THR A 1 284 ? 18.934 11.498 -12.100 1.00 88.69 284 THR A CA 1
ATOM 2275 C C . THR A 1 284 ? 17.794 11.927 -13.019 1.00 88.69 284 THR A C 1
ATOM 2277 O O . THR A 1 284 ? 17.600 11.310 -14.062 1.00 88.69 284 THR A O 1
ATOM 2280 N N . LEU A 1 285 ? 17.037 12.963 -12.648 1.00 87.94 285 LEU A N 1
ATOM 2281 C CA . LEU A 1 285 ? 15.939 13.518 -13.425 1.00 87.94 285 LEU A CA 1
ATOM 2282 C C . LEU A 1 285 ? 16.279 14.966 -13.783 1.00 87.94 285 LEU A C 1
ATOM 2284 O O . LEU A 1 285 ? 16.552 15.757 -12.888 1.00 87.94 285 LEU A O 1
ATOM 2288 N N . ASP A 1 286 ? 16.237 15.315 -15.068 1.00 83.12 286 ASP A N 1
ATOM 2289 C CA . ASP A 1 286 ? 16.623 16.634 -15.597 1.00 83.12 286 ASP A CA 1
ATOM 2290 C C . ASP A 1 286 ? 15.892 17.803 -14.897 1.00 83.12 286 ASP A C 1
ATOM 2292 O O . ASP A 1 286 ? 14.797 18.203 -15.297 1.00 83.12 286 ASP A O 1
ATOM 2296 N N . ASP A 1 287 ? 16.494 18.329 -13.826 1.00 83.19 287 ASP A N 1
ATOM 2297 C CA . ASP A 1 287 ? 15.985 19.397 -12.955 1.00 83.19 287 ASP A CA 1
ATOM 2298 C C . ASP A 1 287 ? 14.561 19.169 -12.396 1.00 83.19 287 ASP A C 1
ATOM 2300 O O . ASP A 1 287 ? 13.831 20.121 -12.104 1.00 83.19 287 ASP A O 1
ATOM 2304 N N . ALA A 1 288 ? 14.144 17.909 -12.218 1.00 90.75 288 ALA A N 1
ATOM 2305 C CA . ALA A 1 288 ? 12.829 17.583 -11.665 1.00 90.75 288 ALA A CA 1
ATOM 2306 C C . ALA A 1 288 ? 12.861 17.434 -10.135 1.00 90.75 288 ALA A C 1
ATOM 2308 O O . ALA A 1 288 ? 13.697 16.721 -9.574 1.00 90.75 288 ALA A O 1
ATOM 2309 N N . GLU A 1 289 ? 11.887 18.047 -9.459 1.00 94.38 289 GLU A N 1
ATOM 2310 C CA . GLU A 1 289 ? 11.640 17.827 -8.034 1.00 94.38 289 GLU A CA 1
ATOM 2311 C C . GLU A 1 289 ? 10.594 16.734 -7.824 1.00 94.38 289 GLU A C 1
ATOM 2313 O O . GLU A 1 289 ? 9.504 16.765 -8.404 1.00 94.38 289 GLU A O 1
ATOM 2318 N N . MET A 1 290 ? 10.915 15.780 -6.952 1.00 94.38 290 MET A N 1
ATOM 2319 C CA . MET A 1 290 ? 10.011 14.699 -6.580 1.00 94.38 290 MET A CA 1
ATOM 2320 C C . MET A 1 290 ? 9.656 14.762 -5.093 1.00 94.38 290 MET A C 1
ATOM 2322 O O . MET A 1 290 ? 10.493 15.161 -4.282 1.00 94.38 290 MET A O 1
ATOM 2326 N N . PRO A 1 291 ? 8.435 14.345 -4.708 1.00 93.69 291 PRO A N 1
ATOM 2327 C CA . PRO A 1 291 ? 8.097 14.158 -3.310 1.00 93.69 291 PRO A CA 1
ATOM 2328 C C . PRO A 1 291 ? 8.882 12.959 -2.771 1.00 93.69 291 PRO A C 1
ATOM 2330 O O . PRO A 1 291 ? 8.690 11.834 -3.237 1.00 93.69 291 PRO A O 1
ATOM 2333 N N . VAL A 1 292 ? 9.767 13.208 -1.808 1.00 95.75 292 VAL A N 1
ATOM 2334 C CA . VAL A 1 292 ? 10.570 12.182 -1.139 1.00 95.75 292 VAL A CA 1
ATOM 2335 C C . VAL A 1 292 ? 10.182 12.108 0.326 1.00 95.75 292 VAL A C 1
ATOM 2337 O O . VAL A 1 292 ? 10.161 13.105 1.045 1.00 95.75 292 VAL A O 1
ATOM 2340 N N . TYR A 1 293 ? 9.906 10.896 0.774 1.00 95.44 293 TYR A N 1
ATOM 2341 C CA . TYR A 1 293 ? 9.614 10.590 2.161 1.00 95.44 293 TYR A CA 1
ATOM 2342 C C . TYR A 1 293 ? 10.899 10.171 2.893 1.00 95.44 293 TYR A C 1
ATOM 2344 O O . TYR A 1 293 ? 11.707 9.439 2.318 1.00 95.44 293 TYR A O 1
ATOM 2352 N N . PRO A 1 294 ? 11.116 10.591 4.157 1.00 94.75 294 PRO A N 1
ATOM 2353 C CA . PRO A 1 294 ? 12.175 10.018 4.981 1.00 94.75 294 PRO A CA 1
ATOM 2354 C C . PRO A 1 294 ? 12.031 8.498 5.056 1.00 94.75 294 PRO A C 1
ATOM 2356 O O . PRO A 1 294 ? 10.931 8.003 5.313 1.00 94.75 294 PRO A O 1
ATOM 2359 N N . ARG A 1 295 ? 13.131 7.780 4.839 1.00 95.06 295 ARG A N 1
ATOM 2360 C CA . ARG A 1 295 ? 13.163 6.315 4.903 1.00 95.06 295 ARG A CA 1
ATOM 2361 C C . ARG A 1 295 ? 12.896 5.853 6.326 1.00 95.06 295 ARG A C 1
ATOM 2363 O O . ARG A 1 295 ? 13.278 6.543 7.270 1.00 95.06 295 ARG A O 1
ATOM 2370 N N . LEU A 1 296 ? 12.351 4.654 6.486 1.00 96.38 296 LEU A N 1
ATOM 2371 C CA . LEU A 1 296 ? 12.044 4.107 7.806 1.00 96.38 296 LEU A CA 1
ATOM 2372 C C . LEU A 1 296 ? 13.237 4.135 8.788 1.00 96.38 296 LEU A C 1
ATOM 2374 O O . LEU A 1 296 ? 13.031 4.572 9.916 1.00 96.38 296 LEU A O 1
ATOM 2378 N N . PRO A 1 297 ? 14.489 3.777 8.416 1.00 94.25 297 PRO A N 1
ATOM 2379 C CA . PRO A 1 297 ? 15.631 3.864 9.339 1.00 94.25 297 PRO A CA 1
ATOM 2380 C C . PRO A 1 297 ? 15.953 5.284 9.832 1.00 94.25 297 PRO A C 1
ATOM 2382 O O . PRO A 1 297 ? 16.595 5.440 10.868 1.00 94.25 297 PRO A O 1
ATOM 2385 N N . ASP A 1 298 ? 15.495 6.306 9.108 1.00 95.12 298 ASP A N 1
ATOM 2386 C CA . ASP A 1 298 ? 15.679 7.720 9.435 1.00 95.12 298 ASP A CA 1
ATOM 2387 C C . ASP A 1 298 ? 14.393 8.353 10.012 1.00 95.12 298 ASP A C 1
ATOM 2389 O O . ASP A 1 298 ? 14.352 9.560 10.250 1.00 95.12 298 ASP A O 1
ATOM 2393 N N . ASP A 1 299 ? 13.340 7.555 10.234 1.00 96.75 299 ASP A N 1
ATOM 2394 C CA . ASP A 1 299 ? 12.043 7.989 10.754 1.00 96.75 299 ASP A CA 1
ATOM 2395 C C . ASP A 1 299 ? 11.702 7.292 12.086 1.00 96.75 299 ASP A C 1
ATOM 2397 O O . ASP A 1 299 ? 11.180 6.172 12.091 1.00 96.75 299 ASP A O 1
ATOM 2401 N N . PRO A 1 300 ? 11.944 7.956 13.232 1.00 96.94 300 PRO A N 1
ATOM 2402 C CA . PRO A 1 300 ? 11.639 7.398 14.549 1.00 96.94 300 PRO A CA 1
ATOM 2403 C C . PRO A 1 300 ? 10.151 7.108 14.781 1.00 96.94 300 PRO A C 1
ATOM 2405 O O . PRO A 1 300 ? 9.816 6.171 15.507 1.00 96.94 300 PRO A O 1
ATOM 2408 N N . VAL A 1 301 ? 9.247 7.894 14.182 1.00 97.50 301 VAL A N 1
ATOM 2409 C CA . VAL A 1 301 ? 7.799 7.681 14.338 1.00 97.50 301 VAL A CA 1
ATOM 2410 C C . VAL A 1 301 ? 7.387 6.438 13.564 1.00 97.50 301 VAL A C 1
ATOM 2412 O O . VAL A 1 301 ? 6.720 5.570 14.124 1.00 97.50 301 VAL A O 1
ATOM 2415 N N . GLY A 1 302 ? 7.852 6.311 12.318 1.00 98.12 302 GLY A N 1
ATOM 2416 C CA . GLY A 1 302 ? 7.656 5.108 11.514 1.00 98.12 302 GLY A CA 1
ATOM 2417 C C . GLY A 1 302 ? 8.191 3.855 12.213 1.00 98.12 302 GLY A C 1
ATOM 2418 O O . GLY A 1 302 ? 7.483 2.856 12.288 1.00 98.12 302 GLY A O 1
ATOM 2419 N N . GLN A 1 303 ? 9.400 3.912 12.786 1.00 98.44 303 GLN A N 1
ATOM 2420 C CA . GLN A 1 303 ? 9.981 2.793 13.548 1.00 98.44 303 GLN A CA 1
ATOM 2421 C C . GLN A 1 303 ? 9.090 2.389 14.723 1.00 98.44 303 GLN A C 1
ATOM 2423 O O . GLN A 1 303 ? 8.724 1.223 14.834 1.00 98.44 303 GLN A O 1
ATOM 2428 N N . THR A 1 304 ? 8.661 3.364 15.529 1.00 98.44 304 THR A N 1
ATOM 2429 C CA . THR A 1 304 ? 7.777 3.121 16.678 1.00 98.44 304 THR A CA 1
ATOM 2430 C C . THR A 1 304 ? 6.452 2.489 16.238 1.00 98.44 304 THR A C 1
ATOM 2432 O O . THR A 1 304 ? 5.968 1.554 16.867 1.00 98.44 304 THR A O 1
ATOM 2435 N N . VAL A 1 305 ? 5.867 2.955 15.128 1.00 98.56 305 VAL A N 1
ATOM 2436 C CA . VAL A 1 305 ? 4.636 2.379 14.561 1.00 98.56 305 VAL A CA 1
ATOM 2437 C C . VAL A 1 305 ? 4.830 0.910 14.177 1.00 98.56 305 VAL A C 1
ATOM 2439 O O . VAL A 1 305 ? 3.995 0.076 14.528 1.00 98.56 305 VAL A O 1
ATOM 2442 N N . ILE A 1 306 ? 5.917 0.584 13.472 1.00 98.56 306 ILE A N 1
ATOM 2443 C CA . ILE A 1 306 ? 6.221 -0.791 13.053 1.00 98.56 306 ILE A CA 1
ATOM 2444 C C . ILE A 1 306 ? 6.500 -1.687 14.268 1.00 98.56 306 ILE A C 1
ATOM 2446 O O . ILE A 1 306 ? 6.057 -2.832 14.287 1.00 98.56 306 ILE A O 1
ATOM 2450 N N . GLU A 1 307 ? 7.172 -1.184 15.299 1.00 98.56 307 GLU A N 1
ATOM 2451 C CA . GLU A 1 307 ? 7.413 -1.930 16.539 1.00 98.56 307 GLU A CA 1
ATOM 2452 C C . GLU A 1 307 ? 6.103 -2.208 17.294 1.00 98.56 307 GLU A C 1
ATOM 2454 O O . GLU A 1 307 ? 5.790 -3.364 17.580 1.00 98.56 307 GLU A O 1
ATOM 2459 N N . CYS A 1 308 ? 5.271 -1.186 17.529 1.00 98.50 308 CYS A N 1
ATOM 2460 C CA . CYS A 1 308 ? 3.986 -1.344 18.218 1.00 98.50 308 CYS A CA 1
ATOM 2461 C C . CYS A 1 308 ? 3.032 -2.295 17.481 1.00 98.50 308 CYS A C 1
ATOM 2463 O O . CYS A 1 308 ? 2.344 -3.100 18.114 1.00 98.50 308 CYS A O 1
ATOM 2465 N N . LEU A 1 309 ? 2.977 -2.217 16.147 1.00 98.69 309 LEU A N 1
ATOM 2466 C CA . LEU A 1 309 ? 2.172 -3.135 15.342 1.00 98.69 309 LEU A CA 1
ATOM 2467 C C . LEU A 1 309 ? 2.646 -4.584 15.493 1.00 98.69 309 LEU A C 1
ATOM 2469 O O . LEU A 1 309 ? 1.807 -5.477 15.621 1.00 98.69 309 LEU A O 1
ATOM 2473 N N . GLU A 1 310 ? 3.960 -4.829 15.515 1.00 98.56 310 GLU A N 1
ATOM 2474 C CA . GLU A 1 310 ? 4.489 -6.177 15.714 1.00 98.56 310 GLU A CA 1
ATOM 2475 C C . GLU A 1 310 ? 4.147 -6.720 17.100 1.00 98.56 310 GLU A C 1
ATOM 2477 O O . GLU A 1 310 ? 3.682 -7.855 17.208 1.00 98.56 310 GLU A O 1
ATOM 2482 N N . GLU A 1 311 ? 4.330 -5.911 18.145 1.00 98.50 311 GLU A N 1
ATOM 2483 C CA . GLU A 1 311 ? 4.000 -6.289 19.520 1.00 98.50 311 GLU A CA 1
ATOM 2484 C C . GLU A 1 311 ? 2.529 -6.706 19.650 1.00 98.50 311 GLU A C 1
ATOM 2486 O O . GLU A 1 311 ? 2.230 -7.748 20.236 1.00 98.50 311 GLU A O 1
ATOM 2491 N N . CYS A 1 312 ? 1.613 -5.948 19.036 1.00 98.56 312 CYS A N 1
ATOM 2492 C CA . CYS A 1 312 ? 0.180 -6.259 19.033 1.00 98.56 312 CYS A CA 1
ATOM 2493 C C . CYS A 1 312 ? -0.156 -7.518 18.223 1.00 98.56 312 CYS A C 1
ATOM 2495 O O . CYS A 1 312 ? -1.046 -8.285 18.589 1.00 98.56 312 CYS A O 1
ATOM 2497 N N . LEU A 1 313 ? 0.535 -7.734 17.100 1.00 98.31 313 LEU A N 1
ATOM 2498 C CA . LEU A 1 313 ? 0.348 -8.906 16.242 1.00 98.31 313 LEU A CA 1
ATOM 2499 C C . LEU A 1 313 ? 1.032 -10.166 16.797 1.00 98.31 313 LEU A C 1
ATOM 2501 O O . LEU A 1 313 ? 0.752 -11.275 16.331 1.00 98.31 313 LEU A O 1
ATOM 2505 N N . GLY A 1 314 ? 1.951 -10.004 17.749 1.00 97.56 314 GLY A N 1
ATOM 2506 C CA . GLY A 1 314 ? 2.843 -11.027 18.286 1.00 97.56 314 GLY A CA 1
ATOM 2507 C C . GLY A 1 314 ? 4.038 -11.343 17.378 1.00 97.56 314 GLY A C 1
ATOM 2508 O O . GLY A 1 314 ? 5.127 -11.609 17.881 1.00 97.56 314 GLY A O 1
ATOM 2509 N N . SER A 1 315 ? 3.851 -11.345 16.054 1.00 97.25 315 SER A N 1
ATOM 2510 C CA . SER A 1 315 ? 4.938 -11.372 15.068 1.00 97.25 315 SER A CA 1
ATOM 2511 C C . SER A 1 315 ? 4.426 -11.072 13.658 1.00 97.25 315 SER A C 1
ATOM 2513 O O . SER A 1 315 ? 3.304 -11.457 13.292 1.00 97.25 315 SER A O 1
ATOM 2515 N N . TYR A 1 316 ? 5.270 -10.459 12.827 1.00 98.38 316 TYR A N 1
ATOM 2516 C CA . TYR A 1 316 ? 5.002 -10.378 11.394 1.00 98.38 316 TYR A CA 1
ATOM 2517 C C . TYR A 1 316 ? 5.106 -11.730 10.683 1.00 98.38 316 TYR A C 1
ATOM 2519 O O . TYR A 1 316 ? 5.907 -12.599 11.028 1.00 98.38 316 TYR A O 1
ATOM 2527 N N . TRP A 1 317 ? 4.303 -11.902 9.632 1.00 98.06 317 TRP A N 1
ATOM 2528 C CA . TRP A 1 317 ? 4.370 -13.080 8.762 1.00 98.06 317 TRP A CA 1
ATOM 2529 C C . TRP A 1 317 ? 5.656 -13.153 7.939 1.00 98.06 317 TRP A C 1
ATOM 2531 O O . TRP A 1 317 ? 6.012 -14.238 7.486 1.00 98.06 317 TRP A O 1
ATOM 2541 N N . LEU A 1 318 ? 6.358 -12.036 7.752 1.00 98.00 318 LEU A N 1
ATOM 2542 C CA . LEU A 1 318 ? 7.643 -11.985 7.069 1.00 98.00 318 LEU A CA 1
ATOM 2543 C C . LEU A 1 318 ? 8.608 -11.087 7.840 1.00 98.00 318 LEU A C 1
ATOM 2545 O O . LEU A 1 318 ? 8.289 -9.949 8.160 1.00 98.00 318 LEU A O 1
ATOM 2549 N N . HIS A 1 319 ? 9.807 -11.610 8.071 1.00 97.75 319 HIS A N 1
ATOM 2550 C CA . HIS A 1 319 ? 10.968 -10.896 8.594 1.00 97.75 319 HIS A CA 1
ATOM 2551 C C . HIS A 1 319 ? 12.106 -11.004 7.596 1.00 97.75 319 HIS A C 1
ATOM 2553 O O . HIS A 1 319 ? 12.392 -12.112 7.142 1.00 97.75 319 HIS A O 1
ATOM 2559 N N . SER A 1 320 ? 12.784 -9.903 7.267 1.00 96.94 320 SER A N 1
ATOM 2560 C CA . SER A 1 320 ? 13.944 -9.951 6.370 1.00 96.94 320 SER A CA 1
ATOM 2561 C C . SER A 1 320 ? 14.966 -8.844 6.614 1.00 96.94 320 SER A C 1
ATOM 2563 O O . SER A 1 320 ? 14.608 -7.704 6.918 1.00 96.94 320 SER A O 1
ATOM 2565 N N . ASP A 1 321 ? 16.240 -9.192 6.412 1.00 96.00 321 ASP A N 1
ATOM 2566 C CA . ASP A 1 321 ? 17.383 -8.271 6.393 1.00 96.00 321 ASP A CA 1
ATOM 2567 C C . ASP A 1 321 ? 17.572 -7.554 5.042 1.00 96.00 321 ASP A C 1
ATOM 2569 O O . ASP A 1 321 ? 18.510 -6.768 4.892 1.00 96.00 321 ASP A O 1
ATOM 2573 N N . ALA A 1 322 ? 16.684 -7.796 4.068 1.00 97.00 322 ALA A N 1
ATOM 2574 C CA . ALA A 1 322 ? 16.718 -7.120 2.782 1.00 97.00 322 ALA A CA 1
ATOM 2575 C C . ALA A 1 322 ? 16.717 -5.588 2.969 1.00 97.00 322 ALA A C 1
ATOM 2577 O O . ALA A 1 322 ? 16.010 -5.070 3.836 1.00 97.00 322 ALA A O 1
ATOM 2578 N N . PRO A 1 323 ? 17.497 -4.833 2.180 1.00 96.00 323 PRO A N 1
ATOM 2579 C CA . PRO A 1 323 ? 17.522 -3.379 2.279 1.00 96.00 323 PRO A CA 1
ATOM 2580 C C . PRO A 1 323 ? 16.176 -2.771 1.856 1.00 96.00 323 PRO A C 1
ATOM 2582 O O . PRO A 1 323 ? 15.418 -3.382 1.111 1.00 96.00 323 PRO A O 1
ATOM 2585 N N . TRP A 1 324 ? 15.898 -1.537 2.287 1.00 95.12 324 TRP A N 1
ATOM 2586 C CA . TRP A 1 324 ? 14.622 -0.846 2.028 1.00 95.12 324 TRP A CA 1
ATOM 2587 C C . TRP A 1 324 ? 14.265 -0.757 0.531 1.00 95.12 324 TRP A C 1
ATOM 2589 O O . TRP A 1 324 ? 13.106 -0.876 0.162 1.00 95.12 324 TRP A O 1
ATOM 2599 N N . TYR A 1 325 ? 15.261 -0.649 -0.352 1.00 95.62 325 TYR A N 1
ATOM 2600 C CA . TYR A 1 325 ? 15.072 -0.648 -1.808 1.00 95.62 325 TYR A CA 1
ATOM 2601 C C . TYR A 1 325 ? 14.813 -2.047 -2.403 1.00 95.62 325 TYR A C 1
ATOM 2603 O O . TYR A 1 325 ? 14.879 -2.230 -3.619 1.00 95.62 325 TYR A O 1
ATOM 2611 N N . VAL A 1 326 ? 14.559 -3.056 -1.570 1.00 96.69 326 VAL A N 1
ATOM 2612 C CA . VAL A 1 326 ? 14.015 -4.349 -1.981 1.00 96.69 326 VAL A CA 1
ATOM 2613 C C . VAL A 1 326 ? 12.593 -4.461 -1.459 1.00 96.69 326 VAL A C 1
ATOM 2615 O O . VAL A 1 326 ? 12.368 -4.531 -0.252 1.00 96.69 326 VAL A O 1
ATOM 2618 N N . ARG A 1 327 ? 11.630 -4.502 -2.381 1.00 96.81 327 ARG A N 1
ATOM 2619 C CA . ARG A 1 327 ? 10.202 -4.629 -2.056 1.00 96.81 327 ARG A CA 1
ATOM 2620 C C . ARG A 1 327 ? 9.751 -6.082 -2.152 1.00 96.81 327 ARG A C 1
ATOM 2622 O O . ARG A 1 327 ? 10.350 -6.870 -2.894 1.00 96.81 327 ARG A O 1
ATOM 2629 N N . VAL A 1 328 ? 8.698 -6.431 -1.411 1.00 96.94 328 VAL A N 1
ATOM 2630 C CA . VAL A 1 328 ? 8.184 -7.804 -1.337 1.00 96.94 328 VAL A CA 1
ATOM 2631 C C . VAL A 1 328 ? 6.661 -7.874 -1.435 1.00 96.94 328 VAL A C 1
ATOM 2633 O O . VAL A 1 328 ? 5.941 -7.006 -0.936 1.00 96.94 328 VAL A O 1
ATOM 2636 N N . ARG A 1 329 ? 6.154 -8.938 -2.066 1.00 96.44 329 ARG A N 1
ATOM 2637 C CA . ARG A 1 329 ? 4.724 -9.271 -2.062 1.00 96.44 329 ARG A CA 1
ATOM 2638 C C . ARG A 1 329 ? 4.490 -10.779 -2.046 1.00 96.44 329 ARG A C 1
ATOM 2640 O O . ARG A 1 329 ? 5.223 -11.515 -2.700 1.00 96.44 329 ARG A O 1
ATOM 2647 N N . GLY A 1 330 ? 3.478 -11.218 -1.299 1.00 95.75 330 GLY A N 1
ATOM 2648 C CA . GLY A 1 330 ? 3.094 -12.622 -1.152 1.00 95.75 330 GLY A CA 1
ATOM 2649 C C . GLY A 1 330 ? 1.755 -12.927 -1.819 1.00 95.75 330 GLY A C 1
ATOM 2650 O O . GLY A 1 330 ? 0.825 -12.120 -1.740 1.00 95.75 330 GLY A O 1
ATOM 2651 N N . TRP A 1 331 ? 1.660 -14.099 -2.442 1.00 95.81 331 TRP A N 1
ATOM 2652 C CA . TRP A 1 331 ? 0.476 -14.562 -3.161 1.00 95.81 331 TRP A CA 1
ATOM 2653 C C . TRP A 1 331 ? 0.212 -16.049 -2.937 1.00 95.81 331 TRP A C 1
ATOM 2655 O O . TRP A 1 331 ? 1.139 -16.851 -2.798 1.00 95.81 331 TRP A O 1
ATOM 2665 N N . LEU A 1 332 ? -1.070 -16.398 -2.952 1.00 95.00 332 LEU A N 1
ATOM 2666 C CA . LEU A 1 332 ? -1.593 -17.756 -2.990 1.00 95.00 332 LEU A CA 1
ATOM 2667 C C . LEU A 1 332 ? -2.313 -17.945 -4.334 1.00 95.00 332 LEU A C 1
ATOM 2669 O O . LEU A 1 332 ? -3.419 -17.413 -4.496 1.00 95.00 332 LEU A O 1
ATOM 2673 N N . PRO A 1 333 ? -1.693 -18.640 -5.304 1.00 94.44 333 PRO A N 1
ATOM 2674 C CA . PRO A 1 333 ? -2.351 -19.020 -6.548 1.00 94.44 333 PRO A CA 1
ATOM 2675 C C . PRO A 1 333 ? -3.588 -19.874 -6.262 1.00 94.44 333 PRO A C 1
ATOM 2677 O O . PRO A 1 333 ? -3.598 -20.669 -5.325 1.00 94.44 333 PRO A O 1
ATOM 2680 N N . GLU A 1 334 ? -4.638 -19.714 -7.061 1.00 92.94 334 GLU A N 1
ATOM 2681 C CA . GLU A 1 334 ? -5.872 -20.492 -6.887 1.00 92.94 334 GLU A CA 1
ATOM 2682 C C . GLU A 1 334 ? -5.784 -21.874 -7.551 1.00 92.94 334 GLU A C 1
ATOM 2684 O O . GLU A 1 334 ? -6.450 -22.815 -7.120 1.00 92.94 334 GLU A O 1
ATOM 2689 N N . GLU A 1 335 ? -4.958 -22.001 -8.592 1.00 91.94 335 GLU A N 1
ATOM 2690 C CA . GLU A 1 335 ? -4.846 -23.216 -9.411 1.00 91.94 335 GLU A CA 1
ATOM 2691 C C . GLU A 1 335 ? -3.640 -24.090 -9.047 1.00 91.94 335 GLU A C 1
ATOM 2693 O O . GLU A 1 335 ? -3.594 -25.264 -9.411 1.00 91.94 335 GLU A O 1
ATOM 2698 N N . GLU A 1 336 ? -2.685 -23.543 -8.296 1.00 91.44 336 GLU A N 1
ATOM 2699 C CA . GLU A 1 336 ? -1.445 -24.218 -7.924 1.00 91.44 336 GLU A CA 1
ATOM 2700 C C . GLU A 1 336 ? -1.339 -24.342 -6.405 1.00 91.44 336 GLU A C 1
ATOM 2702 O O . GLU A 1 336 ? -1.589 -23.392 -5.664 1.00 91.44 336 GLU A O 1
ATOM 2707 N N . SER A 1 337 ? -0.886 -25.500 -5.922 1.00 90.81 337 SER A N 1
ATOM 2708 C CA . SER A 1 337 ? -0.571 -25.700 -4.502 1.00 90.81 337 SER A CA 1
ATOM 2709 C C . SER A 1 337 ? 0.788 -25.080 -4.168 1.00 90.81 337 SER A C 1
ATOM 2711 O O . SER A 1 337 ? 1.746 -25.784 -3.844 1.00 90.81 337 SER A O 1
ATOM 2713 N N . ALA A 1 338 ? 0.882 -23.756 -4.270 1.00 91.50 338 ALA A N 1
ATOM 2714 C CA . ALA A 1 338 ? 2.110 -23.007 -4.054 1.00 91.50 338 ALA A CA 1
ATOM 2715 C C . ALA A 1 338 ? 1.895 -21.752 -3.204 1.00 91.50 338 ALA A C 1
ATOM 2717 O O . ALA A 1 338 ? 0.800 -21.212 -3.089 1.00 91.50 338 ALA A O 1
ATOM 2718 N N . PHE A 1 339 ? 2.992 -21.266 -2.636 1.00 93.19 339 PHE A N 1
ATOM 2719 C CA . PHE A 1 339 ? 3.082 -19.941 -2.044 1.00 93.19 339 PHE A CA 1
ATOM 2720 C C . PHE A 1 339 ? 4.152 -19.160 -2.801 1.00 93.19 339 PHE A C 1
ATOM 2722 O O . PHE A 1 339 ? 5.304 -19.593 -2.878 1.00 93.19 339 PHE A O 1
ATOM 2729 N N . VAL A 1 340 ? 3.767 -18.026 -3.383 1.00 94.12 340 VAL A N 1
ATOM 2730 C CA . VAL A 1 340 ? 4.639 -17.243 -4.261 1.00 94.12 340 VAL A CA 1
ATOM 2731 C C . VAL A 1 340 ? 5.056 -15.962 -3.555 1.00 94.12 340 VAL A C 1
ATOM 2733 O O . VAL A 1 340 ? 4.221 -15.172 -3.114 1.00 94.12 340 VAL A O 1
ATOM 2736 N N . VAL A 1 341 ? 6.368 -15.737 -3.478 1.00 94.88 341 VAL A N 1
ATOM 2737 C CA . VAL A 1 341 ? 6.956 -14.518 -2.915 1.00 94.88 341 VAL A CA 1
ATOM 2738 C C . VAL A 1 341 ? 7.721 -13.784 -4.003 1.00 94.88 341 VAL A C 1
ATOM 2740 O O . VAL A 1 341 ? 8.711 -14.285 -4.536 1.00 94.88 341 VAL A O 1
ATOM 2743 N N . HIS A 1 342 ? 7.278 -12.573 -4.313 1.00 95.38 342 HIS A N 1
ATOM 2744 C CA . HIS A 1 342 ? 7.937 -11.692 -5.264 1.00 95.38 342 HIS A CA 1
ATOM 2745 C C . HIS A 1 342 ? 8.905 -10.779 -4.532 1.00 95.38 342 HIS A C 1
ATOM 2747 O O . HIS A 1 342 ? 8.476 -9.987 -3.701 1.00 95.38 342 HIS A O 1
ATOM 2753 N N . TRP A 1 343 ? 10.184 -10.849 -4.891 1.00 95.88 343 TRP A N 1
ATOM 2754 C CA . TRP A 1 343 ? 11.218 -9.925 -4.434 1.00 95.88 343 TRP A CA 1
ATOM 2755 C C . TRP A 1 343 ? 11.641 -9.021 -5.586 1.00 95.88 343 TRP A C 1
ATOM 2757 O O . TRP A 1 343 ? 12.033 -9.506 -6.649 1.00 95.88 343 TRP A O 1
ATOM 2767 N N . ILE A 1 344 ? 11.590 -7.709 -5.378 1.00 95.56 344 ILE A N 1
ATOM 2768 C CA . ILE A 1 344 ? 11.958 -6.728 -6.399 1.00 95.56 344 ILE A CA 1
ATOM 2769 C C . ILE A 1 344 ? 13.175 -5.955 -5.913 1.00 95.56 344 ILE A C 1
ATOM 2771 O O . ILE A 1 344 ? 13.072 -5.135 -5.008 1.00 95.56 344 ILE A O 1
ATOM 2775 N N . ASN A 1 345 ? 14.328 -6.201 -6.534 1.00 95.56 345 ASN A N 1
ATOM 2776 C CA . ASN A 1 345 ? 15.540 -5.419 -6.301 1.00 95.56 345 ASN A CA 1
ATOM 2777 C C . ASN A 1 345 ? 15.574 -4.189 -7.219 1.00 95.56 345 ASN A C 1
ATOM 2779 O O . ASN A 1 345 ? 15.661 -4.345 -8.445 1.00 95.56 345 ASN A O 1
ATOM 2783 N N . TYR A 1 346 ? 15.553 -2.997 -6.624 1.00 95.62 346 TYR A N 1
ATOM 2784 C CA . TYR A 1 346 ? 15.656 -1.718 -7.333 1.00 95.62 346 TYR A CA 1
ATOM 2785 C C . TYR A 1 346 ? 17.094 -1.222 -7.511 1.00 95.62 346 TYR A C 1
ATOM 2787 O O . TYR A 1 346 ? 17.309 -0.258 -8.243 1.00 95.62 346 TYR A O 1
ATOM 2795 N N . LEU A 1 347 ? 18.081 -1.862 -6.875 1.00 95.44 347 LEU A N 1
ATOM 2796 C CA . LEU A 1 347 ? 19.474 -1.447 -6.983 1.00 95.44 347 LEU A CA 1
ATOM 2797 C C . LEU A 1 347 ? 20.016 -1.697 -8.395 1.00 95.44 347 LEU A C 1
ATOM 2799 O O . LEU A 1 347 ? 20.000 -2.818 -8.914 1.00 95.44 347 LEU A O 1
ATOM 2803 N N . GLN A 1 348 ? 20.538 -0.637 -8.996 1.00 93.75 348 GLN A N 1
ATOM 2804 C CA . GLN A 1 348 ? 21.134 -0.627 -10.326 1.00 93.75 348 GLN A CA 1
ATOM 2805 C C . GLN A 1 348 ? 22.143 0.517 -10.434 1.00 93.75 348 GLN A C 1
ATOM 2807 O O . GLN A 1 348 ? 22.171 1.399 -9.575 1.00 93.75 348 GLN A O 1
ATOM 2812 N N . ASP A 1 349 ? 22.950 0.514 -11.490 1.00 93.44 349 ASP A N 1
ATOM 2813 C CA . ASP A 1 349 ? 23.730 1.690 -11.871 1.00 93.44 349 ASP A CA 1
ATOM 2814 C C . ASP A 1 349 ? 22.787 2.760 -12.444 1.00 93.44 349 ASP A C 1
ATOM 2816 O O . ASP A 1 349 ? 22.300 2.645 -13.568 1.00 93.44 349 ASP A O 1
ATOM 2820 N N . GLU A 1 350 ? 22.499 3.787 -11.643 1.00 91.50 350 GLU A N 1
ATOM 2821 C CA . GLU A 1 350 ? 21.570 4.871 -11.990 1.00 91.50 350 GLU A CA 1
ATOM 2822 C C . GLU A 1 350 ? 22.143 5.843 -13.042 1.00 91.50 350 GLU A C 1
ATOM 2824 O O . GLU A 1 350 ? 21.412 6.698 -13.538 1.00 91.50 350 GLU A O 1
ATOM 2829 N N . GLN A 1 351 ? 23.429 5.712 -13.399 1.00 87.88 351 GLN A N 1
ATOM 2830 C CA . GLN A 1 351 ? 24.106 6.521 -14.422 1.00 87.88 351 GLN A CA 1
ATOM 2831 C C . GLN A 1 351 ? 24.247 5.791 -15.766 1.00 87.88 351 GLN A C 1
ATOM 2833 O O . GLN A 1 351 ? 24.635 6.398 -16.767 1.00 87.88 351 GLN A O 1
ATOM 2838 N N . ALA A 1 352 ? 23.950 4.491 -15.809 1.00 85.62 352 ALA A N 1
ATOM 2839 C CA . ALA A 1 352 ? 24.047 3.709 -17.030 1.00 85.62 352 ALA A CA 1
ATOM 2840 C C . ALA A 1 352 ? 22.944 4.093 -18.034 1.00 85.62 352 ALA A C 1
ATOM 2842 O O . ALA A 1 352 ? 21.786 4.311 -17.677 1.00 85.62 352 ALA A O 1
ATOM 2843 N N . VAL A 1 353 ? 23.306 4.134 -19.321 1.00 79.31 353 VAL A N 1
ATOM 2844 C CA . VAL A 1 353 ? 22.369 4.442 -20.419 1.00 79.31 353 VAL A CA 1
ATOM 2845 C C . VAL A 1 353 ? 21.339 3.313 -20.601 1.00 79.31 353 VAL A C 1
ATOM 2847 O O . VAL A 1 353 ? 20.186 3.565 -20.939 1.00 79.31 353 VAL A O 1
ATOM 2850 N N . ALA A 1 354 ? 21.738 2.069 -20.317 1.00 79.81 354 ALA A N 1
ATOM 2851 C CA . ALA A 1 354 ? 20.875 0.890 -20.278 1.00 79.81 354 ALA A CA 1
ATOM 2852 C C . ALA A 1 354 ? 20.827 0.299 -18.860 1.00 79.81 354 ALA A C 1
ATOM 2854 O O . ALA A 1 354 ? 21.797 0.407 -18.105 1.00 79.81 354 ALA A O 1
ATOM 2855 N N . GLU A 1 355 ? 19.717 -0.358 -18.501 1.00 84.81 355 GLU A N 1
ATOM 2856 C CA . GLU A 1 355 ? 19.555 -0.955 -17.170 1.00 84.81 355 GLU A CA 1
ATOM 2857 C C . GLU A 1 355 ? 20.693 -1.926 -16.841 1.00 84.81 355 GLU A C 1
ATOM 2859 O O . GLU A 1 355 ? 20.856 -2.974 -17.468 1.00 84.81 355 GLU A O 1
ATOM 2864 N N . THR A 1 356 ? 21.437 -1.590 -15.789 1.00 90.44 356 THR A N 1
ATOM 2865 C CA . THR A 1 356 ? 22.535 -2.399 -15.259 1.00 90.44 356 THR A CA 1
ATOM 2866 C C . THR A 1 356 ? 22.227 -2.749 -13.801 1.00 90.44 356 THR A C 1
ATOM 2868 O O . THR A 1 356 ? 22.563 -1.980 -12.899 1.00 90.44 356 THR A O 1
ATOM 2871 N N . PRO A 1 357 ? 21.537 -3.875 -13.534 1.00 92.12 357 PRO A N 1
ATOM 2872 C CA . PRO A 1 357 ? 21.142 -4.250 -12.181 1.00 92.12 357 PRO A CA 1
ATOM 2873 C C . PRO A 1 357 ? 22.363 -4.646 -11.347 1.00 92.12 357 PRO A C 1
ATOM 2875 O O . PRO A 1 357 ? 23.250 -5.357 -11.824 1.00 92.12 357 PRO A O 1
ATOM 2878 N N . ILE A 1 358 ? 22.382 -4.242 -10.077 1.00 95.50 358 ILE A N 1
ATOM 2879 C CA . ILE A 1 358 ? 23.460 -4.577 -9.142 1.00 95.50 358 ILE A CA 1
ATOM 2880 C C . ILE A 1 358 ? 22.931 -5.631 -8.158 1.00 95.50 358 ILE A C 1
ATOM 2882 O O . ILE A 1 358 ? 21.968 -5.365 -7.429 1.00 95.50 358 ILE A O 1
ATOM 2886 N N . PRO A 1 359 ? 23.524 -6.839 -8.115 1.00 94.06 359 PRO A N 1
ATOM 2887 C CA . PRO A 1 359 ? 23.178 -7.842 -7.116 1.00 94.06 359 PRO A CA 1
ATOM 2888 C C . PRO A 1 359 ? 23.480 -7.336 -5.703 1.00 94.06 359 PRO A C 1
ATOM 2890 O O . PRO A 1 359 ? 24.557 -6.804 -5.449 1.00 94.06 359 PRO A O 1
ATOM 2893 N N . ILE A 1 360 ? 22.557 -7.563 -4.771 1.00 92.44 360 ILE A N 1
ATOM 2894 C CA . ILE A 1 360 ? 22.695 -7.121 -3.372 1.00 92.44 360 ILE A CA 1
ATOM 2895 C C . ILE A 1 360 ? 23.323 -8.184 -2.458 1.00 92.44 360 ILE A C 1
ATOM 2897 O O . ILE A 1 360 ? 23.528 -7.945 -1.273 1.00 92.44 360 ILE A O 1
ATOM 2901 N N . GLY A 1 361 ? 23.638 -9.359 -3.010 1.00 88.88 361 GLY A N 1
ATOM 2902 C CA . GLY A 1 361 ? 24.050 -10.533 -2.243 1.00 88.88 361 GLY A CA 1
ATOM 2903 C C . GLY A 1 361 ? 22.859 -11.359 -1.738 1.00 88.88 361 GLY A C 1
ATOM 2904 O O . GLY A 1 361 ? 21.728 -11.146 -2.182 1.00 88.88 361 GLY A O 1
ATOM 2905 N N . PRO A 1 362 ? 23.106 -12.355 -0.870 1.00 94.38 362 PRO A N 1
ATOM 2906 C CA . PRO A 1 362 ? 22.035 -13.120 -0.247 1.00 94.38 362 PRO A CA 1
ATOM 2907 C C . PRO A 1 362 ? 21.254 -12.248 0.741 1.00 94.38 362 PRO A C 1
ATOM 2909 O O . PRO A 1 362 ? 21.841 -11.429 1.445 1.00 94.38 362 PRO A O 1
ATOM 2912 N N . ILE A 1 363 ? 19.946 -12.484 0.820 1.00 95.38 363 ILE A N 1
ATOM 2913 C CA . ILE A 1 363 ? 19.084 -11.984 1.894 1.00 95.38 363 ILE A CA 1
ATOM 2914 C C . ILE A 1 363 ? 18.624 -13.164 2.745 1.00 95.38 363 ILE A C 1
ATOM 2916 O O . ILE A 1 363 ? 18.431 -14.272 2.237 1.00 95.38 363 ILE A O 1
ATOM 2920 N N . HIS A 1 364 ? 18.417 -12.923 4.030 1.00 96.38 364 HIS A N 1
ATOM 2921 C CA . HIS A 1 364 ? 17.747 -13.844 4.929 1.00 96.38 364 HIS A CA 1
ATOM 2922 C C . HIS A 1 364 ? 16.304 -13.389 5.100 1.00 96.38 364 HIS A C 1
ATOM 2924 O O . HIS A 1 364 ? 16.022 -12.231 5.416 1.00 96.38 364 HIS A O 1
ATOM 2930 N N . ALA A 1 365 ? 15.378 -14.321 4.903 1.00 96.25 365 ALA A N 1
ATOM 2931 C CA . ALA A 1 365 ? 13.970 -14.108 5.173 1.00 96.25 365 ALA A CA 1
ATOM 2932 C C . ALA A 1 365 ? 13.437 -15.253 6.033 1.00 96.25 365 ALA A C 1
ATOM 2934 O O . ALA A 1 365 ? 13.664 -16.426 5.737 1.00 96.25 365 ALA A O 1
ATOM 2935 N N . ARG A 1 366 ? 12.719 -14.910 7.101 1.00 96.69 366 ARG A N 1
ATOM 2936 C CA . ARG A 1 366 ? 11.875 -15.845 7.841 1.00 96.69 366 ARG A CA 1
ATOM 2937 C C . ARG A 1 366 ? 10.441 -15.540 7.458 1.00 96.69 366 ARG A C 1
ATOM 2939 O O . ARG A 1 366 ? 9.958 -14.445 7.724 1.00 96.69 366 ARG A O 1
ATOM 2946 N N . ILE A 1 367 ? 9.781 -16.510 6.845 1.00 96.00 367 ILE A N 1
ATOM 2947 C CA . ILE A 1 367 ? 8.408 -16.366 6.377 1.00 96.00 367 ILE A CA 1
ATOM 2948 C C . ILE A 1 367 ? 7.564 -17.412 7.090 1.00 96.00 367 ILE A C 1
ATOM 2950 O O . ILE A 1 367 ? 7.947 -18.581 7.167 1.00 96.00 367 ILE A O 1
ATOM 2954 N N . ARG A 1 368 ? 6.433 -16.988 7.648 1.00 95.19 368 ARG A N 1
ATOM 2955 C CA . ARG A 1 368 ? 5.430 -17.900 8.185 1.00 95.19 368 ARG A CA 1
ATOM 2956 C C . ARG A 1 368 ? 4.904 -18.753 7.031 1.00 95.19 368 ARG A C 1
ATOM 2958 O O . ARG A 1 368 ? 4.539 -18.228 5.988 1.00 95.19 368 ARG A O 1
ATOM 2965 N N . CYS A 1 369 ? 4.849 -20.065 7.222 1.00 92.56 369 CYS A N 1
ATOM 2966 C CA . CYS A 1 369 ? 4.195 -20.930 6.250 1.00 92.56 369 CYS A CA 1
ATOM 2967 C C . CYS A 1 369 ? 2.682 -20.633 6.266 1.00 92.56 369 CYS A C 1
ATOM 2969 O O . CYS A 1 369 ? 2.112 -20.588 7.365 1.00 92.56 369 CYS A O 1
ATOM 2971 N N . PRO A 1 370 ? 2.036 -20.379 5.112 1.00 92.94 370 PRO A N 1
ATOM 2972 C CA . PRO A 1 370 ? 0.589 -20.218 5.059 1.00 92.94 370 PRO A CA 1
ATOM 2973 C C . PRO A 1 370 ? -0.127 -21.441 5.643 1.00 92.94 370 PRO A C 1
ATOM 2975 O O . PRO A 1 370 ? 0.354 -22.569 5.538 1.00 92.94 370 PRO A O 1
ATOM 2978 N N . ASP A 1 371 ? -1.279 -21.222 6.275 1.00 89.56 371 ASP A N 1
ATOM 2979 C CA . ASP A 1 371 ? -2.018 -22.311 6.910 1.00 89.56 371 ASP A CA 1
ATOM 2980 C C . ASP A 1 371 ? -2.406 -23.372 5.856 1.00 89.56 371 ASP A C 1
ATOM 2982 O O . ASP A 1 371 ? -2.899 -23.043 4.777 1.00 89.56 371 ASP A O 1
ATOM 2986 N N . GLY A 1 372 ? -2.169 -24.651 6.162 1.00 88.25 372 GLY A N 1
ATOM 2987 C CA . GLY A 1 372 ? -2.417 -25.767 5.237 1.00 88.25 372 GLY A CA 1
ATOM 2988 C C . GLY A 1 372 ? -1.263 -26.096 4.283 1.00 88.25 372 GLY A C 1
ATOM 2989 O O . GLY A 1 372 ? -1.377 -27.062 3.533 1.00 88.25 372 GLY A O 1
ATOM 2990 N N . PHE A 1 373 ? -0.157 -25.351 4.337 1.00 88.12 373 PHE A N 1
ATOM 2991 C CA . PHE A 1 373 ? 1.072 -25.663 3.612 1.00 88.12 373 PHE A CA 1
ATOM 2992 C C . PHE A 1 373 ? 2.118 -26.281 4.544 1.00 88.12 373 PHE A C 1
ATOM 2994 O O . PHE A 1 373 ? 2.179 -25.979 5.737 1.00 88.12 373 PHE A O 1
ATOM 3001 N N . GLU A 1 374 ? 2.974 -27.126 3.976 1.00 85.50 374 GLU A N 1
ATOM 3002 C CA . GLU A 1 374 ? 4.182 -27.638 4.619 1.00 85.50 374 GLU A CA 1
ATOM 3003 C C . GLU A 1 374 ? 5.377 -27.370 3.699 1.00 85.50 374 GLU A C 1
ATOM 3005 O O . GLU A 1 374 ? 5.261 -27.424 2.474 1.00 85.50 374 GLU A O 1
ATOM 3010 N N . VAL A 1 375 ? 6.531 -27.041 4.282 1.00 81.25 375 VAL A N 1
ATOM 3011 C CA . VAL A 1 375 ? 7.769 -26.863 3.516 1.00 81.25 375 VAL A CA 1
ATOM 3012 C C . VAL A 1 375 ? 8.397 -28.238 3.323 1.00 81.25 375 VAL A C 1
ATOM 3014 O O . VAL A 1 375 ? 8.848 -28.845 4.295 1.00 81.25 375 VAL A O 1
ATOM 3017 N N . GLU A 1 376 ? 8.433 -28.723 2.083 1.00 74.50 376 GLU A N 1
ATOM 3018 C CA . GLU A 1 376 ? 9.215 -29.913 1.743 1.00 74.50 376 GLU A CA 1
ATOM 3019 C C . GLU A 1 376 ? 10.709 -29.605 1.929 1.00 74.50 376 GLU A C 1
ATOM 3021 O O . GLU A 1 376 ? 11.221 -28.606 1.417 1.00 74.50 376 GLU A O 1
ATOM 3026 N N . SER A 1 377 ? 11.389 -30.442 2.714 1.00 61.62 377 SER A N 1
ATOM 3027 C CA . SER A 1 377 ? 12.786 -30.266 3.137 1.00 61.62 377 SER A CA 1
ATOM 3028 C C . SER A 1 377 ? 13.750 -31.190 2.424 1.00 61.62 377 SER A C 1
ATOM 3030 O O . SER A 1 377 ? 13.369 -32.375 2.269 1.00 61.62 377 SER A O 1
#

pLDDT: mean 91.07, std 9.16, range [52.41, 98.94]

Radius of gyration: 20.97 Å; Cα contacts (8 Å, |Δi|>4): 720; chains: 1; bounding box: 46×50×59 Å

InterPro domains:
  IPR013738 Beta-galactosidase trimerisation [PF08532] (194-246)
  IPR029062 Class I glutamine amidotransferase-like [G3DSA:3.40.50.880] (144-310)

Mean predicted aligned error: 5.05 Å

Sequence (377 aa):
RQRPDLWLAQWDHKYGLRVNCERVGLPTERWATGEDYIWYSQGPYRWGSSLSQGYLADMGLQSRHMHAAGGGRPFVVNKYDYRRWRVWAAEATAHGGAAIAYHAGPPQPEETEAGLAPEDFYGPVIRAQRFLAAQESFLHPASTWSQVGLVFPRAQERDSEMECVDAFKRIGEWLEDARLLFDALLDEQLAERADRYRALILPDIVRLSREQIDLLQRYVEGGGVLLLTSASGRCDERGHEYEADPLADWRLSTEGVATEAFGQGYVVHLPTMSWDPVPTPIHTLDDAEMPVYPRLPDDPVGQTVIECLEECLGSYWLHSDAPWYVRVRGWLPEEESAFVVHWINYLQDEQAVAETPIPIGPIHARIRCPDGFEVES